Protein AF-A0A661S8Y8-F1 (afdb_monomer)

Radius of gyration: 27.71 Å; Cα contacts (8 Å, |Δi|>4): 820; chains: 1; bounding box: 74×63×70 Å

Mean predicted aligned error: 6.81 Å

Nearest PDB structures (foldseek):
  5gvr-assembly1_A  TM=6.688E-01  e=4.058E-08  Homo sapiens
  5gvs-assembly4_D  TM=7.484E-01  e=2.636E-07  Homo sapiens
  5h1y-assembly1_A  TM=7.171E-01  e=2.789E-07  Homo sapiens
  8pnk-assembly1_A  TM=6.278E-01  e=8.669E-07  Saccharomyces cerevisiae
  4cgz-assembly1_A  TM=6.369E-01  e=9.379E-06  Homo sapiens

Secondary structure (DSSP, 8-state):
--HHHHHHHHHHHHHHHHHHT----SHHHHHHHHHHHHTTSSSPPPEEEEPPEEPEEEEHHHHHHTTSS-TTHHHHSEESGGGSS-EE-EEEHHHHHHHHHHHTT--EEEE--TTS-TTHHHHHHHHHHHHHH-SSSS--EEEEESSHHHHHHHHHHHHHHHTTTSGGG--SS-EEE-SSSS-HHHHHHHHHS--SEEEEEHHHHHHHHH-STTHHHHHHTTT--EEEETTGGG--HHHHHHHHHHHHHHHHHTT-TT-EEEEEESS---SS-HHHHHHHHHHHHHHHHTS---GGGEEE--EE-SSPP--TT-HHHHHHHHHHHHSS--PPP-SHHHHHH-HHHHHHHHHHTEEE-TTT--EEEPPPEESSSTT-HHHHHHHHH---HHHHHHHHHHHHHHTTTSPPPTTT-S-S--EEEE---PPP---EEESS-TTT--EESS--SEETTEEEEEEEEEEE-TTT--EEE--

Structure (mmCIF, N/CA/C/O backbone):
data_AF-A0A661S8Y8-F1
#
_entry.id   AF-A0A661S8Y8-F1
#
loop_
_atom_site.group_PDB
_atom_site.id
_atom_site.type_symbol
_atom_site.label_atom_id
_atom_site.label_alt_id
_atom_site.label_comp_id
_atom_site.label_asym_id
_atom_site.label_entity_id
_atom_site.label_seq_id
_atom_site.pdbx_PDB_ins_code
_atom_site.Cartn_x
_atom_site.Cartn_y
_atom_site.Cartn_z
_atom_site.occupancy
_atom_site.B_iso_or_equiv
_atom_site.auth_seq_id
_atom_site.auth_comp_id
_atom_site.auth_asym_id
_atom_site.auth_atom_id
_atom_site.pdbx_PDB_model_num
ATOM 1 N N . MET A 1 1 ? 9.036 4.185 22.557 1.00 63.66 1 MET A N 1
ATOM 2 C CA . MET A 1 1 ? 8.093 5.324 22.497 1.00 63.66 1 MET A CA 1
ATOM 3 C C . MET A 1 1 ? 6.691 4.742 22.487 1.00 63.66 1 MET A C 1
ATOM 5 O O . MET A 1 1 ? 6.415 3.935 21.611 1.00 63.66 1 MET A O 1
ATOM 9 N N . ASN A 1 2 ? 5.852 5.070 23.470 1.00 86.94 2 ASN A N 1
ATOM 10 C CA . ASN A 1 2 ? 4.471 4.592 23.524 1.00 86.94 2 ASN A CA 1
ATOM 11 C C . ASN A 1 2 ? 3.597 5.464 22.603 1.00 86.94 2 ASN A C 1
ATOM 13 O O . ASN A 1 2 ? 3.463 6.667 22.829 1.00 86.94 2 ASN A O 1
ATOM 17 N N . VAL A 1 3 ? 3.048 4.871 21.537 1.00 92.06 3 VAL A N 1
ATOM 18 C CA . VAL A 1 3 ? 2.241 5.599 20.542 1.00 92.06 3 VAL A CA 1
ATOM 19 C C . VAL A 1 3 ? 0.910 6.094 21.117 1.00 92.06 3 VAL A C 1
ATOM 21 O O . VAL A 1 3 ? 0.438 7.151 20.704 1.00 92.06 3 VAL A O 1
ATOM 24 N N . PHE A 1 4 ? 0.340 5.389 22.098 1.00 93.50 4 PHE A N 1
ATOM 25 C CA . PHE A 1 4 ? -0.905 5.793 22.752 1.00 93.50 4 PHE A CA 1
ATOM 26 C C . PHE A 1 4 ? -0.679 7.043 23.612 1.00 93.50 4 PHE A C 1
ATOM 28 O O . PHE A 1 4 ? -1.366 8.038 23.425 1.00 93.50 4 PHE A O 1
ATOM 35 N N . GLU A 1 5 ? 0.385 7.074 24.420 1.00 92.31 5 GLU A N 1
ATOM 36 C CA . GLU A 1 5 ? 0.761 8.272 25.195 1.00 92.31 5 GLU A CA 1
ATOM 37 C C . GLU A 1 5 ? 1.120 9.477 24.316 1.00 92.31 5 GLU A C 1
ATOM 39 O O . GLU A 1 5 ? 0.914 10.630 24.705 1.00 92.31 5 GLU A O 1
ATOM 44 N N . LEU A 1 6 ? 1.739 9.240 23.154 1.00 93.38 6 LEU A N 1
ATOM 45 C CA . LEU A 1 6 ? 2.014 10.306 22.192 1.00 93.38 6 LEU A CA 1
ATOM 46 C C . LEU A 1 6 ? 0.705 10.871 21.633 1.00 93.38 6 LEU A C 1
ATOM 48 O O . LEU A 1 6 ? 0.544 12.089 21.573 1.00 93.38 6 LEU A O 1
ATOM 52 N N . ARG A 1 7 ? -0.227 9.991 21.250 1.00 93.69 7 ARG A N 1
ATOM 53 C CA . ARG A 1 7 ? -1.557 10.375 20.773 1.00 93.69 7 ARG A CA 1
ATOM 54 C C . ARG A 1 7 ? -2.314 11.163 21.834 1.00 93.69 7 ARG A C 1
ATOM 56 O O . ARG A 1 7 ? -2.871 12.203 21.504 1.00 93.69 7 ARG A O 1
ATOM 63 N N . ASP A 1 8 ? -2.322 10.702 23.080 1.00 92.38 8 ASP A N 1
ATOM 64 C CA . ASP A 1 8 ? -3.094 11.343 24.148 1.00 92.38 8 ASP A CA 1
ATOM 65 C C . ASP A 1 8 ? -2.588 12.756 24.426 1.00 92.38 8 ASP A C 1
ATOM 67 O O . ASP A 1 8 ? -3.384 13.687 24.537 1.00 92.38 8 ASP A O 1
ATOM 71 N N . ARG A 1 9 ? -1.263 12.947 24.417 1.00 94.38 9 ARG A N 1
ATOM 72 C CA . ARG A 1 9 ? -0.660 14.284 24.479 1.00 94.38 9 ARG A CA 1
ATOM 73 C C . ARG A 1 9 ? -1.059 15.150 23.290 1.00 94.38 9 ARG A C 1
ATOM 75 O O . ARG A 1 9 ? -1.526 16.263 23.490 1.00 94.38 9 ARG A O 1
ATOM 82 N N . LEU A 1 10 ? -0.946 14.630 22.068 1.00 93.25 10 LEU A N 1
ATOM 83 C CA . LEU A 1 10 ? -1.282 15.377 20.854 1.00 93.25 10 LEU A CA 1
ATOM 84 C C . LEU A 1 10 ? -2.752 15.820 20.838 1.00 93.25 10 LEU A C 1
ATOM 86 O O . LEU A 1 10 ? -3.048 16.960 20.485 1.00 93.25 10 LEU A O 1
ATOM 90 N N . ILE A 1 11 ? -3.675 14.938 21.228 1.00 92.50 11 ILE A N 1
ATOM 91 C CA . ILE A 1 11 ? -5.108 15.247 21.276 1.00 92.50 11 ILE A CA 1
ATOM 92 C C . ILE A 1 11 ? -5.435 16.194 22.425 1.00 92.50 11 ILE A C 1
ATOM 94 O O . ILE A 1 11 ? -6.237 17.104 22.230 1.00 92.50 11 ILE A O 1
ATOM 98 N N . SER A 1 12 ? -4.779 16.055 23.578 1.00 91.81 12 SER A N 1
ATOM 99 C CA . SER A 1 12 ? -4.892 17.020 24.674 1.00 91.81 12 SER A CA 1
ATOM 100 C C . SER A 1 12 ? -4.455 18.421 24.235 1.00 91.81 12 SER A C 1
ATOM 102 O O . SER A 1 12 ? -5.192 19.386 24.437 1.00 91.81 12 SER A O 1
ATOM 104 N N . ASP A 1 13 ? -3.299 18.537 23.578 1.00 92.00 13 ASP A N 1
ATOM 105 C CA . ASP A 1 13 ? -2.769 19.814 23.089 1.00 92.00 13 ASP A CA 1
ATOM 106 C C . ASP A 1 13 ? -3.687 20.430 22.023 1.00 92.00 13 ASP A C 1
ATOM 108 O O . ASP A 1 13 ? -4.000 21.623 22.071 1.00 92.00 13 ASP A O 1
ATOM 112 N N . TYR A 1 14 ? -4.175 19.615 21.082 1.00 89.75 14 TYR A N 1
ATOM 113 C CA . TYR A 1 14 ? -5.111 20.064 20.052 1.00 89.75 14 TYR A CA 1
ATOM 114 C C . TYR A 1 14 ? -6.454 20.504 20.646 1.00 89.75 14 TYR A C 1
ATOM 116 O O . TYR A 1 14 ? -6.971 21.560 20.279 1.00 89.75 14 TYR A O 1
ATOM 124 N N . SER A 1 15 ? -6.999 19.735 21.592 1.00 89.19 15 SER A N 1
ATOM 125 C CA . SER A 1 15 ? -8.234 20.073 22.304 1.00 89.19 15 SER A CA 1
ATOM 126 C C . SER A 1 15 ? -8.090 21.405 23.034 1.00 89.19 15 SER A C 1
ATOM 128 O O . SER A 1 15 ? -8.936 22.282 22.865 1.00 89.19 15 SER A O 1
ATOM 130 N N . ALA A 1 16 ? -6.999 21.598 23.782 1.00 89.56 16 ALA A N 1
ATOM 131 C CA . ALA A 1 16 ? -6.722 22.849 24.484 1.00 89.56 16 ALA A CA 1
ATOM 132 C C . ALA A 1 16 ? -6.605 24.038 23.515 1.00 89.56 16 ALA A C 1
ATOM 134 O O . ALA A 1 16 ? -7.178 25.101 23.763 1.00 89.56 16 ALA A O 1
ATOM 135 N N . PHE A 1 17 ? -5.924 23.851 22.380 1.00 89.75 17 PHE A N 1
ATOM 136 C CA . PHE A 1 17 ? -5.822 24.868 21.335 1.00 89.75 17 PHE A CA 1
ATOM 137 C C . PHE A 1 17 ? -7.195 25.244 20.769 1.00 89.75 17 PHE A C 1
ATOM 139 O O . PHE A 1 17 ? -7.540 26.424 20.767 1.00 89.75 17 PHE A O 1
ATOM 146 N N . VAL A 1 18 ? -8.007 24.269 20.342 1.00 87.25 18 VAL A N 1
ATOM 147 C CA . VAL A 1 18 ? -9.342 24.526 19.771 1.00 87.25 18 VAL A CA 1
ATOM 148 C C . VAL A 1 18 ? -10.250 25.203 20.796 1.00 87.25 18 VAL A C 1
ATOM 150 O O . VAL A 1 18 ? -10.899 26.201 20.478 1.00 87.25 18 VAL A O 1
ATOM 153 N N . GLN A 1 19 ? -10.250 24.712 22.036 1.00 86.38 19 GLN A N 1
ATOM 154 C CA . GLN A 1 19 ? -11.061 25.267 23.116 1.00 86.38 19 GLN A CA 1
ATOM 155 C C . GLN A 1 19 ? -10.664 26.699 23.481 1.00 86.38 19 GLN A C 1
ATOM 157 O O . GLN A 1 19 ? -11.539 27.487 23.831 1.00 86.38 19 GLN A O 1
ATOM 162 N N . SER A 1 20 ? -9.393 27.086 23.326 1.00 87.31 20 SER A N 1
ATOM 163 C CA . SER A 1 20 ? -8.947 28.455 23.627 1.00 87.31 20 SER A CA 1
ATOM 164 C C . SER A 1 20 ? -9.590 29.537 22.746 1.00 87.31 20 SER A C 1
ATOM 166 O O . SER A 1 20 ? -9.652 30.696 23.153 1.00 87.31 20 SER A O 1
ATOM 168 N N . PHE A 1 21 ? -10.109 29.174 21.567 1.00 84.12 21 PHE A N 1
ATOM 169 C CA . PHE A 1 21 ? -10.829 30.098 20.681 1.00 84.12 21 PHE A CA 1
ATOM 170 C C . PHE A 1 21 ? -12.339 30.136 20.938 1.00 84.12 21 PHE A C 1
ATOM 172 O O . PHE A 1 21 ? -13.034 30.969 20.352 1.00 84.12 21 PHE A O 1
ATOM 179 N N . MET A 1 22 ? -12.870 29.240 21.774 1.00 85.81 22 MET A N 1
ATOM 180 C CA . MET A 1 22 ? -14.307 29.136 22.001 1.00 85.81 22 MET A CA 1
ATOM 181 C C . MET A 1 22 ? -14.749 30.055 23.135 1.00 85.81 22 MET A C 1
ATOM 183 O O . MET A 1 22 ? -14.539 29.784 24.314 1.00 85.81 22 MET A O 1
ATOM 187 N N . ASN A 1 23 ? -15.433 31.133 22.765 1.00 89.50 23 ASN A N 1
ATOM 188 C CA . ASN A 1 23 ? -16.118 32.013 23.699 1.00 89.50 23 ASN A CA 1
ATOM 189 C C . ASN A 1 23 ? -17.612 31.996 23.367 1.00 89.50 23 ASN A C 1
ATOM 191 O O . ASN A 1 23 ? -18.042 32.635 22.412 1.00 89.50 23 ASN A O 1
ATOM 195 N N . ILE A 1 24 ? -18.390 31.212 24.113 1.00 93.56 24 ILE A N 1
ATOM 196 C CA . ILE A 1 24 ? -19.834 31.037 23.896 1.00 93.56 24 ILE A CA 1
ATOM 197 C C . ILE A 1 24 ? -20.568 31.558 25.124 1.00 93.56 24 ILE A C 1
ATOM 199 O O . ILE A 1 24 ? -20.388 31.014 26.216 1.00 93.56 24 ILE A O 1
ATOM 203 N N . ARG A 1 25 ? -21.384 32.602 24.964 1.00 93.81 25 ARG A N 1
ATOM 204 C CA . ARG A 1 25 ? -22.103 33.238 26.076 1.00 93.81 25 ARG A CA 1
ATOM 205 C C . ARG A 1 25 ? -23.286 32.408 26.561 1.00 93.81 25 ARG A C 1
ATOM 207 O O . ARG A 1 25 ? -23.465 32.282 27.770 1.00 93.81 25 ARG A O 1
ATOM 214 N N . ASP A 1 26 ? -24.077 31.859 25.640 1.00 93.19 26 ASP A N 1
ATOM 215 C CA . ASP A 1 26 ? -25.237 31.040 25.991 1.00 93.19 26 ASP A CA 1
ATOM 216 C C . ASP A 1 26 ? -24.777 29.717 26.647 1.00 93.19 26 ASP A C 1
ATOM 218 O O . ASP A 1 26 ? -24.074 28.920 26.011 1.00 93.19 26 ASP A O 1
ATOM 222 N N . PRO A 1 27 ? -25.179 29.440 27.904 1.00 92.81 27 PRO A N 1
ATOM 223 C CA . PRO A 1 27 ? -24.765 28.239 28.623 1.00 92.81 27 PRO A CA 1
ATOM 224 C C . PRO A 1 27 ? -25.297 26.936 28.009 1.00 92.81 27 PRO A C 1
ATOM 226 O O . PRO A 1 27 ? -24.629 25.914 28.119 1.00 92.81 27 PRO A O 1
ATOM 229 N N . ARG A 1 28 ? -26.454 26.944 27.337 1.00 93.88 28 ARG A N 1
ATOM 230 C CA . ARG A 1 28 ? -27.020 25.776 26.641 1.00 93.88 28 ARG A CA 1
ATOM 231 C C . ARG A 1 28 ? -26.227 25.447 25.389 1.00 93.88 28 ARG A C 1
ATOM 233 O O . ARG A 1 28 ? -25.960 24.275 25.133 1.00 93.88 28 ARG A O 1
ATOM 240 N N . ILE A 1 29 ? -25.851 26.470 24.613 1.00 94.12 29 ILE A N 1
ATOM 241 C CA . ILE A 1 29 ? -24.981 26.274 23.447 1.00 94.12 29 ILE A CA 1
ATOM 242 C C . ILE A 1 29 ? -23.632 25.744 23.921 1.00 94.12 29 ILE A C 1
ATOM 244 O O . ILE A 1 29 ? -23.165 24.737 23.395 1.00 94.12 29 ILE A O 1
ATOM 248 N N . ARG A 1 30 ? -23.042 26.374 24.944 1.00 93.19 30 ARG A N 1
ATOM 249 C CA . ARG A 1 30 ? -21.766 25.940 25.518 1.00 93.19 30 ARG A CA 1
ATOM 250 C C . ARG A 1 30 ? -21.834 24.488 25.989 1.00 93.19 30 ARG A C 1
ATOM 252 O O . ARG A 1 30 ? -21.042 23.678 25.537 1.00 93.19 30 ARG A O 1
ATOM 259 N N . GLN A 1 31 ? -22.835 24.138 26.797 1.00 92.88 31 GLN A N 1
ATOM 260 C CA . GLN A 1 31 ? -23.038 22.771 27.276 1.00 92.88 31 GLN A CA 1
ATOM 261 C C . GLN A 1 31 ? -23.197 21.773 26.124 1.00 92.88 31 GLN A C 1
ATOM 263 O O . GLN A 1 31 ? -22.650 20.673 26.188 1.00 92.88 31 GLN A O 1
ATOM 268 N N . ARG A 1 32 ? -23.932 22.139 25.064 1.00 91.88 32 ARG A N 1
ATOM 269 C CA . ARG A 1 32 ? -24.089 21.272 23.893 1.00 91.88 32 ARG A CA 1
ATOM 270 C C . ARG A 1 32 ? -22.760 21.056 23.174 1.00 91.88 32 ARG A C 1
ATOM 272 O O . ARG A 1 32 ? -22.444 19.917 22.852 1.00 91.88 32 ARG A O 1
ATOM 279 N N . VAL A 1 33 ? -22.000 22.122 22.934 1.00 91.88 33 VAL A N 1
ATOM 280 C CA . VAL A 1 33 ? -20.683 22.044 22.289 1.00 91.88 33 VAL A CA 1
ATOM 281 C C . VAL A 1 33 ? -19.721 21.217 23.136 1.00 91.88 33 VAL A C 1
ATOM 283 O O . VAL A 1 33 ? -19.138 20.270 22.619 1.00 91.88 33 VAL A O 1
ATOM 286 N N . ASP A 1 34 ? -19.616 21.503 24.433 1.00 90.81 34 ASP A N 1
ATOM 287 C CA . ASP A 1 34 ? -18.739 20.776 25.354 1.00 90.81 34 ASP A CA 1
ATOM 288 C C . ASP A 1 34 ? -19.088 19.283 25.387 1.00 90.81 34 ASP A C 1
ATOM 290 O O . ASP A 1 34 ? -18.202 18.442 25.264 1.00 90.81 34 ASP A O 1
ATOM 294 N N . SER A 1 35 ? -20.380 18.941 25.453 1.00 90.94 35 SER A N 1
ATOM 295 C CA . SER A 1 35 ? -20.837 17.548 25.425 1.00 90.94 35 SER A CA 1
ATOM 296 C C . SER A 1 35 ? -20.457 16.824 24.132 1.00 90.94 35 SER A C 1
ATOM 298 O O . SER A 1 35 ? -20.087 15.654 24.186 1.00 90.94 35 SER A O 1
ATOM 300 N N . GLU A 1 36 ? -20.565 17.476 22.975 1.00 90.00 36 GLU A N 1
ATOM 301 C CA . GLU A 1 36 ? -20.220 16.868 21.681 1.00 90.00 36 GLU A CA 1
ATOM 302 C C . GLU A 1 36 ? -18.699 16.724 21.522 1.00 90.00 36 GLU A C 1
ATOM 304 O O . GLU A 1 36 ? -18.214 15.711 21.017 1.00 90.00 36 GLU A O 1
ATOM 309 N N . LEU A 1 37 ? -17.923 17.699 22.006 1.00 88.69 37 LEU A N 1
ATOM 310 C CA . LEU A 1 37 ? -16.462 17.611 22.035 1.00 88.69 37 LEU A CA 1
ATOM 311 C C . LEU A 1 37 ? -15.980 16.497 22.966 1.00 88.69 37 LEU A C 1
ATOM 313 O O . LEU A 1 37 ? -15.102 15.724 22.582 1.00 88.69 37 LEU A O 1
ATOM 317 N N . SER A 1 38 ? -16.573 16.370 24.155 1.00 86.31 38 SER A N 1
ATOM 318 C CA . SER A 1 38 ? -16.298 15.263 25.078 1.00 86.31 38 SER A CA 1
ATOM 319 C C . SER A 1 38 ? -16.709 13.906 24.508 1.00 86.31 38 SER A C 1
ATOM 321 O O . SER A 1 38 ? -16.062 12.911 24.810 1.00 86.31 38 SER A O 1
ATOM 323 N N . ALA A 1 39 ? -17.727 13.860 23.644 1.00 86.38 39 ALA A N 1
ATOM 324 C CA . ALA A 1 39 ? -18.110 12.662 22.897 1.00 86.38 39 ALA A CA 1
ATOM 325 C C . ALA A 1 39 ? -17.195 12.366 21.687 1.00 86.38 39 ALA A C 1
ATOM 327 O O . ALA A 1 39 ? -17.455 11.432 20.931 1.00 86.38 39 ALA A O 1
ATOM 328 N N . GLY A 1 40 ? -16.129 13.150 21.480 1.00 85.94 40 GLY A N 1
ATOM 329 C CA . GLY A 1 40 ? -15.140 12.912 20.431 1.00 85.94 40 GLY A CA 1
ATOM 330 C C . GLY A 1 40 ? -15.541 13.425 19.047 1.00 85.94 40 GLY A C 1
ATOM 331 O O . GLY A 1 40 ? -14.992 12.947 18.059 1.00 85.94 40 GLY A O 1
ATOM 332 N N . LEU A 1 41 ? -16.453 14.404 18.934 1.00 86.81 41 LEU A N 1
ATOM 333 C CA . LEU A 1 41 ? -16.901 14.955 17.641 1.00 86.81 41 LEU A CA 1
ATOM 334 C C . LEU A 1 41 ? -15.736 15.327 16.706 1.00 86.81 41 LEU A C 1
ATOM 336 O O . LEU A 1 41 ? -15.760 15.020 15.515 1.00 86.81 41 LEU A O 1
ATOM 340 N N . LEU A 1 42 ? -14.728 16.017 17.244 1.00 88.19 42 LEU A N 1
ATOM 341 C CA . LEU A 1 42 ? -13.581 16.496 16.470 1.00 88.19 42 LEU A CA 1
ATOM 342 C C . LEU A 1 42 ? -12.384 15.541 16.502 1.00 88.19 42 LEU A C 1
ATOM 344 O O . LEU A 1 42 ? -11.526 15.606 15.622 1.00 88.19 42 LEU A O 1
ATOM 348 N N . TRP A 1 43 ? -12.324 14.664 17.500 1.00 91.44 43 TRP A N 1
ATOM 349 C CA . TRP A 1 43 ? -11.223 13.734 17.744 1.00 91.44 43 TRP A CA 1
ATOM 350 C C . TRP A 1 43 ? -11.777 12.408 18.276 1.00 91.44 43 TRP A C 1
ATOM 352 O O . TRP A 1 43 ? -11.634 12.105 19.461 1.00 91.44 43 TRP A O 1
ATOM 362 N N . PRO A 1 44 ? -12.428 11.600 17.425 1.00 91.75 44 PRO A N 1
ATOM 363 C CA . PRO A 1 44 ? -12.992 10.334 17.869 1.00 91.75 44 PRO A CA 1
ATOM 364 C C . PRO A 1 44 ? -11.896 9.392 18.380 1.00 91.75 44 PRO A C 1
ATOM 366 O O . PRO A 1 44 ? -10.698 9.586 18.120 1.00 91.75 44 PRO A O 1
ATOM 369 N N . GLU A 1 45 ? -12.327 8.351 19.092 1.00 92.06 45 GLU A N 1
ATOM 370 C CA . GLU A 1 45 ? -11.454 7.254 19.505 1.00 92.06 45 GLU A CA 1
ATOM 371 C C . GLU A 1 45 ? -10.676 6.698 18.297 1.00 92.06 45 GLU A C 1
ATOM 373 O O . GLU A 1 45 ? -11.243 6.538 17.208 1.00 92.06 45 GLU A O 1
ATOM 378 N N . PRO A 1 46 ? -9.368 6.426 18.446 1.00 94.44 46 PRO A N 1
ATOM 379 C CA . PRO A 1 46 ? -8.550 6.001 17.327 1.00 94.44 46 PRO A CA 1
ATOM 380 C C . PRO A 1 46 ? -8.929 4.590 16.876 1.00 94.44 46 PRO A C 1
ATOM 382 O O . PRO A 1 46 ? -9.163 3.694 17.691 1.00 94.44 46 PRO A O 1
ATOM 385 N N . LEU A 1 47 ? -8.915 4.369 15.561 1.00 95.69 47 LEU A N 1
ATOM 386 C CA . LEU A 1 47 ? -9.102 3.032 15.006 1.00 95.69 47 LEU A CA 1
ATOM 387 C C . LEU A 1 47 ? -7.767 2.292 14.971 1.00 95.69 47 LEU A C 1
ATOM 389 O O . LEU A 1 47 ? -6.766 2.808 14.469 1.00 95.69 47 LEU A O 1
ATOM 393 N N . ILE A 1 48 ? -7.772 1.064 15.469 1.00 96.06 48 ILE A N 1
ATOM 394 C CA . ILE A 1 48 ? -6.646 0.143 15.443 1.00 96.06 48 ILE A CA 1
ATOM 395 C C . ILE A 1 48 ? -6.875 -0.901 14.361 1.00 96.06 48 ILE A C 1
ATOM 397 O O . ILE A 1 48 ? -7.970 -1.444 14.206 1.00 96.06 48 ILE A O 1
ATOM 401 N N . GLN A 1 49 ? -5.812 -1.183 13.618 1.00 94.06 49 GLN A N 1
ATOM 402 C CA . GLN A 1 49 ? -5.762 -2.273 12.654 1.00 94.06 49 GLN A CA 1
ATOM 403 C C . GLN A 1 49 ? -4.375 -2.909 12.693 1.00 94.06 49 GLN A C 1
ATOM 405 O O . GLN A 1 49 ? -3.366 -2.200 12.610 1.00 94.06 49 GLN A O 1
ATOM 410 N N . LEU A 1 50 ? -4.305 -4.236 12.793 1.00 93.19 50 LEU A N 1
ATOM 411 C CA . LEU A 1 50 ? -3.046 -4.942 12.577 1.00 93.19 50 LEU A CA 1
ATOM 412 C C . LEU A 1 50 ? -2.769 -5.032 11.079 1.00 93.19 50 LEU A C 1
ATOM 414 O O . LEU A 1 50 ? -3.655 -5.312 10.270 1.00 93.19 50 LEU A O 1
ATOM 418 N N . ASN A 1 51 ? -1.513 -4.835 10.707 1.00 88.69 51 ASN A N 1
ATOM 419 C CA . ASN A 1 51 ? -1.039 -5.226 9.395 1.00 88.69 51 ASN A CA 1
ATOM 420 C C . ASN A 1 51 ? -1.011 -6.761 9.362 1.00 88.69 51 ASN A C 1
ATOM 422 O O . ASN A 1 51 ? -0.328 -7.361 10.194 1.00 88.69 51 ASN A O 1
ATOM 426 N N . PRO A 1 52 ? -1.729 -7.401 8.427 1.00 84.12 52 PRO A N 1
ATOM 427 C CA . PRO A 1 52 ? -1.701 -8.849 8.324 1.00 84.12 52 PRO A CA 1
ATOM 428 C C . PRO A 1 52 ? -0.301 -9.333 7.944 1.00 84.12 52 PRO A C 1
ATOM 430 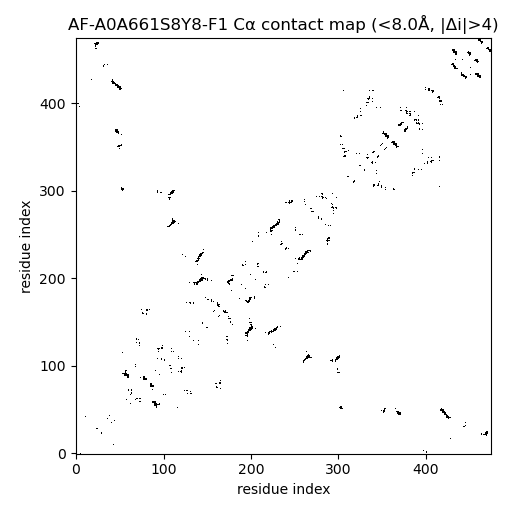O O . PRO A 1 52 ? 0.408 -8.680 7.171 1.00 84.12 52 PRO A O 1
ATOM 433 N N . SER A 1 53 ? 0.063 -10.520 8.420 1.00 89.31 53 SER A N 1
ATOM 434 C CA . SER A 1 53 ? 1.211 -11.231 7.872 1.00 89.31 53 SER A CA 1
ATOM 435 C C . SER A 1 53 ? 0.843 -11.856 6.537 1.00 89.31 53 SER A C 1
ATOM 437 O O . SER A 1 53 ? -0.211 -12.469 6.372 1.00 89.31 53 SER A O 1
ATOM 439 N N . PHE A 1 54 ? 1.739 -11.717 5.568 1.00 91.31 54 PHE A N 1
ATOM 440 C CA . PHE A 1 54 ? 1.558 -12.313 4.254 1.00 91.31 54 PHE A CA 1
ATOM 441 C C . PHE A 1 54 ? 2.147 -13.722 4.217 1.00 91.31 54 PHE A C 1
ATOM 443 O O . PHE A 1 54 ? 3.138 -14.035 4.893 1.00 91.31 54 PHE A O 1
ATOM 450 N N . GLN A 1 55 ? 1.519 -14.578 3.421 1.00 93.00 55 GLN A N 1
ATOM 451 C CA . GLN A 1 55 ? 2.043 -15.886 3.079 1.00 93.00 55 GLN A CA 1
ATOM 452 C C . GLN A 1 55 ? 3.362 -15.711 2.319 1.00 93.00 55 GLN A C 1
ATOM 454 O O . GLN A 1 55 ? 3.484 -14.877 1.416 1.00 93.00 55 GLN A O 1
ATOM 459 N N . LEU A 1 56 ? 4.364 -16.483 2.731 1.00 93.31 56 LEU A N 1
ATOM 460 C CA . LEU A 1 56 ? 5.670 -16.506 2.084 1.00 93.31 56 LEU A CA 1
ATOM 461 C C . LEU A 1 56 ? 5.580 -17.390 0.835 1.00 93.31 56 LEU A C 1
ATOM 463 O O . LEU A 1 56 ? 4.980 -18.467 0.881 1.00 93.31 56 LEU A O 1
ATOM 467 N N . GLY A 1 57 ? 6.142 -16.898 -0.264 1.00 93.00 57 GLY A N 1
ATOM 468 C CA . GLY A 1 57 ? 6.340 -17.634 -1.507 1.00 93.00 57 GLY A CA 1
ATOM 469 C C . GLY A 1 57 ? 7.779 -18.126 -1.629 1.00 93.00 57 GLY A C 1
ATOM 470 O O . GLY A 1 57 ? 8.470 -18.324 -0.629 1.00 93.00 57 GLY A O 1
ATOM 471 N N . GLU A 1 58 ? 8.217 -18.314 -2.868 1.00 95.38 58 GLU A N 1
ATOM 472 C CA . GLU A 1 58 ? 9.598 -18.647 -3.203 1.00 95.38 58 GLU A CA 1
ATOM 473 C C . GLU A 1 58 ? 10.567 -17.501 -2.889 1.00 95.38 58 GLU A C 1
ATOM 475 O O . GLU A 1 58 ? 10.209 -16.320 -2.863 1.00 95.38 58 GLU A O 1
ATOM 480 N N . ASN A 1 59 ? 11.833 -17.842 -2.683 1.00 95.81 59 ASN A N 1
ATOM 481 C CA . ASN A 1 59 ? 12.909 -16.860 -2.721 1.00 95.81 59 ASN A CA 1
ATOM 482 C C . ASN A 1 59 ? 13.446 -16.672 -4.154 1.00 95.81 59 ASN A C 1
ATOM 484 O O . ASN A 1 59 ? 13.145 -17.440 -5.068 1.00 95.81 59 ASN A O 1
ATOM 488 N N . ILE A 1 60 ? 14.249 -15.626 -4.357 1.00 97.31 60 ILE A N 1
ATOM 489 C CA . ILE A 1 60 ? 14.832 -15.311 -5.673 1.00 97.31 60 ILE A CA 1
ATOM 490 C C . ILE A 1 60 ? 15.667 -16.467 -6.230 1.00 97.31 60 ILE A C 1
ATOM 492 O O . ILE A 1 60 ? 15.579 -16.748 -7.422 1.00 97.31 60 ILE A O 1
ATOM 496 N N . ASP A 1 61 ? 16.450 -17.138 -5.387 1.00 96.81 61 ASP A N 1
ATOM 497 C CA . ASP A 1 61 ? 17.348 -18.211 -5.813 1.00 96.81 61 ASP A CA 1
ATOM 498 C C . ASP A 1 61 ? 16.541 -19.398 -6.364 1.00 96.81 61 ASP A C 1
ATOM 500 O O . ASP A 1 61 ? 16.832 -19.871 -7.458 1.00 96.81 61 ASP A O 1
ATOM 504 N N . GLU A 1 62 ? 15.452 -19.782 -5.692 1.00 97.69 62 GLU A N 1
ATOM 505 C CA . GLU A 1 62 ? 14.521 -20.821 -6.158 1.00 97.69 62 GLU A CA 1
ATOM 506 C C . GLU A 1 62 ? 13.882 -20.478 -7.515 1.00 97.69 62 GLU A C 1
ATOM 508 O O . GLU A 1 62 ? 13.735 -21.347 -8.376 1.00 97.69 62 GLU A O 1
ATOM 513 N N . LEU A 1 63 ? 13.521 -19.209 -7.742 1.00 98.00 63 LEU A N 1
ATOM 514 C CA . LEU A 1 63 ? 12.965 -18.763 -9.026 1.00 98.00 63 LEU A CA 1
ATOM 515 C C . LEU A 1 63 ? 14.011 -18.762 -10.152 1.00 98.00 63 LEU A C 1
ATOM 517 O O . LEU A 1 63 ? 13.662 -18.998 -11.312 1.00 98.00 63 LEU A O 1
ATOM 521 N N . VAL A 1 64 ? 15.282 -18.517 -9.833 1.00 98.19 64 VAL A N 1
ATOM 522 C CA . VAL A 1 64 ? 16.385 -18.643 -10.796 1.00 98.19 64 VAL A CA 1
ATOM 523 C C . VAL A 1 64 ? 16.669 -20.116 -11.096 1.00 98.19 64 VAL A C 1
ATOM 525 O O . VAL A 1 64 ? 16.768 -20.479 -12.265 1.00 98.19 64 VAL A O 1
ATOM 528 N N . ASP A 1 65 ? 16.714 -20.982 -10.079 1.00 98.00 65 ASP A N 1
ATOM 529 C CA . ASP A 1 65 ? 16.889 -22.435 -10.243 1.00 98.00 65 ASP A CA 1
ATOM 530 C C . ASP A 1 65 ? 15.785 -23.054 -11.116 1.00 98.00 65 ASP A C 1
ATOM 532 O O . ASP A 1 65 ? 16.044 -23.932 -11.938 1.00 98.00 65 ASP A O 1
ATOM 536 N N . ALA A 1 66 ? 14.553 -22.550 -10.998 1.00 97.31 66 ALA A N 1
ATOM 537 C CA . ALA A 1 66 ? 13.423 -22.947 -11.836 1.00 97.31 66 ALA A CA 1
ATOM 538 C C . ALA A 1 66 ? 13.467 -22.378 -13.273 1.00 97.31 66 ALA A C 1
ATOM 540 O O . ALA A 1 66 ? 12.556 -22.633 -14.064 1.00 97.31 66 ALA A O 1
ATOM 541 N N . GLY A 1 67 ? 14.476 -21.571 -13.622 1.00 97.00 67 GLY A N 1
ATOM 542 C CA . GLY A 1 67 ? 14.605 -20.909 -14.924 1.00 97.00 67 GLY A CA 1
ATOM 543 C C . GLY A 1 67 ? 13.605 -19.770 -15.164 1.00 97.00 67 GLY A C 1
ATOM 544 O O . GLY A 1 67 ? 13.518 -19.250 -16.282 1.00 97.00 67 GLY A O 1
ATOM 545 N N . ILE A 1 68 ? 12.851 -19.365 -14.135 1.00 97.69 68 ILE A N 1
ATOM 546 C CA . ILE A 1 68 ? 11.866 -18.279 -14.216 1.00 97.69 68 ILE A CA 1
ATOM 547 C C . ILE A 1 68 ? 12.585 -16.931 -14.307 1.00 97.69 68 ILE A C 1
ATOM 549 O O . ILE A 1 68 ? 12.215 -16.094 -15.130 1.00 97.69 68 ILE A O 1
ATOM 553 N N . LEU A 1 69 ? 13.649 -16.748 -13.523 1.00 98.38 69 LEU A N 1
ATOM 554 C CA . LEU A 1 69 ? 14.470 -15.536 -13.495 1.00 98.38 69 LEU A CA 1
ATOM 555 C C . LEU A 1 69 ? 15.875 -15.770 -14.073 1.00 98.38 69 LEU A C 1
ATOM 557 O O . LEU A 1 69 ? 16.378 -16.890 -14.099 1.00 98.38 69 LEU A O 1
ATOM 561 N N . HIS A 1 70 ? 16.504 -14.700 -14.548 1.00 98.38 70 HIS A N 1
ATOM 562 C CA . HIS A 1 70 ? 17.882 -14.663 -15.026 1.00 98.38 70 HIS A CA 1
ATOM 563 C C . HIS A 1 70 ? 18.886 -14.883 -13.878 1.00 98.38 70 HIS A C 1
ATOM 565 O O . HIS A 1 70 ? 18.658 -14.415 -12.766 1.00 98.38 70 HIS A O 1
ATOM 571 N N . GLU A 1 71 ? 20.035 -15.516 -14.151 1.00 97.69 71 GLU A N 1
ATOM 572 C CA . GLU A 1 71 ? 21.079 -15.843 -13.154 1.00 97.69 71 GLU A CA 1
ATOM 573 C C . GLU A 1 71 ? 21.479 -14.631 -12.288 1.00 97.69 71 GLU A C 1
ATOM 575 O O . GLU A 1 71 ? 21.461 -14.684 -11.059 1.00 97.69 71 GLU A O 1
ATOM 580 N N . GLU A 1 72 ? 21.739 -13.486 -12.928 1.00 95.81 72 GLU A N 1
ATOM 581 C CA . GLU A 1 72 ? 22.103 -12.232 -12.247 1.00 95.81 72 GLU A CA 1
ATOM 582 C C . GLU A 1 72 ? 21.040 -11.712 -11.260 1.00 95.81 72 GLU A C 1
ATOM 584 O O . GLU A 1 72 ? 21.374 -10.938 -10.359 1.00 95.81 72 GLU A O 1
ATOM 589 N N . CYS A 1 73 ? 19.776 -12.151 -11.343 1.00 96.62 73 CYS A N 1
ATOM 590 C CA . CYS A 1 73 ? 18.767 -11.792 -10.345 1.00 96.62 73 CYS A CA 1
ATOM 591 C C . CYS A 1 73 ? 19.160 -12.264 -8.940 1.00 96.62 73 CYS A C 1
ATOM 593 O O . CYS A 1 73 ? 18.864 -11.545 -7.983 1.00 96.62 73 CYS A O 1
ATOM 595 N N . ARG A 1 74 ? 19.894 -13.385 -8.808 1.00 94.94 74 ARG A N 1
ATOM 596 C CA . ARG A 1 74 ? 20.440 -13.846 -7.517 1.00 94.94 74 ARG A CA 1
ATOM 597 C C . ARG A 1 74 ? 21.310 -12.783 -6.877 1.00 94.94 74 ARG A C 1
ATOM 599 O O . ARG A 1 74 ? 21.245 -12.589 -5.671 1.00 94.94 74 ARG A O 1
ATOM 606 N N . ARG A 1 75 ? 22.135 -12.100 -7.672 1.00 92.12 75 ARG A N 1
ATOM 607 C CA . ARG A 1 75 ? 23.022 -11.044 -7.185 1.00 92.12 75 ARG A CA 1
ATOM 608 C C . ARG A 1 75 ? 22.278 -9.734 -7.003 1.00 92.12 75 ARG A C 1
ATOM 610 O O . ARG A 1 75 ? 22.567 -9.022 -6.052 1.00 92.12 75 ARG A O 1
ATOM 617 N N . VAL A 1 76 ? 21.343 -9.383 -7.887 1.00 93.62 76 VAL A N 1
ATOM 618 C CA . VAL A 1 76 ? 20.586 -8.122 -7.803 1.00 93.62 76 VAL A CA 1
ATOM 619 C C . VAL A 1 76 ? 19.674 -8.090 -6.574 1.00 93.62 76 VAL A C 1
ATOM 621 O O . VAL A 1 76 ? 19.720 -7.133 -5.802 1.00 93.62 76 VAL A O 1
ATOM 624 N N . PHE A 1 77 ? 18.871 -9.128 -6.353 1.00 94.44 77 PHE A N 1
ATOM 625 C CA . PHE A 1 77 ? 17.812 -9.121 -5.345 1.00 94.44 77 PHE A CA 1
ATOM 626 C C . PHE A 1 77 ? 18.230 -9.881 -4.083 1.00 94.44 77 PHE A C 1
ATOM 628 O O . PHE A 1 77 ? 17.845 -11.026 -3.851 1.00 94.44 77 PHE A O 1
ATOM 635 N N . ARG A 1 78 ? 19.021 -9.208 -3.242 1.00 91.75 78 ARG A N 1
ATOM 636 C CA . ARG A 1 78 ? 19.472 -9.689 -1.925 1.00 91.75 78 ARG A CA 1
ATOM 637 C C . ARG A 1 78 ? 19.069 -8.701 -0.835 1.00 91.75 78 ARG A C 1
ATOM 639 O O . ARG A 1 78 ? 18.973 -7.502 -1.087 1.00 91.75 78 ARG A O 1
ATOM 646 N N . ARG A 1 79 ? 18.861 -9.205 0.380 1.00 88.44 79 ARG A N 1
ATOM 647 C CA . ARG A 1 79 ? 18.715 -8.395 1.599 1.00 88.44 79 ARG A CA 1
ATOM 648 C C . ARG A 1 79 ? 20.088 -8.064 2.178 1.00 88.44 79 ARG A C 1
ATOM 650 O O . ARG A 1 79 ? 21.007 -8.860 2.017 1.00 88.44 79 ARG A O 1
ATOM 657 N N . ASP A 1 80 ? 20.195 -6.948 2.890 1.00 83.19 80 ASP A N 1
ATOM 658 C CA . ASP A 1 80 ? 21.381 -6.564 3.673 1.00 83.19 80 ASP A CA 1
ATOM 659 C C . ASP A 1 80 ? 22.690 -6.531 2.840 1.00 83.19 80 ASP A C 1
ATOM 661 O O . ASP A 1 80 ? 23.755 -6.960 3.285 1.00 83.19 80 ASP A O 1
ATOM 665 N N . LYS A 1 81 ? 22.602 -6.064 1.581 1.00 81.00 81 LYS A N 1
ATOM 666 C CA . LYS A 1 81 ? 23.734 -5.941 0.633 1.00 81.00 81 LYS A CA 1
ATOM 667 C C . LYS A 1 81 ? 24.785 -4.911 1.038 1.00 81.00 81 LYS A C 1
ATOM 669 O O . LYS A 1 81 ? 25.904 -4.919 0.538 1.00 81.00 81 LYS A O 1
ATOM 674 N N . ASP A 1 82 ? 24.413 -3.995 1.913 1.00 70.00 82 ASP A N 1
ATOM 675 C CA . ASP A 1 82 ? 25.304 -3.049 2.571 1.00 70.00 82 ASP A CA 1
ATOM 676 C C . ASP A 1 82 ? 26.326 -3.743 3.492 1.00 70.00 82 ASP A C 1
ATOM 678 O O . ASP A 1 82 ? 27.340 -3.144 3.851 1.00 70.00 82 ASP A O 1
ATOM 682 N N . HIS A 1 83 ? 26.115 -5.025 3.816 1.00 64.12 83 HIS A N 1
ATOM 683 C CA . HIS A 1 83 ? 26.957 -5.823 4.705 1.00 64.12 83 HIS A CA 1
ATOM 684 C C . HIS A 1 83 ? 27.461 -7.129 4.054 1.00 64.12 83 HIS A C 1
ATOM 686 O O . HIS A 1 83 ? 27.341 -8.211 4.629 1.00 64.12 83 HIS A O 1
ATOM 692 N N . GLY A 1 84 ? 28.060 -7.034 2.861 1.00 73.56 84 GLY A N 1
ATOM 693 C CA . GLY A 1 84 ? 28.692 -8.158 2.150 1.00 73.56 84 GLY A CA 1
ATOM 694 C C . GLY A 1 84 ? 27.855 -8.671 0.975 1.00 73.56 84 GLY A C 1
ATOM 695 O O . GLY A 1 84 ? 27.201 -7.888 0.294 1.00 73.56 84 GLY A O 1
ATOM 696 N N . ASP A 1 85 ? 27.851 -9.986 0.735 1.00 76.50 85 ASP A N 1
ATOM 697 C CA . ASP A 1 85 ? 27.133 -10.595 -0.405 1.00 76.50 85 ASP A CA 1
ATOM 698 C C . ASP A 1 85 ? 25.595 -10.594 -0.243 1.00 76.50 85 ASP A C 1
ATOM 700 O O . ASP A 1 85 ? 24.851 -10.955 -1.161 1.00 76.50 85 ASP A O 1
ATOM 704 N N . GLY A 1 86 ? 25.102 -10.160 0.922 1.00 84.56 86 GLY A N 1
ATOM 705 C CA . GLY A 1 86 ? 23.688 -10.135 1.275 1.00 84.56 86 GLY A CA 1
ATOM 706 C C . GLY A 1 86 ? 23.070 -11.528 1.459 1.00 84.56 86 GLY A C 1
ATOM 707 O O . GLY A 1 86 ? 23.684 -12.573 1.238 1.00 84.56 86 GLY A O 1
ATOM 708 N N . LYS A 1 87 ? 21.808 -11.561 1.886 1.00 88.81 87 LYS A N 1
ATOM 709 C CA . LYS A 1 87 ? 21.030 -12.795 2.105 1.00 88.81 87 LYS A CA 1
ATOM 710 C C . LYS A 1 87 ? 19.986 -12.989 1.002 1.00 88.81 87 LYS A C 1
ATOM 712 O O . LYS A 1 87 ? 19.496 -11.984 0.478 1.00 88.81 87 LYS A O 1
ATOM 717 N N . PRO A 1 88 ? 19.607 -14.239 0.658 1.00 91.44 88 PRO A N 1
ATOM 718 C CA . PRO A 1 88 ? 18.522 -14.496 -0.287 1.00 91.44 88 PRO A CA 1
ATOM 719 C C . PRO A 1 88 ? 17.261 -13.702 0.072 1.00 91.44 88 PRO A C 1
ATOM 721 O O . PRO A 1 88 ? 16.831 -13.682 1.230 1.00 91.44 88 PRO A O 1
ATOM 724 N N . LEU A 1 89 ? 16.674 -13.025 -0.916 1.00 93.19 89 LEU A N 1
ATOM 725 C CA . LEU A 1 89 ? 15.424 -12.299 -0.731 1.00 93.19 89 LEU A CA 1
ATOM 726 C C . LEU A 1 89 ? 14.250 -13.279 -0.832 1.00 93.19 89 LEU A C 1
ATOM 728 O O . LEU A 1 89 ? 13.992 -13.843 -1.894 1.00 93.19 89 LEU A O 1
ATOM 732 N N . LEU A 1 90 ? 13.548 -13.471 0.283 1.00 93.94 90 LEU A N 1
ATOM 733 C CA . LEU A 1 90 ? 12.310 -14.243 0.340 1.00 93.94 90 LEU A CA 1
ATOM 734 C C . LEU A 1 90 ? 11.128 -13.363 -0.072 1.00 93.94 90 LEU A C 1
ATOM 736 O O . LEU A 1 90 ? 10.984 -12.256 0.453 1.00 93.94 90 LEU A O 1
ATOM 740 N N . LEU A 1 91 ? 10.296 -13.851 -0.992 1.00 95.38 91 LEU A N 1
ATOM 741 C CA . LEU A 1 91 ? 9.152 -13.107 -1.504 1.00 95.38 91 LEU A CA 1
ATOM 742 C C . LEU A 1 91 ? 7.861 -13.495 -0.786 1.00 95.38 91 LEU A C 1
ATOM 744 O O . LEU A 1 91 ? 7.726 -14.573 -0.205 1.00 95.38 91 LEU A O 1
ATOM 748 N N . TYR A 1 92 ? 6.877 -12.609 -0.859 1.00 95.00 92 TYR A N 1
ATOM 749 C CA . TYR A 1 92 ? 5.494 -12.954 -0.558 1.00 95.00 92 TYR A CA 1
ATOM 750 C C . TYR A 1 92 ? 4.836 -13.639 -1.757 1.00 95.00 92 TYR A C 1
ATOM 752 O O . TYR A 1 92 ? 5.195 -13.371 -2.904 1.00 95.00 92 TYR A O 1
ATOM 760 N N . THR A 1 93 ? 3.823 -14.472 -1.510 1.00 95.31 93 THR A N 1
ATOM 761 C CA . THR A 1 93 ? 3.118 -15.219 -2.567 1.00 95.31 93 THR A CA 1
ATOM 762 C C . THR A 1 93 ? 2.639 -14.318 -3.707 1.00 95.31 93 THR A C 1
ATOM 764 O O . THR A 1 93 ? 2.878 -14.635 -4.868 1.00 95.31 93 THR A O 1
ATOM 767 N N . HIS A 1 94 ? 2.070 -13.146 -3.404 1.00 95.00 94 HIS A N 1
ATOM 768 C CA . HIS A 1 94 ? 1.602 -12.200 -4.426 1.00 95.00 94 HIS A CA 1
ATOM 769 C C . HIS A 1 94 ? 2.731 -11.611 -5.286 1.00 95.00 94 HIS A C 1
ATOM 771 O O . HIS A 1 94 ? 2.503 -11.237 -6.434 1.00 95.00 94 HIS A O 1
ATOM 777 N N . GLN A 1 95 ? 3.959 -11.526 -4.766 1.00 97.12 95 GLN A N 1
ATOM 778 C CA . GLN A 1 95 ? 5.127 -11.106 -5.547 1.00 97.12 95 GLN A CA 1
ATOM 779 C C . GLN A 1 95 ? 5.580 -12.234 -6.480 1.00 97.12 95 GLN A C 1
ATOM 781 O O . GLN A 1 95 ? 5.807 -11.983 -7.662 1.00 97.12 95 GLN A O 1
ATOM 786 N N . SER A 1 96 ? 5.650 -13.473 -5.985 1.00 96.94 96 SER A N 1
ATOM 787 C CA . SER A 1 96 ? 5.958 -14.648 -6.811 1.00 96.94 96 SER A CA 1
ATOM 788 C C . SER A 1 96 ? 4.934 -14.865 -7.928 1.00 96.94 96 SER A C 1
ATOM 790 O O . SER A 1 96 ? 5.304 -15.113 -9.076 1.00 96.94 96 SER A O 1
ATOM 792 N N . GLU A 1 97 ? 3.642 -14.749 -7.618 1.00 97.12 97 GLU A N 1
ATOM 793 C CA . GLU A 1 97 ? 2.554 -14.842 -8.598 1.00 97.12 97 GLU A CA 1
ATOM 794 C C . GLU A 1 97 ? 2.673 -13.760 -9.670 1.00 97.12 97 GLU A C 1
ATOM 796 O O . GLU A 1 97 ? 2.521 -14.048 -10.859 1.00 97.12 97 GLU A O 1
ATOM 801 N N . ALA A 1 98 ? 3.012 -12.530 -9.275 1.00 97.62 98 ALA A N 1
ATOM 802 C CA . ALA A 1 98 ? 3.237 -11.440 -10.214 1.00 97.62 98 ALA A CA 1
ATOM 803 C C . ALA A 1 98 ? 4.430 -11.705 -11.131 1.00 97.62 98 ALA A C 1
ATOM 805 O O . ALA A 1 98 ? 4.321 -11.482 -12.332 1.00 97.62 98 ALA A O 1
ATOM 806 N N . ILE A 1 99 ? 5.531 -12.247 -10.604 1.00 98.31 99 ILE A N 1
ATOM 807 C CA . ILE A 1 99 ? 6.704 -12.612 -11.407 1.00 98.31 99 ILE A CA 1
ATOM 808 C C . ILE A 1 99 ? 6.352 -13.675 -12.449 1.00 98.31 99 ILE A C 1
ATOM 810 O O . ILE A 1 99 ? 6.670 -13.515 -13.628 1.00 98.31 99 ILE A O 1
ATOM 814 N N . LYS A 1 100 ? 5.645 -14.732 -12.044 1.00 97.88 100 LYS A N 1
ATOM 815 C CA . LYS A 1 100 ? 5.212 -15.809 -12.949 1.00 97.88 100 LYS A CA 1
ATOM 816 C C . LYS A 1 100 ? 4.224 -15.306 -14.004 1.00 97.88 100 LYS A C 1
ATOM 818 O O . LYS A 1 100 ? 4.363 -15.623 -15.182 1.00 97.88 100 LYS A O 1
ATOM 823 N N . THR A 1 101 ? 3.269 -14.468 -13.602 1.00 98.12 101 THR A N 1
ATOM 824 C CA . THR A 1 101 ? 2.317 -13.826 -14.524 1.00 98.12 101 THR A CA 1
ATOM 825 C C . THR A 1 101 ? 3.046 -12.920 -15.517 1.00 98.12 101 THR A C 1
ATOM 827 O O . THR A 1 101 ? 2.736 -12.906 -16.711 1.00 98.12 101 THR A O 1
ATOM 830 N N . ALA A 1 102 ? 4.063 -12.195 -15.043 1.00 97.94 102 ALA A N 1
ATOM 831 C CA . ALA A 1 102 ? 4.861 -11.318 -15.875 1.00 97.94 102 ALA A CA 1
ATOM 832 C C . ALA A 1 102 ? 5.664 -12.097 -16.927 1.00 97.94 102 ALA A C 1
ATOM 834 O O . ALA A 1 102 ? 5.641 -11.728 -18.103 1.00 97.94 102 ALA A O 1
ATOM 835 N N . GLN A 1 103 ? 6.298 -13.205 -16.528 1.00 96.62 103 GLN A N 1
ATOM 836 C CA . GLN A 1 103 ? 7.060 -14.104 -17.404 1.00 96.62 103 GLN A CA 1
ATOM 837 C C . GLN A 1 103 ? 6.208 -14.646 -18.566 1.00 96.62 103 GLN A C 1
ATOM 839 O O . GLN A 1 103 ? 6.686 -14.758 -19.693 1.00 96.62 103 GLN A O 1
ATOM 844 N N . GLN A 1 104 ? 4.926 -14.926 -18.316 1.00 96.62 104 GLN A N 1
ATOM 845 C CA . GLN A 1 104 ? 3.969 -15.384 -19.331 1.00 96.62 104 GLN A CA 1
ATOM 846 C C . GLN A 1 104 ? 3.515 -14.270 -20.298 1.00 96.62 104 GLN A C 1
ATOM 848 O O . GLN A 1 104 ? 2.777 -14.527 -21.248 1.00 96.62 104 GLN A O 1
ATOM 853 N N . GLY A 1 105 ? 3.953 -13.023 -20.088 1.00 96.88 105 GLY A N 1
ATOM 854 C CA . GLY A 1 105 ? 3.618 -11.878 -20.939 1.00 96.88 105 GLY A CA 1
ATOM 855 C C . GLY A 1 105 ? 2.208 -11.326 -20.724 1.00 96.88 105 GLY A C 1
ATOM 856 O O . GLY A 1 105 ? 1.693 -10.606 -21.578 1.00 96.88 105 GLY A O 1
ATOM 857 N N . HIS A 1 106 ? 1.561 -11.661 -19.608 1.00 98.25 106 HIS A N 1
ATOM 858 C CA . HIS A 1 106 ? 0.206 -11.215 -19.309 1.00 98.25 106 HIS A CA 1
ATOM 859 C C . HIS A 1 106 ? 0.175 -9.829 -18.660 1.00 98.25 106 HIS A C 1
ATOM 861 O O . HIS A 1 106 ? 1.018 -9.507 -17.829 1.00 98.25 106 HIS A O 1
ATOM 867 N N . ASN A 1 107 ? -0.823 -9.006 -18.995 1.00 98.56 107 ASN A N 1
ATOM 868 C CA . ASN A 1 107 ? -1.105 -7.788 -18.229 1.00 98.56 107 ASN A CA 1
ATOM 869 C C . ASN A 1 107 ? -1.701 -8.178 -16.873 1.00 98.56 107 ASN A C 1
ATOM 871 O O . ASN A 1 107 ? -2.589 -9.037 -16.825 1.00 98.56 107 ASN A O 1
ATOM 875 N N . TYR A 1 108 ? -1.260 -7.530 -15.799 1.00 98.38 108 TYR A N 1
ATOM 876 C CA . TYR A 1 108 ? -1.697 -7.855 -14.441 1.00 98.38 108 TYR A CA 1
ATOM 877 C C . TYR A 1 108 ? -1.824 -6.615 -13.563 1.00 98.38 108 TYR A C 1
ATOM 879 O O . TYR A 1 108 ? -1.291 -5.543 -13.865 1.00 98.38 108 TYR A O 1
ATOM 887 N N . VAL A 1 109 ? -2.551 -6.764 -12.458 1.00 97.19 109 VAL A N 1
ATOM 888 C CA . VAL A 1 109 ? -2.699 -5.721 -11.443 1.00 97.19 109 VAL A CA 1
ATOM 889 C C . VAL A 1 109 ? -2.573 -6.310 -10.049 1.00 97.19 109 VAL A C 1
ATOM 891 O O . VAL A 1 109 ? -3.222 -7.303 -9.731 1.00 97.19 109 VAL A O 1
ATOM 894 N N . LEU A 1 110 ? -1.752 -5.678 -9.211 1.00 95.38 110 LEU A N 1
ATOM 895 C CA . LEU A 1 110 ? -1.634 -6.008 -7.795 1.00 95.38 110 LEU A CA 1
ATOM 896 C C . LEU A 1 110 ? -2.602 -5.177 -6.965 1.00 95.38 110 LEU A C 1
ATOM 898 O O . LEU A 1 110 ? -2.602 -3.950 -7.042 1.00 95.38 110 LEU A O 1
ATOM 902 N N . THR A 1 111 ? -3.380 -5.856 -6.132 1.00 91.88 111 THR A N 1
ATOM 903 C CA . THR A 1 111 ? -4.449 -5.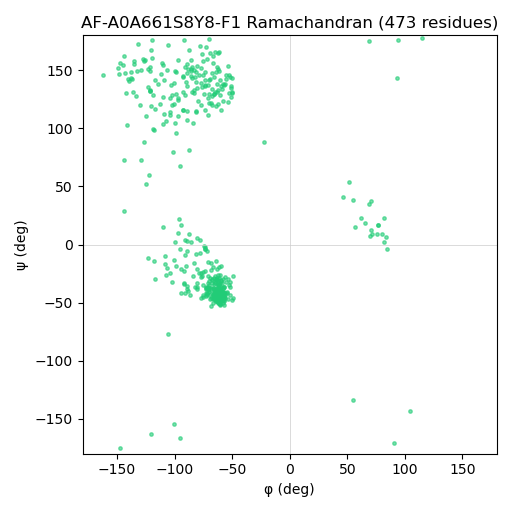292 -5.296 1.00 91.88 111 THR A CA 1
ATOM 904 C C . THR A 1 111 ? -4.188 -5.597 -3.824 1.00 91.88 111 THR A C 1
ATOM 906 O O . THR A 1 111 ? -4.945 -6.290 -3.154 1.00 91.88 111 THR A O 1
ATOM 909 N N . THR A 1 112 ? -3.052 -5.120 -3.319 1.00 88.44 112 THR A N 1
ATOM 910 C CA . THR A 1 112 ? -2.568 -5.423 -1.964 1.00 88.44 112 THR A CA 1
ATOM 911 C C . THR A 1 112 ? -2.381 -4.151 -1.143 1.00 88.44 112 THR A C 1
ATOM 913 O O . THR A 1 112 ? -2.093 -3.067 -1.675 1.00 88.44 112 THR A O 1
ATOM 916 N N . GLY A 1 113 ? -2.491 -4.257 0.184 1.00 81.19 113 GLY A N 1
ATOM 917 C CA . GLY A 1 113 ? -2.404 -3.088 1.063 1.00 81.19 113 GLY A CA 1
ATOM 918 C C . GLY A 1 113 ? -1.058 -2.353 0.980 1.00 81.19 113 GLY A C 1
ATOM 919 O O . GLY A 1 113 ? -0.066 -2.848 0.436 1.00 81.19 113 GLY A O 1
ATOM 920 N N . THR A 1 114 ? -0.989 -1.132 1.510 1.00 78.50 114 THR A N 1
ATOM 921 C CA . THR A 1 114 ? 0.282 -0.392 1.625 1.00 78.50 114 THR A CA 1
ATOM 922 C C . THR A 1 114 ? 1.292 -1.154 2.491 1.00 78.50 114 THR A C 1
ATOM 924 O O . THR A 1 114 ? 0.907 -1.776 3.478 1.00 78.50 114 THR A O 1
ATOM 927 N N . GLY A 1 115 ? 2.577 -1.122 2.119 1.00 75.31 115 GLY A N 1
ATOM 928 C CA . GLY A 1 115 ? 3.646 -1.838 2.836 1.00 75.31 115 GLY A CA 1
ATOM 929 C C . GLY A 1 115 ? 3.796 -3.329 2.491 1.00 75.31 115 GLY A C 1
ATOM 930 O O . GLY A 1 115 ? 4.669 -3.988 3.034 1.00 75.31 115 GLY A O 1
ATOM 931 N N . SER A 1 116 ? 3.006 -3.866 1.556 1.00 81.81 116 SER A N 1
ATOM 932 C CA . SER A 1 116 ? 3.088 -5.272 1.103 1.00 81.81 116 SER A CA 1
ATOM 933 C C . SER A 1 116 ? 4.202 -5.555 0.080 1.00 81.81 116 SER A C 1
ATOM 935 O O . SER A 1 116 ? 4.273 -6.651 -0.476 1.00 81.81 116 SER A O 1
ATOM 937 N N . GLY A 1 117 ? 5.052 -4.566 -0.218 1.00 85.25 117 GLY A N 1
ATOM 938 C CA . GLY A 1 117 ? 6.136 -4.707 -1.193 1.00 85.25 117 GLY A CA 1
ATOM 939 C C . GLY A 1 117 ? 5.670 -4.810 -2.652 1.00 85.25 117 GLY A C 1
ATOM 940 O O . GLY A 1 117 ? 6.269 -5.558 -3.423 1.00 85.25 117 GLY A O 1
ATOM 941 N N . LYS A 1 118 ? 4.616 -4.074 -3.043 1.00 91.69 118 LYS A N 1
ATOM 942 C CA . LYS A 1 118 ? 4.086 -4.044 -4.425 1.00 91.69 118 LYS A CA 1
ATOM 943 C C . LYS A 1 118 ? 5.147 -3.730 -5.479 1.00 91.69 118 LYS A C 1
ATOM 945 O O . LYS A 1 118 ? 5.093 -4.300 -6.560 1.00 91.69 118 LYS A O 1
ATOM 950 N N . SER A 1 119 ? 6.124 -2.885 -5.150 1.00 93.56 119 SER A N 1
ATOM 951 C CA . SER A 1 119 ? 7.172 -2.482 -6.088 1.00 93.56 119 SER A CA 1
ATOM 952 C C . SER A 1 119 ? 7.970 -3.659 -6.640 1.00 93.56 119 SER A C 1
ATOM 954 O O . SER A 1 119 ? 8.195 -3.750 -7.844 1.00 93.56 119 SER A O 1
ATOM 956 N N . LEU A 1 120 ? 8.328 -4.625 -5.789 1.00 95.50 120 LEU A N 1
ATOM 957 C CA . LEU A 1 120 ? 9.088 -5.807 -6.210 1.00 95.50 120 LEU A CA 1
ATOM 958 C C . LEU A 1 120 ? 8.337 -6.649 -7.250 1.00 95.50 120 LEU A C 1
ATOM 960 O O . LEU A 1 120 ? 8.964 -7.249 -8.117 1.00 95.50 120 LEU A O 1
ATOM 964 N N . ALA A 1 121 ? 7.005 -6.632 -7.219 1.00 95.94 121 ALA A N 1
ATOM 965 C CA . ALA A 1 121 ? 6.165 -7.390 -8.137 1.00 95.94 121 ALA A CA 1
ATOM 966 C C . ALA A 1 121 ? 6.211 -6.892 -9.591 1.00 95.94 121 ALA A C 1
ATOM 968 O O . ALA A 1 121 ? 5.774 -7.612 -10.488 1.00 95.94 121 ALA A O 1
ATOM 969 N N . TYR A 1 122 ? 6.718 -5.681 -9.842 1.00 96.69 122 TYR A N 1
ATOM 970 C CA . TYR A 1 122 ? 6.990 -5.184 -11.195 1.00 96.69 122 TYR A CA 1
ATOM 971 C C . TYR A 1 122 ? 8.476 -4.897 -11.435 1.00 96.69 122 TYR A C 1
ATOM 973 O O . TYR A 1 122 ? 8.944 -5.085 -12.553 1.00 96.69 122 TYR A O 1
ATOM 981 N N . ILE A 1 123 ? 9.248 -4.520 -10.407 1.00 97.75 123 ILE A N 1
ATOM 982 C CA . ILE A 1 123 ? 10.695 -4.288 -10.538 1.00 97.75 123 ILE A CA 1
ATOM 983 C C . ILE A 1 123 ? 11.422 -5.583 -10.908 1.00 97.75 123 ILE A C 1
ATOM 985 O O . ILE A 1 123 ? 12.244 -5.561 -11.820 1.00 97.75 123 ILE A O 1
ATOM 989 N N . ILE A 1 124 ? 11.120 -6.705 -10.242 1.00 98.25 124 ILE A N 1
ATOM 990 C CA . ILE A 1 124 ? 11.816 -7.974 -10.503 1.00 98.25 124 ILE A CA 1
ATOM 991 C C . ILE A 1 124 ? 11.609 -8.428 -11.959 1.00 98.25 124 ILE A C 1
ATOM 993 O O . ILE A 1 124 ? 12.612 -8.657 -12.635 1.00 98.25 124 ILE A O 1
ATOM 997 N N . PRO A 1 125 ? 10.372 -8.480 -12.499 1.00 98.38 125 PRO A N 1
ATOM 998 C CA . PRO A 1 125 ? 10.163 -8.829 -13.906 1.00 98.38 125 PRO A CA 1
ATOM 999 C C . PRO A 1 125 ? 10.797 -7.862 -14.908 1.00 98.38 125 PRO A C 1
ATOM 1001 O O . PRO A 1 125 ? 11.293 -8.291 -15.948 1.00 98.38 125 PRO A O 1
ATOM 1004 N N . ILE A 1 126 ? 10.797 -6.558 -14.610 1.00 98.56 126 ILE A N 1
ATOM 1005 C CA . ILE A 1 126 ? 11.437 -5.555 -15.469 1.00 98.56 126 ILE A CA 1
ATOM 1006 C C . ILE A 1 126 ? 12.945 -5.796 -15.528 1.00 98.56 126 ILE A C 1
ATOM 1008 O O . ILE A 1 126 ? 13.520 -5.836 -16.614 1.00 98.56 126 ILE A O 1
ATOM 1012 N N . VAL A 1 127 ? 13.584 -5.972 -14.372 1.00 98.44 127 VAL A N 1
ATOM 1013 C CA . VAL A 1 127 ? 15.026 -6.222 -14.288 1.00 98.44 127 VAL A CA 1
ATOM 1014 C C . VAL A 1 127 ? 15.386 -7.543 -14.964 1.00 98.44 127 VAL A C 1
ATOM 1016 O O . VAL A 1 127 ? 16.332 -7.562 -15.744 1.00 98.44 127 VAL A O 1
ATOM 1019 N N . ASP A 1 128 ? 14.618 -8.615 -14.744 1.00 98.56 128 ASP A N 1
ATOM 1020 C CA . ASP A 1 128 ? 14.794 -9.889 -15.458 1.00 98.56 128 ASP A CA 1
ATOM 1021 C C . ASP A 1 128 ? 14.771 -9.696 -16.981 1.00 98.56 128 ASP A C 1
ATOM 1023 O O . ASP A 1 128 ? 15.668 -10.162 -17.687 1.00 98.56 128 ASP A O 1
ATOM 1027 N N . HIS A 1 129 ? 13.797 -8.940 -17.495 1.00 98.44 129 HIS A N 1
ATOM 1028 C CA . HIS A 1 129 ? 13.709 -8.648 -18.921 1.00 98.44 129 HIS A CA 1
ATOM 1029 C C . HIS A 1 129 ? 14.925 -7.879 -19.442 1.00 98.44 129 HIS A C 1
ATOM 1031 O O . HIS A 1 129 ? 15.480 -8.261 -20.475 1.00 98.44 129 HIS A O 1
ATOM 1037 N N . VAL A 1 130 ? 15.357 -6.828 -18.737 1.00 98.50 130 VAL A N 1
ATOM 1038 C CA . VAL A 1 130 ? 16.537 -6.045 -19.138 1.00 98.50 130 VAL A CA 1
ATOM 1039 C C . VAL A 1 130 ? 17.792 -6.913 -19.116 1.00 98.50 130 VAL A C 1
ATOM 1041 O O . VAL A 1 130 ? 18.589 -6.839 -20.046 1.00 98.50 130 VAL A O 1
ATOM 1044 N N . LEU A 1 131 ? 17.956 -7.781 -18.115 1.00 98.19 131 LEU A N 1
ATOM 1045 C CA . LEU A 1 131 ? 19.092 -8.703 -18.034 1.00 98.19 131 LEU A CA 1
ATOM 1046 C C . LEU A 1 131 ? 19.110 -9.689 -19.210 1.00 98.19 131 LEU A C 1
ATOM 1048 O O . LEU A 1 131 ? 20.162 -9.916 -19.803 1.00 98.19 131 LEU A O 1
ATOM 1052 N N . ARG A 1 132 ? 17.947 -10.224 -19.604 1.00 97.94 132 ARG A N 1
ATOM 1053 C CA . ARG A 1 132 ? 17.826 -11.147 -20.748 1.00 97.94 132 ARG A CA 1
ATOM 1054 C C . ARG A 1 132 ? 18.035 -10.460 -22.099 1.00 97.94 132 ARG A C 1
ATOM 1056 O O . ARG A 1 132 ? 18.604 -11.064 -23.006 1.00 97.94 132 ARG A O 1
ATOM 1063 N N . ARG A 1 133 ? 17.551 -9.226 -22.266 1.00 96.94 133 ARG A N 1
ATOM 1064 C CA . ARG A 1 133 ? 17.649 -8.459 -23.525 1.00 96.94 133 ARG A CA 1
ATOM 1065 C C . ARG A 1 133 ? 18.984 -7.715 -23.669 1.00 96.94 133 ARG A C 1
ATOM 1067 O O . ARG A 1 133 ? 19.436 -7.477 -24.791 1.00 96.94 133 ARG A O 1
ATOM 1074 N N . GLY A 1 134 ? 19.609 -7.377 -22.547 1.00 96.88 134 GLY A N 1
ATOM 1075 C CA . GLY A 1 134 ? 20.812 -6.559 -22.432 1.00 96.88 134 GLY A CA 1
ATOM 1076 C C . GLY A 1 134 ? 20.505 -5.073 -22.218 1.00 96.88 134 GLY A C 1
ATOM 1077 O O . GLY A 1 134 ? 19.566 -4.530 -22.803 1.00 96.88 134 GLY A O 1
ATOM 1078 N N . SER A 1 135 ? 21.334 -4.417 -21.403 1.00 95.88 135 SER A N 1
ATOM 1079 C CA . SER A 1 135 ? 21.286 -2.972 -21.139 1.00 95.88 135 SER A CA 1
ATOM 1080 C C . SER A 1 135 ? 21.760 -2.134 -22.340 1.00 95.88 135 SER A C 1
ATOM 1082 O O . SER A 1 135 ? 22.448 -2.636 -23.236 1.00 95.88 135 SER A O 1
ATOM 1084 N N . GLY A 1 136 ? 21.378 -0.854 -22.384 1.00 93.81 136 GLY A N 1
ATOM 1085 C CA . GLY A 1 136 ? 21.823 0.106 -23.404 1.00 93.81 136 GLY A CA 1
ATOM 1086 C C . GLY A 1 136 ? 21.123 -0.065 -24.755 1.00 93.81 136 GLY A C 1
ATOM 1087 O O . GLY A 1 136 ? 21.587 0.431 -25.781 1.00 93.81 136 GLY A O 1
ATOM 1088 N N . ARG A 1 137 ? 19.993 -0.780 -24.770 1.00 94.94 137 ARG A N 1
ATOM 1089 C CA . ARG A 1 137 ? 19.151 -1.020 -25.956 1.00 94.94 137 ARG A CA 1
ATOM 1090 C C . ARG A 1 137 ? 18.005 -0.010 -26.089 1.00 94.94 137 ARG A C 1
ATOM 1092 O O . ARG A 1 137 ? 17.067 -0.263 -26.841 1.00 94.94 137 ARG A O 1
ATOM 1099 N N . GLY A 1 138 ? 18.100 1.114 -25.381 1.00 96.56 138 GLY A N 1
ATOM 1100 C CA . GLY A 1 138 ? 17.019 2.078 -25.211 1.00 96.56 138 GLY A CA 1
ATOM 1101 C C . GLY A 1 138 ? 16.162 1.775 -23.981 1.00 96.56 138 GLY A C 1
ATOM 1102 O O . GLY A 1 138 ? 16.499 0.914 -23.171 1.00 96.56 138 GLY A O 1
ATOM 1103 N N . ILE A 1 139 ? 15.045 2.487 -23.858 1.00 98.69 139 ILE A N 1
ATOM 1104 C CA . ILE A 1 139 ? 14.128 2.372 -22.723 1.00 98.69 139 ILE A CA 1
ATOM 1105 C C . ILE A 1 139 ? 13.291 1.104 -22.898 1.00 98.69 139 ILE A C 1
ATOM 1107 O O . ILE A 1 139 ? 12.555 0.951 -23.873 1.00 98.69 139 ILE A O 1
ATOM 1111 N N . GLN A 1 140 ? 13.387 0.194 -21.934 1.00 98.69 140 GLN A N 1
ATOM 1112 C CA . GLN A 1 140 ? 12.710 -1.106 -21.947 1.00 98.69 140 GLN A CA 1
ATOM 1113 C C . GLN A 1 140 ? 11.497 -1.129 -21.010 1.00 98.69 140 GLN A C 1
ATOM 1115 O O . GLN A 1 140 ? 10.545 -1.881 -21.250 1.00 98.69 140 GLN A O 1
ATOM 1120 N N . ALA A 1 141 ? 11.499 -0.268 -19.989 1.00 98.75 141 ALA A N 1
ATOM 1121 C CA . ALA A 1 141 ? 10.385 -0.077 -19.072 1.00 98.75 141 ALA A CA 1
ATOM 1122 C C . ALA A 1 141 ? 10.169 1.401 -18.723 1.00 98.75 141 ALA A C 1
ATOM 1124 O O . ALA A 1 141 ? 11.120 2.142 -18.481 1.00 98.75 141 ALA A O 1
ATOM 1125 N N . ILE A 1 142 ? 8.903 1.810 -18.638 1.00 98.75 142 ILE A N 1
ATOM 1126 C CA . ILE A 1 142 ? 8.497 3.108 -18.091 1.00 98.75 142 ILE A CA 1
ATOM 1127 C C . ILE A 1 142 ? 7.601 2.860 -16.880 1.00 98.75 142 ILE A C 1
ATOM 1129 O O . ILE A 1 142 ? 6.615 2.126 -16.972 1.00 98.75 142 ILE A O 1
ATOM 1133 N N . ILE A 1 143 ? 7.926 3.489 -15.751 1.00 98.50 143 ILE A N 1
ATOM 1134 C CA . ILE A 1 143 ? 7.126 3.426 -14.527 1.00 98.50 143 ILE A CA 1
ATOM 1135 C C . ILE A 1 143 ? 6.533 4.803 -14.254 1.00 98.50 143 ILE A C 1
ATOM 1137 O O . ILE A 1 143 ? 7.258 5.786 -14.092 1.00 98.50 143 ILE A O 1
ATOM 1141 N N . VAL A 1 144 ? 5.207 4.862 -14.207 1.00 97.69 144 VAL A N 1
ATOM 1142 C CA . VAL A 1 144 ? 4.434 6.085 -14.015 1.00 97.69 144 VAL A CA 1
ATOM 1143 C C . VAL A 1 144 ? 3.917 6.129 -12.584 1.00 97.69 144 VAL A C 1
ATOM 1145 O O . VAL A 1 144 ? 3.062 5.334 -12.197 1.00 97.69 144 VAL A O 1
ATOM 1148 N N . TYR A 1 145 ? 4.413 7.095 -11.817 1.00 95.12 145 TYR A N 1
ATOM 1149 C CA . TYR A 1 145 ? 3.961 7.377 -10.457 1.00 95.12 145 TYR A CA 1
ATOM 1150 C C . TYR A 1 145 ? 2.964 8.545 -10.442 1.00 95.12 145 TYR A C 1
ATOM 1152 O O . TYR A 1 145 ? 3.086 9.480 -11.244 1.00 95.12 145 TYR A O 1
ATOM 1160 N N . PRO A 1 146 ? 1.987 8.566 -9.517 1.00 87.94 146 PRO A N 1
ATOM 1161 C CA . PRO A 1 146 ? 1.048 9.683 -9.410 1.00 87.94 146 PRO A CA 1
ATOM 1162 C C . PRO A 1 146 ? 1.680 10.928 -8.771 1.00 87.94 146 PRO A C 1
ATOM 1164 O O . PRO A 1 146 ? 1.200 12.037 -8.994 1.00 87.94 146 PRO A O 1
ATOM 1167 N N . MET A 1 147 ? 2.746 10.760 -7.978 1.00 84.38 147 MET A N 1
ATOM 1168 C CA . MET A 1 147 ? 3.408 11.831 -7.231 1.00 84.38 147 MET A CA 1
ATOM 1169 C C . MET A 1 147 ? 4.931 11.709 -7.333 1.00 84.38 147 MET A C 1
ATOM 1171 O O . MET A 1 147 ? 5.477 10.610 -7.245 1.00 84.38 147 MET A O 1
ATOM 1175 N N . ASN A 1 148 ? 5.631 12.843 -7.429 1.00 86.69 148 ASN A N 1
ATOM 1176 C CA . ASN A 1 148 ? 7.096 12.856 -7.529 1.00 86.69 148 ASN A CA 1
ATOM 1177 C C . ASN A 1 148 ? 7.785 12.257 -6.290 1.00 86.69 148 ASN A C 1
ATOM 1179 O O . ASN A 1 148 ? 8.817 11.609 -6.417 1.00 86.69 148 ASN A O 1
ATOM 1183 N N . ALA A 1 149 ? 7.198 12.419 -5.098 1.00 85.25 149 ALA A N 1
ATOM 1184 C CA . ALA A 1 149 ? 7.741 11.844 -3.866 1.00 85.25 149 ALA A CA 1
ATOM 1185 C C . ALA A 1 149 ? 7.850 10.309 -3.932 1.00 85.25 149 ALA A C 1
ATOM 1187 O O . ALA A 1 149 ? 8.833 9.744 -3.453 1.00 85.25 149 ALA A O 1
ATOM 1188 N N . LEU A 1 150 ? 6.883 9.643 -4.577 1.00 85.56 150 LEU A N 1
ATOM 1189 C CA . LEU A 1 150 ? 6.939 8.199 -4.807 1.00 85.56 150 LEU A CA 1
ATOM 1190 C C . LEU A 1 150 ? 8.076 7.856 -5.768 1.00 85.56 150 LEU A C 1
ATOM 1192 O O . LEU A 1 150 ? 8.893 7.003 -5.441 1.00 85.56 150 LEU A O 1
ATOM 1196 N N . ALA A 1 151 ? 8.205 8.577 -6.886 1.00 87.56 151 ALA A N 1
ATOM 1197 C CA . ALA A 1 151 ? 9.311 8.371 -7.821 1.00 87.56 151 ALA A CA 1
ATOM 1198 C C . ALA A 1 151 ? 10.684 8.504 -7.131 1.00 87.56 151 ALA A C 1
ATOM 1200 O O . ALA A 1 151 ? 11.546 7.650 -7.323 1.00 87.56 151 ALA A O 1
ATOM 1201 N N . ASN A 1 152 ? 10.863 9.514 -6.271 1.00 87.56 152 ASN A N 1
ATOM 1202 C CA . ASN A 1 152 ? 12.101 9.723 -5.509 1.00 87.56 152 ASN A CA 1
ATOM 1203 C C . ASN A 1 152 ? 12.390 8.553 -4.559 1.00 87.56 152 ASN A C 1
ATOM 1205 O O . ASN A 1 152 ? 13.513 8.058 -4.509 1.00 87.56 152 ASN A O 1
ATOM 1209 N N . SER A 1 153 ? 11.371 8.070 -3.842 1.00 88.62 153 SER A N 1
ATOM 1210 C CA . SER A 1 153 ? 11.516 6.895 -2.977 1.00 88.62 153 SER A CA 1
ATOM 1211 C C . SER A 1 153 ? 11.904 5.643 -3.766 1.00 88.62 153 SER A C 1
ATOM 1213 O O . SER A 1 153 ? 12.684 4.839 -3.266 1.00 88.62 153 SER A O 1
ATOM 1215 N N . GLN A 1 154 ? 11.370 5.462 -4.975 1.00 91.56 154 GLN A N 1
ATOM 1216 C CA . GLN A 1 154 ? 11.630 4.267 -5.778 1.00 91.56 154 GLN A CA 1
ATOM 1217 C C . GLN A 1 154 ? 13.008 4.288 -6.450 1.00 91.56 154 GLN A C 1
ATOM 1219 O O . GLN A 1 154 ? 13.588 3.224 -6.639 1.00 91.56 154 GLN A O 1
ATOM 1224 N N . ILE A 1 155 ? 13.570 5.468 -6.741 1.00 92.50 155 ILE A N 1
ATOM 1225 C CA . ILE A 1 155 ? 14.981 5.599 -7.140 1.00 92.50 155 ILE A CA 1
ATOM 1226 C C . ILE A 1 155 ? 15.898 5.034 -6.053 1.00 92.50 155 ILE A C 1
ATOM 1228 O O . ILE A 1 155 ? 16.707 4.162 -6.350 1.00 92.50 155 ILE A O 1
ATOM 1232 N N . GLY A 1 156 ? 15.704 5.440 -4.794 1.00 90.88 156 GLY A N 1
ATOM 1233 C CA . GLY A 1 156 ? 16.512 4.927 -3.683 1.00 90.88 156 GLY A CA 1
ATOM 1234 C C . GLY A 1 156 ? 16.384 3.411 -3.485 1.00 90.88 156 GLY A C 1
ATOM 1235 O O . GLY A 1 156 ? 17.352 2.745 -3.130 1.00 90.88 156 GLY A O 1
ATOM 1236 N N . GLU A 1 157 ? 15.210 2.830 -3.750 1.00 90.31 157 GLU A N 1
ATOM 1237 C CA . GLU A 1 157 ? 15.032 1.371 -3.717 1.00 90.31 157 GLU A CA 1
ATOM 1238 C C . GLU A 1 157 ? 15.751 0.665 -4.878 1.00 90.31 157 GLU A C 1
ATOM 1240 O O . GLU A 1 157 ? 16.390 -0.367 -4.668 1.00 90.31 157 GLU A O 1
ATOM 1245 N N . LEU A 1 158 ? 15.704 1.220 -6.093 1.00 93.25 158 LEU A N 1
ATOM 1246 C CA . LEU A 1 158 ? 16.445 0.680 -7.236 1.00 93.25 158 LEU A CA 1
ATOM 1247 C C . LEU A 1 158 ? 17.959 0.763 -7.018 1.00 93.25 158 LEU A C 1
ATOM 1249 O O . LEU A 1 158 ? 18.652 -0.211 -7.300 1.00 93.25 158 LEU A O 1
ATOM 1253 N N . GLU A 1 159 ? 18.468 1.858 -6.450 1.00 92.69 159 GLU A N 1
ATOM 1254 C CA . GLU A 1 159 ? 19.885 2.011 -6.090 1.00 92.69 159 GLU A CA 1
ATOM 1255 C C . GLU A 1 159 ? 20.354 0.906 -5.134 1.00 92.69 159 GLU A C 1
ATOM 1257 O O . GLU A 1 159 ? 21.401 0.292 -5.353 1.00 92.69 159 GLU A O 1
ATOM 1262 N N . LYS A 1 160 ? 19.554 0.574 -4.113 1.00 90.19 160 LYS A N 1
ATOM 1263 C CA . LYS A 1 160 ? 19.879 -0.507 -3.165 1.00 90.19 160 LYS A CA 1
A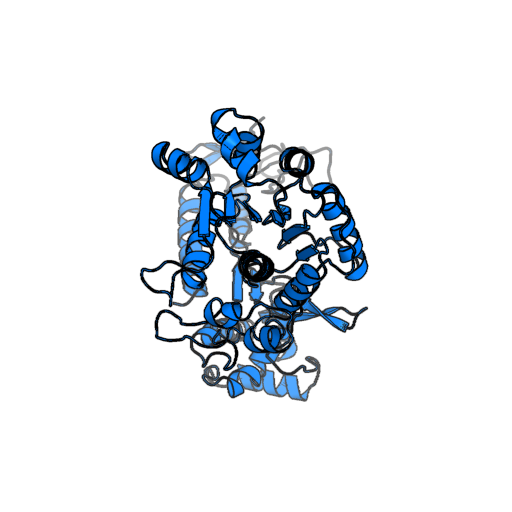TOM 1264 C C . LYS A 1 160 ? 20.016 -1.872 -3.839 1.00 90.19 160 LYS A C 1
ATOM 1266 O O . LYS A 1 160 ? 20.868 -2.660 -3.440 1.00 90.19 160 LYS A O 1
ATOM 1271 N N . PHE A 1 161 ? 19.196 -2.179 -4.843 1.00 91.38 161 PHE A N 1
ATOM 1272 C CA . PHE A 1 161 ? 19.255 -3.482 -5.515 1.00 91.38 161 PHE A CA 1
ATOM 1273 C C . PHE A 1 161 ? 20.264 -3.524 -6.662 1.00 91.38 161 PHE A C 1
ATOM 1275 O O . PHE A 1 161 ? 20.997 -4.508 -6.800 1.00 91.38 161 PHE A O 1
ATOM 1282 N N . LEU A 1 162 ? 20.298 -2.480 -7.486 1.00 92.31 162 LEU A N 1
ATOM 1283 C CA . LEU A 1 162 ? 21.053 -2.451 -8.734 1.00 92.31 162 LEU A CA 1
ATOM 1284 C C . LEU A 1 162 ? 22.462 -1.892 -8.556 1.00 92.31 162 LEU A C 1
ATOM 1286 O O . LEU A 1 162 ? 23.367 -2.376 -9.220 1.00 92.31 162 LEU A O 1
ATOM 1290 N N . CYS A 1 163 ? 22.682 -0.937 -7.655 1.00 90.50 163 CYS A N 1
ATOM 1291 C CA . CYS A 1 163 ? 24.000 -0.324 -7.470 1.00 90.50 163 CYS A CA 1
ATOM 1292 C C . CYS A 1 163 ? 24.798 -1.013 -6.354 1.00 90.50 163 CYS A C 1
ATOM 1294 O O . CYS A 1 163 ? 25.994 -1.269 -6.511 1.00 90.50 163 CYS A O 1
ATOM 1296 N N . ALA A 1 164 ? 24.151 -1.358 -5.234 1.00 85.00 164 ALA A N 1
ATOM 1297 C CA . ALA A 1 164 ? 24.844 -1.996 -4.116 1.00 85.00 164 ALA A CA 1
ATOM 1298 C C . ALA A 1 164 ? 25.319 -3.420 -4.465 1.00 85.00 164 ALA A C 1
ATOM 1300 O O . ALA A 1 164 ? 24.577 -4.248 -5.012 1.00 85.00 164 ALA A O 1
ATOM 1301 N N . GLY A 1 165 ? 26.574 -3.709 -4.111 1.00 80.81 165 GLY A N 1
ATOM 1302 C CA . GLY A 1 165 ? 27.236 -4.982 -4.397 1.00 80.81 165 GLY A CA 1
ATOM 1303 C C . GLY A 1 165 ? 27.857 -5.083 -5.796 1.00 80.81 165 GLY A C 1
ATOM 1304 O O . GLY A 1 165 ? 28.336 -6.160 -6.155 1.00 80.81 165 GLY A O 1
ATOM 1305 N N . TYR A 1 166 ? 27.877 -4.000 -6.584 1.00 84.81 166 TYR A N 1
ATOM 1306 C CA . TYR A 1 166 ? 28.561 -3.932 -7.883 1.00 84.81 166 TYR A CA 1
ATOM 1307 C C . TYR A 1 166 ? 29.768 -2.977 -7.851 1.00 84.81 166 TYR A C 1
ATOM 1309 O O . TYR A 1 166 ? 29.728 -1.971 -7.136 1.00 84.81 166 TYR A O 1
ATOM 1317 N N . PRO A 1 167 ? 30.845 -3.264 -8.615 1.00 79.44 167 PRO A N 1
ATOM 1318 C CA . PRO A 1 167 ? 31.977 -2.350 -8.756 1.00 79.44 167 PRO A CA 1
ATOM 1319 C C . PRO A 1 167 ? 31.528 -0.966 -9.236 1.00 79.44 167 PRO A C 1
ATOM 1321 O O . PRO A 1 167 ? 30.610 -0.849 -10.048 1.00 79.44 167 PRO A O 1
ATOM 1324 N N . ASP A 1 168 ? 32.160 0.081 -8.706 1.00 81.81 168 ASP A N 1
ATOM 1325 C CA . ASP A 1 168 ? 31.888 1.488 -9.035 1.00 81.81 168 ASP A CA 1
ATOM 1326 C C . ASP A 1 168 ? 30.428 1.940 -8.829 1.00 81.81 168 ASP A C 1
ATOM 1328 O O . ASP A 1 168 ? 30.021 2.981 -9.345 1.00 81.81 168 ASP A O 1
ATOM 1332 N N . GLY A 1 169 ? 29.624 1.158 -8.093 1.00 80.25 169 GLY A N 1
ATOM 1333 C CA . GLY A 1 169 ? 28.200 1.422 -7.878 1.00 80.25 169 GLY A CA 1
ATOM 1334 C C . GLY A 1 169 ? 27.355 1.331 -9.151 1.00 80.25 169 GLY A C 1
ATOM 1335 O O . GLY A 1 169 ? 26.254 1.873 -9.185 1.00 80.25 169 GLY A O 1
ATOM 1336 N N . LYS A 1 170 ? 27.857 0.683 -10.211 1.00 85.12 170 LYS A N 1
ATOM 1337 C CA . LYS A 1 170 ? 27.174 0.589 -11.508 1.00 85.12 170 LYS A CA 1
ATOM 1338 C C . LYS A 1 170 ? 26.632 -0.816 -11.729 1.00 85.12 170 LYS A C 1
ATOM 1340 O O . LYS A 1 170 ? 27.378 -1.754 -12.000 1.00 85.12 170 LYS A O 1
ATOM 1345 N N . GLY A 1 171 ? 25.315 -0.937 -11.612 1.00 88.38 171 GLY A N 1
ATOM 1346 C CA . GLY A 1 171 ? 24.591 -2.176 -11.853 1.00 88.38 171 GLY A CA 1
ATOM 1347 C C . GLY A 1 171 ? 24.488 -2.577 -13.323 1.00 88.38 171 GLY A C 1
ATOM 1348 O O . GLY A 1 171 ? 24.741 -1.769 -14.216 1.00 88.38 171 GLY A O 1
ATOM 1349 N N . PRO A 1 172 ? 24.022 -3.807 -13.592 1.00 92.94 172 PRO A N 1
ATOM 1350 C CA . PRO A 1 172 ? 23.787 -4.310 -14.946 1.00 92.94 172 PRO A CA 1
ATOM 1351 C C . PRO A 1 172 ? 22.547 -3.700 -15.628 1.00 92.94 172 PRO A C 1
ATOM 1353 O O . PRO A 1 172 ? 22.275 -4.016 -16.784 1.00 92.94 172 PRO A O 1
ATOM 1356 N N . VAL A 1 173 ? 21.781 -2.861 -14.922 1.00 97.12 173 VAL A N 1
ATOM 1357 C CA . VAL A 1 173 ? 20.559 -2.205 -15.406 1.00 97.12 173 VAL A CA 1
ATOM 1358 C C . VAL A 1 173 ? 20.610 -0.730 -15.033 1.00 97.12 173 VAL A C 1
ATOM 1360 O O . VAL A 1 173 ? 20.800 -0.389 -13.864 1.00 97.12 173 VAL A O 1
ATOM 1363 N N . THR A 1 174 ? 20.414 0.140 -16.021 1.00 97.38 174 THR A N 1
ATOM 1364 C CA . THR A 1 174 ? 20.389 1.594 -15.832 1.00 97.38 174 THR A CA 1
ATOM 1365 C C . THR A 1 174 ? 18.968 2.096 -15.603 1.00 97.38 174 THR A C 1
ATOM 1367 O O . THR A 1 174 ? 18.004 1.605 -16.193 1.00 97.38 174 THR A O 1
ATOM 1370 N N . PHE A 1 175 ? 18.821 3.100 -14.748 1.00 97.50 175 PHE A N 1
ATOM 1371 C CA . PHE A 1 175 ? 17.539 3.734 -14.473 1.00 97.50 175 PHE A CA 1
ATOM 1372 C C . PHE A 1 175 ? 17.732 5.233 -14.271 1.00 97.50 175 PHE A C 1
ATOM 1374 O O . PHE A 1 175 ? 18.771 5.666 -13.779 1.00 97.50 175 PHE A O 1
ATOM 1381 N N . ALA A 1 176 ? 16.739 6.030 -14.656 1.00 96.75 176 ALA A N 1
ATOM 1382 C CA . ALA A 1 176 ? 16.749 7.463 -14.392 1.00 96.75 176 ALA A CA 1
ATOM 1383 C C . ALA A 1 176 ? 15.344 7.982 -14.103 1.00 96.75 176 ALA A C 1
ATOM 1385 O O . ALA A 1 176 ? 14.335 7.422 -14.546 1.00 96.75 176 ALA A O 1
ATOM 1386 N N . ARG A 1 177 ? 15.293 9.083 -13.356 1.00 96.38 177 ARG A N 1
ATOM 1387 C CA . ARG A 1 177 ? 14.068 9.810 -13.047 1.00 96.38 177 ARG A CA 1
ATOM 1388 C C . ARG A 1 177 ? 13.927 10.971 -14.024 1.00 96.38 177 ARG A C 1
ATOM 1390 O O . ARG A 1 177 ? 14.844 11.767 -14.168 1.00 96.38 177 ARG A O 1
ATOM 1397 N N . TYR A 1 178 ? 12.789 11.046 -14.699 1.00 95.81 178 TYR A N 1
ATOM 1398 C CA . TYR A 1 178 ? 12.460 12.126 -15.620 1.00 95.81 178 TYR A CA 1
ATOM 1399 C C . TYR A 1 178 ? 11.114 12.717 -15.218 1.00 95.81 178 TYR A C 1
ATOM 1401 O O . TYR A 1 178 ? 10.044 12.266 -15.642 1.00 95.81 178 TYR A O 1
ATOM 1409 N N . THR A 1 179 ? 11.166 13.693 -14.322 1.00 93.12 179 THR A N 1
ATOM 1410 C CA . THR A 1 179 ? 10.008 14.395 -13.777 1.00 93.12 179 THR A CA 1
ATOM 1411 C C . THR A 1 179 ? 10.096 15.902 -14.078 1.00 93.12 179 THR A C 1
ATOM 1413 O O . THR A 1 179 ? 10.814 16.354 -14.969 1.00 93.12 179 THR A O 1
ATOM 1416 N N . GLY A 1 180 ? 9.312 16.707 -13.358 1.00 89.44 180 GLY A N 1
ATOM 1417 C CA . GLY A 1 180 ? 9.425 18.164 -13.400 1.00 89.44 180 GLY A CA 1
ATOM 1418 C C . GLY A 1 180 ? 10.467 18.736 -12.433 1.00 89.44 180 GLY A C 1
ATOM 1419 O O . GLY A 1 180 ? 10.550 19.954 -12.340 1.00 89.44 180 GLY A O 1
ATOM 1420 N N . GLN A 1 181 ? 11.196 17.901 -11.680 1.00 90.06 181 GLN A N 1
ATOM 1421 C CA . GLN A 1 181 ? 12.098 18.355 -10.607 1.00 90.06 181 GLN A CA 1
ATOM 1422 C C . GLN A 1 181 ? 13.571 18.425 -11.026 1.00 90.06 181 GLN A C 1
ATOM 1424 O O . GLN A 1 181 ? 14.354 19.065 -10.337 1.00 90.06 181 GLN A O 1
ATOM 1429 N N . GLU A 1 182 ? 13.936 17.750 -12.111 1.00 92.25 182 GLU A N 1
ATOM 1430 C CA . GLU A 1 182 ? 15.284 17.701 -12.668 1.00 92.25 182 GLU A CA 1
ATOM 1431 C C . GLU A 1 182 ? 15.613 19.012 -13.390 1.00 92.25 182 GLU A C 1
ATOM 1433 O O . GLU A 1 182 ? 14.730 19.622 -14.021 1.00 92.25 182 GLU A O 1
ATOM 1438 N N . SER A 1 183 ? 16.881 19.422 -13.319 1.00 94.38 183 SER A N 1
ATOM 1439 C CA . SER A 1 183 ? 17.403 20.566 -14.066 1.00 94.38 183 SER A CA 1
ATOM 1440 C C . SER A 1 183 ? 17.364 20.304 -15.575 1.00 94.38 183 SER A C 1
ATOM 1442 O O . SER A 1 183 ? 17.169 19.174 -16.036 1.00 94.38 183 SER A O 1
ATOM 1444 N N . ASP A 1 184 ? 17.526 21.356 -16.375 1.00 92.75 184 ASP A N 1
ATOM 1445 C CA . ASP A 1 184 ? 17.560 21.198 -17.829 1.00 92.75 184 ASP A CA 1
ATOM 1446 C C . ASP A 1 184 ? 18.798 20.405 -18.272 1.00 92.75 184 ASP A C 1
ATOM 1448 O O . ASP A 1 184 ? 18.712 19.607 -19.204 1.00 92.75 184 ASP A O 1
ATOM 1452 N N . GLU A 1 185 ? 19.928 20.550 -17.576 1.00 95.88 185 GLU A N 1
ATOM 1453 C CA . GLU A 1 185 ? 21.134 19.746 -17.791 1.00 95.88 185 GLU A CA 1
ATOM 1454 C C . GLU A 1 185 ? 20.863 18.258 -17.546 1.00 95.88 185 GLU A C 1
ATOM 1456 O O . GLU A 1 185 ? 21.108 17.449 -18.438 1.00 95.88 185 GLU A O 1
ATOM 1461 N N . GLU A 1 186 ? 20.278 17.902 -16.399 1.00 95.62 186 GLU A N 1
ATOM 1462 C CA . GLU A 1 186 ? 19.937 16.511 -16.059 1.00 95.62 186 GLU A CA 1
ATOM 1463 C C . GLU A 1 186 ? 18.967 15.901 -17.084 1.00 95.62 186 GLU A C 1
ATOM 1465 O O . GLU A 1 186 ? 19.145 14.772 -17.546 1.00 95.62 186 GLU A O 1
ATOM 1470 N N . LYS A 1 187 ? 17.947 16.661 -17.505 1.00 95.56 187 LYS A N 1
ATOM 1471 C CA . LYS A 1 187 ? 17.011 16.216 -18.549 1.00 95.56 187 LYS A CA 1
ATOM 1472 C C . LYS A 1 187 ? 17.713 15.999 -19.882 1.00 95.56 187 LYS A C 1
ATOM 1474 O O . LYS A 1 187 ? 17.425 15.010 -20.553 1.00 95.56 187 LYS A O 1
ATOM 1479 N N . ASN A 1 188 ? 18.611 16.900 -20.271 1.00 95.69 188 ASN A N 1
ATOM 1480 C CA . ASN A 1 188 ? 19.369 16.781 -21.512 1.00 95.69 188 ASN A CA 1
ATOM 1481 C C . ASN A 1 188 ? 20.316 15.576 -21.482 1.00 95.69 188 ASN A C 1
ATOM 1483 O O . ASN A 1 188 ? 20.425 14.883 -22.494 1.00 95.69 188 ASN A O 1
ATOM 1487 N N . GLU A 1 189 ? 20.934 15.272 -20.338 1.00 97.00 189 GLU A N 1
ATOM 1488 C CA . GLU A 1 189 ? 21.730 14.053 -20.165 1.00 97.00 189 GLU A CA 1
ATOM 1489 C C . GLU A 1 189 ? 20.879 12.793 -20.337 1.00 97.00 189 GLU A C 1
ATOM 1491 O O . GLU A 1 189 ? 21.266 11.906 -21.094 1.00 97.00 189 GLU A O 1
ATOM 1496 N N . ILE A 1 190 ? 19.688 12.731 -19.734 1.00 97.25 190 ILE A N 1
ATOM 1497 C CA . ILE A 1 190 ? 18.766 11.592 -19.896 1.00 97.25 190 ILE A CA 1
ATOM 1498 C C . ILE A 1 190 ? 18.297 11.454 -21.353 1.00 97.25 190 ILE A C 1
ATOM 1500 O O . ILE A 1 190 ? 18.186 10.347 -21.873 1.00 97.25 190 ILE A O 1
ATOM 1504 N N . ILE A 1 191 ? 18.025 12.567 -22.037 1.00 96.69 191 ILE A N 1
ATOM 1505 C CA . ILE A 1 191 ? 17.637 12.575 -23.456 1.00 96.69 191 ILE A CA 1
ATOM 1506 C C . ILE A 1 191 ? 18.787 12.068 -24.342 1.00 96.69 191 ILE A C 1
ATOM 1508 O O . ILE A 1 191 ? 18.538 11.333 -25.301 1.00 96.69 191 ILE A O 1
ATOM 1512 N N . ALA A 1 192 ? 20.029 12.454 -24.038 1.00 96.44 192 ALA A N 1
ATOM 1513 C CA . ALA A 1 192 ? 21.223 12.041 -24.774 1.00 96.44 192 ALA A CA 1
ATOM 1514 C C . ALA A 1 192 ? 21.641 10.591 -24.472 1.00 96.44 192 ALA A C 1
ATOM 1516 O O . ALA A 1 192 ? 22.097 9.881 -25.371 1.00 96.44 192 ALA A O 1
ATOM 1517 N N . HIS A 1 193 ? 21.441 10.142 -23.231 1.00 96.50 193 HIS A N 1
ATOM 1518 C CA . HIS A 1 193 ? 21.798 8.819 -22.724 1.00 96.50 193 HIS A CA 1
ATOM 1519 C C . HIS A 1 193 ? 20.605 8.156 -22.009 1.00 96.50 193 HIS A C 1
ATOM 1521 O O . HIS A 1 193 ? 20.596 8.051 -20.780 1.00 96.50 193 HIS A O 1
ATOM 1527 N N . PRO A 1 194 ? 19.584 7.697 -22.761 1.00 97.38 194 PRO A N 1
ATOM 1528 C CA . PRO A 1 194 ? 18.373 7.137 -22.169 1.00 97.38 194 PRO A CA 1
ATOM 1529 C C . PRO A 1 194 ? 18.654 5.866 -21.348 1.00 97.38 194 PRO A C 1
ATOM 1531 O O . PRO A 1 194 ? 19.408 5.008 -21.816 1.00 97.38 194 PRO A O 1
ATOM 1534 N N . PRO A 1 195 ? 18.031 5.708 -20.163 1.00 98.00 195 PRO A N 1
ATOM 1535 C CA . PRO A 1 195 ? 18.208 4.530 -19.315 1.00 98.00 195 PRO A CA 1
ATOM 1536 C C . PRO A 1 195 ? 17.401 3.325 -19.824 1.00 98.00 195 PRO A C 1
ATOM 1538 O O . PRO A 1 195 ? 16.504 3.471 -20.653 1.00 98.00 195 PRO A O 1
ATOM 1541 N N . ASP A 1 196 ? 17.630 2.146 -19.242 1.00 98.56 196 ASP A N 1
ATOM 1542 C CA . ASP A 1 196 ? 16.782 0.968 -19.471 1.00 98.56 196 ASP A CA 1
ATOM 1543 C C . ASP A 1 196 ? 15.404 1.115 -18.801 1.00 98.56 196 ASP A C 1
ATOM 1545 O O . ASP A 1 196 ? 14.391 0.677 -19.354 1.00 98.56 196 ASP A O 1
ATOM 1549 N N . ILE A 1 197 ? 15.358 1.742 -17.618 1.00 98.62 197 ILE A N 1
ATOM 1550 C CA . ILE A 1 197 ? 14.133 1.994 -16.847 1.00 98.62 197 ILE A CA 1
ATOM 1551 C C . ILE A 1 197 ? 13.948 3.501 -16.642 1.00 98.62 197 ILE A C 1
ATOM 1553 O O . ILE A 1 197 ? 14.758 4.158 -15.986 1.00 98.62 197 ILE A O 1
ATOM 1557 N N . LEU A 1 198 ? 12.850 4.056 -17.150 1.00 98.44 198 LEU A N 1
ATOM 1558 C CA . LEU A 1 198 ? 12.498 5.461 -16.951 1.00 98.44 198 LEU A CA 1
ATOM 1559 C C . LEU A 1 198 ? 11.403 5.598 -15.886 1.00 98.44 198 LEU A C 1
ATOM 1561 O O . LEU A 1 198 ? 10.296 5.084 -16.052 1.00 98.44 198 LEU A O 1
ATOM 1565 N N . LEU A 1 199 ? 11.688 6.321 -14.805 1.00 98.31 199 LEU A N 1
ATOM 1566 C CA . LEU A 1 199 ? 10.717 6.649 -13.763 1.00 98.31 199 LEU A CA 1
ATOM 1567 C C . LEU A 1 199 ? 10.166 8.046 -14.034 1.00 98.31 199 LEU A C 1
ATOM 1569 O O . LEU A 1 199 ? 10.920 9.012 -14.131 1.00 98.31 199 LEU A O 1
ATOM 1573 N N . THR A 1 200 ? 8.851 8.175 -14.147 1.00 97.25 200 THR A N 1
ATOM 1574 C CA . THR A 1 200 ? 8.208 9.443 -14.501 1.00 97.25 200 THR A CA 1
ATOM 1575 C C . THR A 1 200 ? 6.838 9.581 -13.835 1.00 97.25 200 THR A C 1
ATOM 1577 O O . THR A 1 200 ? 6.433 8.755 -13.017 1.00 97.25 200 THR A O 1
ATOM 1580 N N . ASN A 1 201 ? 6.116 10.646 -14.164 1.00 95.50 201 ASN A N 1
ATOM 1581 C CA . ASN A 1 201 ? 4.711 10.823 -13.819 1.00 95.50 201 ASN A CA 1
ATOM 1582 C C . ASN A 1 201 ? 3.878 10.992 -15.100 1.00 95.50 201 ASN A C 1
ATOM 1584 O O . ASN A 1 201 ? 4.418 11.194 -16.187 1.00 95.50 201 ASN A O 1
ATOM 1588 N N . TYR A 1 202 ? 2.552 10.900 -14.987 1.00 94.69 202 TYR A N 1
ATOM 1589 C CA . TYR A 1 202 ? 1.675 10.898 -16.165 1.00 94.69 202 TYR A CA 1
ATOM 1590 C C . TYR A 1 202 ? 1.738 12.213 -16.964 1.00 94.69 202 TYR A C 1
ATOM 1592 O O . TYR A 1 202 ? 1.597 12.195 -18.184 1.00 94.69 202 TYR A O 1
ATOM 1600 N N . VAL A 1 203 ? 1.994 13.346 -16.299 1.00 94.50 203 VAL A N 1
ATOM 1601 C CA . VAL A 1 203 ? 2.151 14.649 -16.964 1.00 94.50 203 VAL A CA 1
ATOM 1602 C C . VAL A 1 203 ? 3.426 14.660 -17.797 1.00 94.50 203 VAL A C 1
ATOM 1604 O O . VAL A 1 203 ? 3.411 15.065 -18.951 1.00 94.50 203 VAL A O 1
ATOM 1607 N N . MET A 1 204 ? 4.533 14.186 -17.237 1.00 96.06 204 MET A N 1
ATOM 1608 C CA . MET A 1 204 ? 5.820 14.173 -17.926 1.00 96.06 204 MET A CA 1
ATOM 1609 C C . MET A 1 204 ? 5.853 13.141 -19.050 1.00 96.06 204 MET A C 1
ATOM 1611 O O . MET A 1 204 ? 6.432 13.424 -20.094 1.00 96.06 204 MET A O 1
ATOM 1615 N N . LEU A 1 205 ? 5.155 12.012 -18.905 1.00 97.62 205 LEU A N 1
ATOM 1616 C CA . LEU A 1 205 ? 4.949 11.080 -20.011 1.00 97.62 205 LEU A CA 1
ATOM 1617 C C . LEU A 1 205 ? 4.175 11.735 -21.169 1.00 97.62 205 LEU A C 1
ATOM 1619 O O . LEU A 1 205 ? 4.564 11.566 -22.319 1.00 97.62 205 LEU A O 1
ATOM 1623 N N . GLU A 1 206 ? 3.141 12.537 -20.892 1.00 96.50 206 GLU A N 1
ATOM 1624 C CA . GLU A 1 206 ? 2.452 13.312 -21.937 1.00 96.50 206 GLU A CA 1
ATOM 1625 C C . GLU A 1 206 ? 3.405 14.282 -22.648 1.00 96.50 206 GLU A C 1
ATOM 1627 O O . GLU A 1 206 ? 3.385 14.403 -23.875 1.00 96.50 206 GLU A O 1
ATOM 1632 N N . LEU A 1 207 ? 4.276 14.957 -21.895 1.00 96.44 207 LEU A N 1
ATOM 1633 C CA . LEU A 1 207 ? 5.258 15.873 -22.470 1.00 96.44 207 LEU A CA 1
ATOM 1634 C C . LEU A 1 207 ? 6.291 15.139 -23.331 1.00 96.44 207 LEU A C 1
ATOM 1636 O O . LEU A 1 207 ? 6.558 15.597 -24.439 1.00 96.44 207 LEU A O 1
ATOM 1640 N N . ILE A 1 208 ? 6.789 13.979 -22.886 1.00 97.69 208 ILE A N 1
ATOM 1641 C CA . ILE A 1 208 ? 7.693 13.122 -23.672 1.00 97.69 208 ILE A CA 1
ATOM 1642 C C . ILE A 1 208 ? 7.082 12.784 -25.038 1.00 97.69 208 ILE A C 1
ATOM 1644 O O . ILE A 1 208 ? 7.778 12.806 -26.050 1.00 97.69 208 ILE A O 1
ATOM 1648 N N . LEU A 1 209 ? 5.780 12.491 -25.077 1.00 97.56 209 LEU A N 1
ATOM 1649 C CA . LEU A 1 209 ? 5.085 12.107 -26.307 1.00 97.56 209 LEU A CA 1
ATOM 1650 C C . LEU A 1 209 ? 4.796 13.284 -27.247 1.00 97.56 209 LEU A C 1
ATOM 1652 O O . LEU A 1 209 ? 4.659 13.083 -28.452 1.00 97.56 209 LEU A O 1
ATOM 1656 N N . THR A 1 210 ? 4.654 14.498 -26.715 1.00 95.81 210 THR A N 1
ATOM 1657 C CA . THR A 1 210 ? 4.113 15.642 -27.469 1.00 95.81 210 THR A CA 1
ATOM 1658 C C . THR A 1 210 ? 5.158 16.685 -27.844 1.00 95.81 210 THR A C 1
ATOM 1660 O O . THR A 1 210 ? 4.980 17.404 -28.832 1.00 95.81 210 THR A O 1
ATOM 1663 N N . ARG A 1 211 ? 6.251 16.797 -27.087 1.00 95.62 211 ARG A N 1
ATOM 1664 C CA . ARG A 1 211 ? 7.233 17.865 -27.270 1.00 95.62 211 ARG A CA 1
ATOM 1665 C C . ARG A 1 211 ? 8.379 17.469 -28.210 1.00 95.62 211 ARG A C 1
ATOM 1667 O O . ARG A 1 211 ? 8.832 16.327 -28.218 1.00 95.62 211 ARG A O 1
ATOM 1674 N N . PRO A 1 212 ? 8.902 18.419 -29.012 1.00 94.88 212 PRO A N 1
ATOM 1675 C CA . PRO A 1 212 ? 10.025 18.146 -29.905 1.00 94.88 212 PRO A CA 1
ATOM 1676 C C . PRO A 1 212 ? 11.343 17.789 -29.208 1.00 94.88 212 PRO A C 1
ATOM 1678 O O . PRO A 1 212 ? 12.115 17.028 -29.791 1.00 94.88 212 PRO A O 1
ATOM 1681 N N . ALA A 1 213 ? 11.615 18.336 -28.018 1.00 93.25 213 ALA A N 1
ATOM 1682 C CA . ALA A 1 213 ? 12.894 18.143 -27.328 1.00 93.25 213 ALA A CA 1
ATOM 1683 C C . ALA A 1 213 ? 13.082 16.682 -26.874 1.00 93.25 213 ALA A C 1
ATOM 1685 O O . ALA A 1 213 ? 14.173 16.127 -26.960 1.00 93.25 213 ALA A O 1
ATOM 1686 N N . GLU A 1 214 ? 11.991 16.015 -26.511 1.00 96.19 214 GLU A N 1
ATOM 1687 C CA . GLU A 1 214 ? 11.954 14.659 -25.971 1.00 96.19 214 GLU A CA 1
ATOM 1688 C C . GLU A 1 214 ? 11.798 13.582 -27.060 1.00 96.19 214 GLU A C 1
ATOM 1690 O O . GLU A 1 214 ? 11.758 12.387 -26.764 1.00 96.19 214 GLU A O 1
ATOM 1695 N N . LYS A 1 215 ? 11.801 13.960 -28.349 1.00 96.12 215 LYS A N 1
ATOM 1696 C CA . LYS A 1 215 ? 11.723 13.012 -29.481 1.00 96.12 215 LYS A CA 1
ATOM 1697 C C . LYS A 1 215 ? 12.785 11.911 -29.431 1.00 96.12 215 LYS A C 1
ATOM 1699 O O . LYS A 1 215 ? 12.565 10.823 -29.962 1.00 96.12 215 LYS A O 1
ATOM 1704 N N . ALA A 1 216 ? 13.958 12.176 -28.851 1.00 96.88 216 ALA A N 1
ATOM 1705 C CA . ALA A 1 216 ? 14.981 11.146 -28.682 1.00 96.88 216 ALA A CA 1
ATOM 1706 C C . ALA A 1 216 ? 14.541 10.052 -27.696 1.00 96.88 216 ALA A C 1
ATOM 1708 O O . ALA A 1 216 ? 14.767 8.881 -27.986 1.00 96.88 216 ALA A O 1
ATOM 1709 N N . LEU A 1 217 ? 13.825 10.401 -26.621 1.00 97.94 217 LEU A N 1
ATOM 1710 C CA . LEU A 1 217 ? 13.268 9.432 -25.672 1.00 97.94 217 LEU A CA 1
ATOM 1711 C C . LEU A 1 217 ? 12.190 8.563 -26.327 1.00 97.94 217 LEU A C 1
ATOM 1713 O O . LEU A 1 217 ? 12.193 7.351 -26.142 1.00 97.94 217 LEU A O 1
ATOM 1717 N N . VAL A 1 218 ? 11.328 9.142 -27.172 1.00 98.19 218 VAL A N 1
ATOM 1718 C CA . VAL A 1 218 ? 10.330 8.369 -27.942 1.00 98.19 218 VAL A CA 1
ATOM 1719 C C . VAL A 1 218 ? 10.996 7.366 -28.889 1.00 98.19 218 VAL A C 1
ATOM 1721 O O . VAL A 1 218 ? 10.539 6.230 -29.019 1.00 98.19 218 VAL A O 1
ATOM 1724 N N . ARG A 1 219 ? 12.105 7.757 -29.533 1.00 97.81 219 ARG A N 1
ATOM 1725 C CA . ARG A 1 219 ? 12.908 6.845 -30.366 1.00 97.81 219 ARG A CA 1
ATOM 1726 C C . ARG A 1 219 ? 13.620 5.777 -29.535 1.00 97.81 219 ARG A C 1
ATOM 1728 O O . ARG A 1 219 ? 13.721 4.641 -29.978 1.00 97.81 219 ARG A O 1
ATOM 1735 N N . ALA A 1 220 ? 14.097 6.127 -28.344 1.00 98.00 220 ALA A N 1
ATOM 1736 C CA . ALA A 1 220 ? 14.754 5.188 -27.444 1.00 98.00 220 ALA A CA 1
ATOM 1737 C C . ALA A 1 220 ? 13.777 4.178 -26.827 1.00 98.00 220 ALA A C 1
ATOM 1739 O O . ALA A 1 220 ? 14.189 3.073 -26.503 1.00 98.00 220 ALA A O 1
ATOM 1740 N N . ALA A 1 221 ? 12.498 4.528 -26.690 1.00 98.38 221 ALA A N 1
ATOM 1741 C CA . ALA A 1 221 ? 11.454 3.654 -26.161 1.00 98.38 221 ALA A CA 1
ATOM 1742 C C . ALA A 1 221 ? 10.782 2.762 -27.225 1.00 98.38 221 ALA A C 1
ATOM 1744 O O . ALA A 1 221 ? 9.773 2.127 -26.931 1.00 98.38 221 ALA A O 1
ATOM 1745 N N . GLN A 1 222 ? 11.294 2.698 -28.462 1.00 98.19 222 GLN A N 1
ATOM 1746 C CA . GLN A 1 222 ? 10.703 1.847 -29.502 1.00 98.19 222 GLN A CA 1
ATOM 1747 C C . GLN A 1 222 ? 10.722 0.364 -29.100 1.00 98.19 222 GLN A C 1
ATOM 1749 O O . GLN A 1 222 ? 11.758 -0.190 -28.724 1.00 98.19 222 GLN A O 1
ATOM 1754 N N . GLY A 1 223 ? 9.565 -0.293 -29.193 1.00 97.44 223 GLY A N 1
ATOM 1755 C CA . GLY A 1 223 ? 9.382 -1.662 -28.715 1.00 97.44 223 GLY A CA 1
ATOM 1756 C C . GLY A 1 223 ? 9.431 -1.775 -27.187 1.00 97.44 223 GLY A C 1
ATOM 1757 O O . GLY A 1 223 ? 9.964 -2.762 -26.667 1.00 97.44 223 GLY A O 1
ATOM 1758 N N . LEU A 1 224 ? 8.922 -0.761 -26.474 1.00 98.56 224 LEU A N 1
ATOM 1759 C CA . LEU A 1 224 ? 8.801 -0.755 -25.014 1.00 98.56 224 LEU A CA 1
ATOM 1760 C C . LEU A 1 224 ? 8.123 -2.041 -24.523 1.00 98.56 224 LEU A C 1
ATOM 1762 O O . LEU A 1 224 ? 7.053 -2.410 -25.012 1.00 98.56 224 LEU A O 1
ATOM 1766 N N . ARG A 1 225 ? 8.718 -2.716 -23.532 1.00 98.50 225 ARG A N 1
ATOM 1767 C CA . ARG A 1 225 ? 8.158 -3.967 -23.009 1.00 98.50 225 ARG A CA 1
ATOM 1768 C C . ARG A 1 225 ? 7.208 -3.741 -21.844 1.00 98.50 225 ARG A C 1
ATOM 1770 O O . ARG A 1 225 ? 6.162 -4.381 -21.813 1.00 98.50 225 ARG A O 1
ATOM 1777 N N . PHE A 1 226 ? 7.546 -2.847 -20.917 1.00 98.81 226 PHE A N 1
ATOM 1778 C CA . PHE A 1 226 ? 6.751 -2.615 -19.709 1.00 98.81 226 PHE A CA 1
ATOM 1779 C C . PHE A 1 226 ? 6.276 -1.168 -19.593 1.00 98.81 226 PHE A C 1
ATOM 1781 O O . PHE A 1 226 ? 7.068 -0.232 -19.695 1.00 98.81 226 PHE A O 1
ATOM 1788 N N . LEU A 1 227 ? 4.987 -1.000 -19.294 1.00 98.75 227 LEU A N 1
ATOM 1789 C CA . LEU A 1 227 ? 4.421 0.257 -18.808 1.00 98.75 227 LEU A CA 1
ATOM 1790 C C . LEU A 1 227 ? 3.704 -0.004 -17.486 1.00 98.75 227 LEU A C 1
ATOM 1792 O O . LEU A 1 227 ? 2.661 -0.660 -17.453 1.00 98.75 227 LEU A O 1
ATOM 1796 N N . VAL A 1 228 ? 4.271 0.509 -16.400 1.00 98.56 228 VAL A N 1
ATOM 1797 C CA . VAL A 1 228 ? 3.721 0.352 -15.053 1.00 98.56 228 VAL A CA 1
ATOM 1798 C C . VAL A 1 228 ? 2.946 1.609 -14.676 1.00 98.56 228 VAL A C 1
ATOM 1800 O O . VAL A 1 228 ? 3.471 2.715 -14.790 1.00 98.56 228 VAL A O 1
ATOM 1803 N N . LEU A 1 229 ? 1.715 1.436 -14.205 1.00 97.50 229 LEU A N 1
ATOM 1804 C CA . LEU A 1 229 ? 0.906 2.482 -13.594 1.00 97.50 229 LEU A CA 1
ATOM 1805 C C . LEU A 1 229 ? 0.780 2.194 -12.095 1.00 97.50 229 LEU A C 1
ATOM 1807 O O . LEU A 1 229 ? 0.030 1.301 -11.686 1.00 97.50 229 LEU A O 1
ATOM 1811 N N . ASP A 1 230 ? 1.531 2.937 -11.287 1.00 95.06 230 ASP A N 1
ATOM 1812 C CA . ASP A 1 230 ? 1.521 2.778 -9.835 1.00 95.06 230 ASP A CA 1
ATOM 1813 C C . ASP A 1 230 ? 0.340 3.537 -9.213 1.00 95.06 230 ASP A C 1
ATOM 1815 O O . ASP A 1 230 ? -0.057 4.604 -9.685 1.00 95.06 230 ASP A O 1
ATOM 1819 N N . GLU A 1 231 ? -0.243 2.973 -8.157 1.00 92.44 231 GLU A N 1
ATOM 1820 C CA . GLU A 1 231 ? -1.387 3.531 -7.432 1.00 92.44 231 GLU A CA 1
ATOM 1821 C C . GLU A 1 231 ? -2.572 3.908 -8.339 1.00 92.44 231 GLU A C 1
ATOM 1823 O O . GLU A 1 231 ? -3.126 5.010 -8.274 1.00 92.44 231 GLU A O 1
ATOM 1828 N N . LEU A 1 232 ? -3.025 2.942 -9.146 1.00 92.81 232 LEU A N 1
ATOM 1829 C CA . LEU A 1 232 ? -4.173 3.057 -10.052 1.00 92.81 232 LEU A CA 1
ATOM 1830 C C . LEU A 1 232 ? -5.433 3.622 -9.382 1.00 92.81 232 LEU A C 1
ATOM 1832 O O . LEU A 1 232 ? -6.257 4.241 -10.051 1.00 92.81 232 LEU A O 1
ATOM 1836 N N . HIS A 1 233 ? -5.592 3.445 -8.066 1.00 89.31 233 HIS A N 1
ATOM 1837 C CA . HIS A 1 233 ? -6.712 4.021 -7.325 1.00 89.31 233 HIS A CA 1
ATOM 1838 C C . HIS A 1 233 ? -6.758 5.556 -7.366 1.00 89.31 233 HIS A C 1
ATOM 1840 O O . HIS A 1 233 ? -7.819 6.117 -7.096 1.00 89.31 233 HIS A O 1
ATOM 1846 N N . THR A 1 234 ? -5.651 6.226 -7.691 1.00 89.81 234 THR A N 1
ATOM 1847 C CA . THR A 1 234 ? -5.581 7.686 -7.851 1.00 89.81 234 THR A CA 1
ATOM 1848 C C . THR A 1 234 ? -6.167 8.155 -9.185 1.00 89.81 234 THR A C 1
ATOM 1850 O O . THR A 1 234 ? -6.663 9.276 -9.284 1.00 89.81 234 THR A O 1
ATOM 1853 N N . TYR A 1 235 ? -6.192 7.296 -10.207 1.00 89.56 235 TYR A N 1
ATOM 1854 C CA . TYR A 1 235 ? -6.676 7.629 -11.544 1.00 89.56 235 TYR A CA 1
ATOM 1855 C C . TYR A 1 235 ? -8.191 7.414 -11.653 1.00 89.56 235 TYR A C 1
ATOM 1857 O O . TYR A 1 235 ? -8.667 6.395 -12.151 1.00 89.56 235 TYR A O 1
ATOM 1865 N N . ARG A 1 236 ? -8.974 8.391 -11.180 1.00 85.69 236 ARG A N 1
ATOM 1866 C CA . ARG A 1 236 ? -10.450 8.354 -11.201 1.00 85.69 236 ARG A CA 1
ATOM 1867 C C . ARG A 1 236 ? -11.048 9.511 -12.002 1.00 85.69 236 ARG A C 1
ATOM 1869 O O . ARG A 1 236 ? -10.399 10.529 -12.241 1.00 85.69 236 ARG A O 1
ATOM 1876 N N . GLY A 1 237 ? -12.304 9.355 -12.422 1.00 90.12 237 GLY A N 1
ATOM 1877 C CA . GLY A 1 237 ? -13.048 10.385 -13.155 1.00 90.12 237 GLY A CA 1
ATOM 1878 C C . GLY A 1 237 ? -12.318 10.857 -14.417 1.00 90.12 237 GLY A C 1
ATOM 1879 O O . GLY A 1 237 ? -11.795 10.043 -15.178 1.00 90.12 237 GLY A O 1
ATOM 1880 N N . ARG A 1 238 ? -12.250 12.180 -14.618 1.00 92.81 238 ARG A N 1
ATOM 1881 C CA . ARG A 1 238 ? -11.569 12.792 -15.773 1.00 92.81 238 ARG A CA 1
ATOM 1882 C C . ARG A 1 238 ? -10.099 12.380 -15.870 1.00 92.81 238 ARG A C 1
ATOM 1884 O O . ARG A 1 238 ? -9.648 12.004 -16.943 1.00 92.81 238 ARG A O 1
ATOM 1891 N N . GLN A 1 239 ? -9.374 12.399 -14.751 1.00 90.31 239 GLN A N 1
ATOM 1892 C CA . GLN A 1 239 ? -7.954 12.043 -14.737 1.00 90.31 239 GLN A CA 1
ATOM 1893 C C . GLN A 1 239 ? -7.733 10.589 -15.177 1.00 90.31 239 GLN A C 1
ATOM 1895 O O . GLN A 1 239 ? -6.797 10.308 -15.919 1.00 90.31 239 GLN A O 1
ATOM 1900 N N . GLY A 1 240 ? -8.613 9.670 -14.766 1.00 93.31 240 GLY A N 1
ATOM 1901 C CA . GLY A 1 240 ? -8.564 8.276 -15.214 1.00 93.31 240 GLY A CA 1
ATOM 1902 C C . GLY A 1 240 ? -8.737 8.126 -16.727 1.00 93.31 240 GLY A C 1
ATOM 1903 O O . GLY A 1 240 ? -8.005 7.361 -17.353 1.00 93.31 240 GLY A O 1
ATOM 1904 N N . ALA A 1 241 ? -9.650 8.893 -17.330 1.00 94.88 241 ALA A N 1
ATOM 1905 C CA . ALA A 1 241 ? -9.836 8.907 -18.781 1.00 94.88 241 ALA A CA 1
ATOM 1906 C C . ALA A 1 241 ? -8.606 9.468 -19.518 1.00 94.88 241 ALA A C 1
ATOM 1908 O O . ALA A 1 241 ? -8.166 8.879 -20.508 1.00 94.88 241 ALA A O 1
ATOM 1909 N N . ASP A 1 242 ? -8.012 10.549 -19.003 1.00 94.56 242 ASP A N 1
ATOM 1910 C CA . ASP A 1 242 ? -6.805 11.157 -19.574 1.00 94.56 242 ASP A CA 1
ATOM 1911 C C . ASP A 1 242 ? -5.627 10.166 -19.567 1.00 94.56 242 ASP A C 1
ATOM 1913 O O . ASP A 1 242 ? -4.969 9.972 -20.591 1.00 94.56 242 ASP A O 1
ATOM 1917 N N . VAL A 1 243 ? -5.404 9.468 -18.445 1.00 96.31 243 VAL A N 1
ATOM 1918 C CA . VAL A 1 243 ? -4.360 8.434 -18.327 1.00 96.31 243 VAL A CA 1
ATOM 1919 C C . VAL A 1 243 ? -4.645 7.244 -19.246 1.00 96.31 243 VAL A C 1
ATOM 1921 O O . VAL A 1 243 ? -3.731 6.733 -19.889 1.00 96.31 243 VAL A O 1
ATOM 1924 N N . ALA A 1 244 ? -5.902 6.822 -19.382 1.00 97.44 244 ALA A N 1
ATOM 1925 C CA . ALA A 1 244 ? -6.260 5.733 -20.288 1.00 97.44 244 ALA A CA 1
ATOM 1926 C C . ALA A 1 244 ? -5.934 6.069 -21.758 1.00 97.44 244 ALA A C 1
ATOM 1928 O O . ALA A 1 244 ? -5.432 5.223 -22.509 1.00 97.44 244 ALA A O 1
ATOM 1929 N N . MET A 1 245 ? -6.185 7.310 -22.181 1.00 97.75 245 MET A N 1
ATOM 1930 C CA . MET A 1 245 ? -5.810 7.782 -23.518 1.00 97.75 245 MET A CA 1
ATOM 1931 C C . MET A 1 245 ? -4.296 7.941 -23.665 1.00 97.75 245 MET A C 1
ATOM 1933 O O . MET A 1 245 ? -3.749 7.581 -24.708 1.00 97.75 245 MET A O 1
ATOM 1937 N N . LEU A 1 246 ? -3.611 8.397 -22.616 1.00 97.69 246 LEU A N 1
ATOM 1938 C CA . LEU A 1 246 ? -2.154 8.475 -22.576 1.00 97.69 246 LEU A CA 1
ATOM 1939 C C . LEU A 1 246 ? -1.500 7.106 -22.799 1.00 97.69 246 LEU A C 1
ATOM 1941 O O . LEU A 1 246 ? -0.585 7.010 -23.609 1.00 97.69 246 LEU A O 1
ATOM 1945 N N . VAL A 1 247 ? -1.992 6.037 -22.161 1.00 98.25 247 VAL A N 1
ATOM 1946 C CA . VAL A 1 247 ? -1.477 4.669 -22.370 1.00 98.25 247 VAL A CA 1
ATOM 1947 C C . VAL A 1 247 ? -1.592 4.244 -23.836 1.00 98.25 247 VAL A C 1
ATOM 1949 O O . VAL A 1 247 ? -0.660 3.662 -24.389 1.00 98.25 247 VAL A O 1
ATOM 1952 N N . ARG A 1 248 ? -2.718 4.554 -24.490 1.00 98.00 248 ARG A N 1
ATOM 1953 C CA . ARG A 1 248 ? -2.936 4.230 -25.910 1.00 98.00 248 ARG A CA 1
ATOM 1954 C C . ARG A 1 248 ? -1.975 5.002 -26.812 1.00 98.00 248 ARG A C 1
ATOM 1956 O O . ARG A 1 248 ? -1.360 4.396 -27.682 1.00 98.00 248 ARG A O 1
ATOM 1963 N N . ARG A 1 249 ? -1.794 6.305 -26.562 1.00 97.81 249 ARG A N 1
ATOM 1964 C CA . ARG A 1 249 ? -0.812 7.133 -27.283 1.00 97.81 249 ARG A CA 1
ATOM 1965 C C . ARG A 1 249 ? 0.616 6.646 -27.068 1.00 97.81 249 ARG A C 1
ATOM 1967 O O . ARG A 1 249 ? 1.371 6.588 -28.024 1.00 97.81 249 ARG A O 1
ATOM 1974 N N . ALA A 1 250 ? 0.974 6.277 -25.839 1.00 98.06 250 ALA A N 1
ATOM 1975 C CA . ALA A 1 250 ? 2.287 5.731 -25.521 1.00 98.06 250 ALA A CA 1
ATOM 1976 C C . ALA A 1 250 ? 2.541 4.429 -26.290 1.00 98.06 250 ALA A C 1
ATOM 1978 O O . ALA A 1 250 ? 3.577 4.287 -26.929 1.00 98.06 250 ALA A O 1
ATOM 1979 N N . ARG A 1 251 ? 1.572 3.503 -26.293 1.00 98.19 251 ARG A N 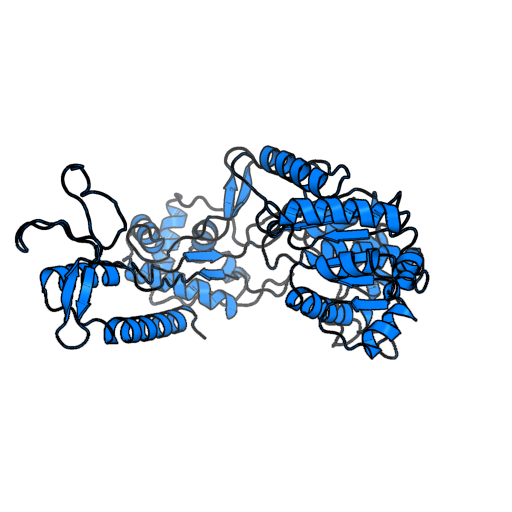1
ATOM 1980 C CA . ARG A 1 251 ? 1.667 2.243 -27.043 1.00 98.19 251 ARG A CA 1
ATOM 1981 C C . ARG A 1 251 ? 1.925 2.478 -28.533 1.00 98.19 251 ARG A C 1
ATOM 1983 O O . ARG A 1 251 ? 2.794 1.819 -29.096 1.00 98.19 251 ARG A O 1
ATOM 1990 N N . ASP A 1 252 ? 1.192 3.410 -29.137 1.00 97.75 252 ASP A N 1
ATOM 1991 C CA . ASP A 1 252 ? 1.324 3.764 -30.553 1.00 97.75 252 ASP A CA 1
ATOM 1992 C C . ASP A 1 252 ? 2.662 4.463 -30.851 1.00 97.75 252 ASP A C 1
ATOM 1994 O O . ASP A 1 252 ? 3.450 3.991 -31.667 1.00 97.75 252 ASP A O 1
ATOM 1998 N N . ALA A 1 253 ? 2.986 5.527 -30.111 1.00 97.88 253 ALA A N 1
ATOM 1999 C CA . ALA A 1 253 ? 4.209 6.307 -30.303 1.00 97.88 253 ALA A CA 1
ATOM 2000 C C . ALA A 1 253 ? 5.490 5.482 -30.105 1.00 97.88 253 ALA A C 1
ATOM 2002 O O . ALA A 1 253 ? 6.496 5.730 -30.771 1.00 97.88 253 ALA A O 1
ATOM 2003 N N . PHE A 1 254 ? 5.459 4.504 -29.199 1.00 98.38 254 PHE A N 1
ATOM 2004 C CA . PHE A 1 254 ? 6.569 3.592 -28.929 1.00 98.38 254 PHE A CA 1
ATOM 2005 C C . PHE A 1 254 ? 6.551 2.329 -29.807 1.00 98.38 254 PHE A C 1
ATOM 2007 O O . PHE A 1 254 ? 7.388 1.455 -29.595 1.00 98.38 254 PHE A O 1
ATOM 2014 N N . ALA A 1 255 ? 5.608 2.192 -30.751 1.00 97.81 255 ALA A N 1
ATOM 2015 C CA . ALA A 1 255 ? 5.411 0.988 -31.571 1.00 97.81 255 ALA A CA 1
ATOM 2016 C C . ALA A 1 255 ? 5.423 -0.312 -30.736 1.00 97.81 255 ALA A C 1
ATOM 2018 O O . ALA A 1 255 ? 6.046 -1.319 -31.079 1.00 97.81 255 ALA A O 1
ATOM 2019 N N . ALA A 1 256 ? 4.783 -0.267 -29.568 1.00 96.94 256 ALA A N 1
ATOM 2020 C CA . ALA A 1 256 ? 4.943 -1.260 -28.517 1.00 96.94 256 ALA A CA 1
ATOM 2021 C C . ALA A 1 256 ? 3.846 -2.339 -28.597 1.00 96.94 256 ALA A C 1
ATOM 2023 O O . ALA A 1 256 ? 2.963 -2.443 -27.742 1.00 96.94 256 ALA A O 1
ATOM 2024 N N . GLU A 1 257 ? 3.886 -3.155 -29.654 1.00 93.31 257 GLU A N 1
ATOM 2025 C CA . GLU A 1 257 ? 2.883 -4.203 -29.918 1.00 93.31 257 GLU A CA 1
ATOM 2026 C C . GLU A 1 257 ? 2.820 -5.259 -28.805 1.00 93.31 257 GLU A C 1
ATOM 2028 O O . GLU A 1 257 ? 1.746 -5.739 -28.448 1.00 93.31 257 GLU A O 1
ATOM 2033 N N . GLN A 1 258 ? 3.972 -5.573 -28.208 1.00 95.38 258 GLN A N 1
ATOM 2034 C CA . GLN A 1 258 ? 4.100 -6.519 -27.098 1.00 95.38 258 GLN A CA 1
ATOM 2035 C C . GLN A 1 258 ? 4.125 -5.832 -25.723 1.00 95.38 258 GLN A C 1
ATOM 2037 O O . GLN A 1 258 ? 4.656 -6.398 -24.765 1.00 95.38 258 GLN A O 1
ATOM 2042 N N . LEU A 1 259 ? 3.596 -4.606 -25.624 1.00 98.31 259 LEU A N 1
ATOM 2043 C CA . LEU A 1 259 ? 3.593 -3.850 -24.376 1.00 98.31 259 LEU A CA 1
ATOM 2044 C C . LEU A 1 259 ? 2.743 -4.544 -23.316 1.00 98.31 259 LEU A C 1
ATOM 2046 O O . LEU A 1 259 ? 1.519 -4.664 -23.458 1.00 98.31 259 LEU A O 1
ATOM 2050 N N . GLN A 1 260 ? 3.415 -4.898 -22.229 1.00 98.50 260 GLN A N 1
ATOM 2051 C CA . GLN A 1 260 ? 2.848 -5.440 -21.014 1.00 98.50 260 GLN A CA 1
ATOM 2052 C C . GLN A 1 260 ? 2.564 -4.301 -20.035 1.00 98.50 260 GLN A C 1
ATOM 2054 O O . GLN A 1 260 ? 3.464 -3.591 -19.578 1.00 98.50 260 GLN A O 1
ATOM 2059 N N . CYS A 1 261 ? 1.287 -4.108 -19.730 1.00 98.56 261 CYS A N 1
ATOM 2060 C CA . CYS A 1 261 ? 0.831 -3.127 -18.761 1.00 98.56 261 CYS A CA 1
ATOM 2061 C C . CYS A 1 261 ? 0.708 -3.769 -17.380 1.00 98.56 261 CYS A C 1
ATOM 2063 O O . CYS A 1 261 ? 0.092 -4.828 -17.225 1.00 98.56 261 CYS A O 1
ATOM 2065 N N . VAL A 1 262 ? 1.273 -3.096 -16.382 1.00 98.50 262 VAL A N 1
ATOM 2066 C CA . VAL A 1 262 ? 1.250 -3.540 -14.988 1.00 98.50 262 VAL A CA 1
ATOM 2067 C C . VAL A 1 262 ? 0.630 -2.459 -14.125 1.00 98.50 262 VAL A C 1
ATOM 2069 O O . VAL A 1 262 ? 0.931 -1.279 -14.280 1.00 98.50 262 VAL A O 1
ATOM 2072 N N . GLY A 1 263 ? -0.251 -2.860 -13.220 1.00 97.12 263 GLY A N 1
ATOM 2073 C CA . GLY A 1 263 ? -0.944 -1.951 -12.319 1.00 97.12 263 GLY A CA 1
ATOM 2074 C C . GLY A 1 263 ? -0.667 -2.294 -10.874 1.00 97.12 263 GLY A C 1
ATOM 2075 O O . GLY A 1 263 ? -0.532 -3.464 -10.523 1.00 97.12 263 GLY A O 1
ATOM 2076 N N . THR A 1 264 ? -0.677 -1.294 -10.009 1.00 95.25 264 THR A N 1
ATOM 2077 C CA . THR A 1 264 ? -0.715 -1.521 -8.564 1.00 95.25 264 THR A CA 1
ATOM 2078 C C . THR A 1 264 ? -1.825 -0.687 -7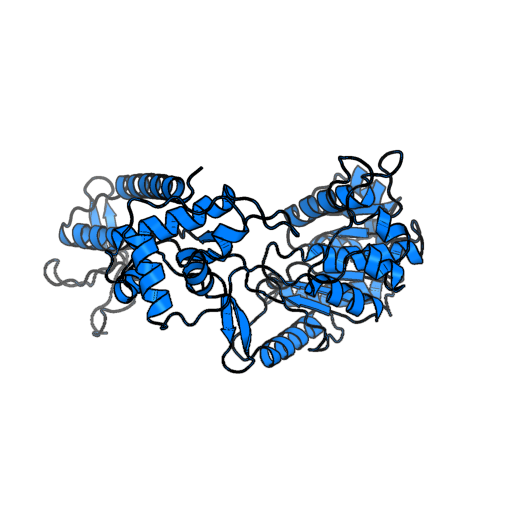.944 1.00 95.25 264 THR A C 1
ATOM 2080 O O . THR A 1 264 ? -2.189 0.380 -8.438 1.00 95.25 264 THR A O 1
ATOM 2083 N N . SER A 1 265 ? -2.405 -1.173 -6.855 1.00 91.62 265 SER A N 1
ATOM 2084 C CA . SER A 1 265 ? -3.364 -0.416 -6.069 1.00 91.62 265 SER A CA 1
ATOM 2085 C C . SER A 1 265 ? -3.539 -1.011 -4.682 1.00 91.62 265 SER A C 1
ATOM 2087 O O . SER A 1 265 ? -3.524 -2.227 -4.516 1.00 91.62 265 SER A O 1
ATOM 2089 N N . ALA A 1 266 ? -3.763 -0.152 -3.688 1.00 82.19 266 ALA A N 1
ATOM 2090 C CA . ALA A 1 266 ? -4.173 -0.579 -2.356 1.00 82.19 266 ALA A CA 1
ATOM 2091 C C . ALA A 1 266 ? -5.697 -0.678 -2.152 1.00 82.19 266 ALA A C 1
ATOM 2093 O O . ALA A 1 266 ? -6.118 -1.309 -1.189 1.00 82.19 266 ALA A O 1
ATOM 2094 N N . THR A 1 267 ? -6.524 -0.040 -2.993 1.00 70.12 267 THR A N 1
ATOM 2095 C CA . THR A 1 267 ? -7.936 0.260 -2.648 1.00 70.12 267 THR A CA 1
ATOM 2096 C C . THR A 1 267 ? -8.923 0.162 -3.821 1.00 70.12 267 THR A C 1
ATOM 2098 O O . THR A 1 267 ? -9.931 0.866 -3.848 1.00 70.12 267 THR A O 1
ATOM 2101 N N . LEU A 1 268 ? -8.656 -0.681 -4.825 1.00 68.31 268 LEU A N 1
ATOM 2102 C CA . LEU A 1 268 ? -9.585 -0.863 -5.958 1.00 68.31 268 LEU A CA 1
ATOM 2103 C C . LEU A 1 268 ? -10.760 -1.817 -5.672 1.00 68.31 268 LEU A C 1
ATOM 2105 O O . LEU A 1 268 ? -11.662 -1.900 -6.499 1.00 68.31 268 LEU A O 1
ATOM 2109 N N . ALA A 1 269 ? -10.767 -2.521 -4.537 1.00 65.88 269 ALA A N 1
ATOM 2110 C CA . ALA A 1 269 ? -11.827 -3.473 -4.209 1.00 65.88 269 ALA A CA 1
ATOM 2111 C C . ALA A 1 269 ? -13.129 -2.764 -3.790 1.00 65.88 269 ALA A C 1
ATOM 2113 O O . ALA A 1 269 ? -13.114 -1.865 -2.946 1.00 65.88 269 ALA A O 1
ATOM 2114 N N . GLY A 1 270 ? -14.238 -3.165 -4.416 1.00 67.38 270 GLY A N 1
ATOM 2115 C CA . GLY A 1 270 ? -15.602 -2.762 -4.068 1.00 67.38 270 GLY A CA 1
ATOM 2116 C C . GLY A 1 270 ? -16.292 -3.775 -3.148 1.00 67.38 270 GLY A C 1
ATOM 2117 O O . GLY A 1 270 ? -15.642 -4.650 -2.586 1.00 67.38 270 GLY A O 1
ATOM 2118 N N . SER A 1 271 ? -17.612 -3.666 -2.992 1.00 69.88 271 SER A N 1
ATOM 2119 C CA . SER A 1 271 ? -18.424 -4.696 -2.333 1.00 69.88 271 SER A CA 1
ATOM 2120 C C . SER A 1 271 ? -18.627 -5.918 -3.239 1.00 69.88 271 SER A C 1
ATOM 2122 O O . SER A 1 271 ? -18.525 -5.809 -4.459 1.00 69.88 271 SER A O 1
ATOM 2124 N N . GLY A 1 272 ? -18.937 -7.066 -2.633 1.00 79.81 272 GLY A N 1
ATOM 2125 C CA . GLY A 1 272 ? -19.122 -8.349 -3.324 1.00 79.81 272 GLY A CA 1
ATOM 2126 C C . GLY A 1 272 ? -18.071 -9.385 -2.933 1.00 79.81 272 GLY A C 1
ATOM 2127 O O . GLY A 1 272 ? -17.164 -9.087 -2.149 1.00 79.81 272 GLY A O 1
ATOM 2128 N N . THR A 1 273 ? -18.212 -10.588 -3.481 1.00 82.88 273 THR A N 1
ATOM 2129 C CA . THR A 1 273 ? -17.296 -11.720 -3.263 1.00 82.88 273 THR A CA 1
ATOM 2130 C C . THR A 1 273 ? -15.913 -11.447 -3.854 1.00 82.88 273 THR A C 1
ATOM 2132 O O . THR A 1 273 ? -15.747 -10.591 -4.728 1.00 82.88 273 THR A O 1
ATOM 2135 N N . TYR A 1 274 ? -14.896 -12.195 -3.424 1.00 82.88 274 TYR A N 1
ATOM 2136 C CA . TYR A 1 274 ? -13.538 -12.050 -3.954 1.00 82.88 274 TYR A CA 1
ATOM 2137 C C . TYR A 1 274 ? -13.462 -12.169 -5.490 1.00 82.88 274 TYR A C 1
ATOM 2139 O O . TYR A 1 274 ? -12.771 -11.384 -6.142 1.00 82.88 274 TYR A O 1
ATOM 2147 N N . ASP A 1 275 ? -14.200 -13.106 -6.087 1.00 85.50 275 ASP A N 1
ATOM 2148 C CA . ASP A 1 275 ? -14.190 -13.308 -7.539 1.00 85.50 275 ASP A CA 1
ATOM 2149 C C . ASP A 1 275 ? -14.932 -12.194 -8.291 1.00 85.50 275 ASP A C 1
ATOM 2151 O O . ASP A 1 275 ? -14.465 -11.742 -9.340 1.00 85.50 275 ASP A O 1
ATOM 2155 N N . GLU A 1 276 ? -16.030 -11.673 -7.735 1.00 89.00 276 GLU A N 1
ATOM 2156 C CA . GLU A 1 276 ? -16.718 -10.493 -8.276 1.00 89.00 276 GLU A CA 1
ATOM 2157 C C . GLU A 1 276 ? -15.816 -9.256 -8.236 1.00 89.00 276 GLU A C 1
ATOM 2159 O O . GLU A 1 276 ? -15.703 -8.531 -9.230 1.00 89.00 276 GLU A O 1
ATOM 2164 N N . GLN A 1 277 ? -15.107 -9.048 -7.121 1.00 88.75 277 GLN A N 1
ATOM 2165 C CA . GLN A 1 277 ? -14.128 -7.971 -6.991 1.00 88.75 277 GLN A CA 1
ATOM 2166 C C . GLN A 1 277 ? -13.016 -8.109 -8.038 1.00 88.75 277 GLN A C 1
ATOM 2168 O O . GLN A 1 277 ? -12.665 -7.126 -8.693 1.00 88.75 277 GLN A O 1
ATOM 2173 N N . ARG A 1 278 ? -12.477 -9.316 -8.256 1.00 92.06 278 ARG A N 1
ATOM 2174 C CA . ARG A 1 278 ? -11.460 -9.555 -9.295 1.00 92.06 278 ARG A CA 1
ATOM 2175 C C . ARG A 1 278 ? -11.981 -9.272 -10.691 1.00 92.06 278 ARG A C 1
ATOM 2177 O O . ARG A 1 278 ? -11.285 -8.622 -11.469 1.00 92.06 278 ARG A O 1
ATOM 2184 N N . ALA A 1 279 ? -13.185 -9.731 -11.016 1.00 93.62 279 ALA A N 1
ATOM 2185 C CA . ALA A 1 279 ? -13.787 -9.490 -12.321 1.00 93.62 279 ALA A CA 1
ATOM 2186 C C . ALA A 1 279 ? -13.969 -7.988 -12.589 1.00 93.62 279 ALA A C 1
ATOM 2188 O O . ALA A 1 279 ? -13.621 -7.499 -13.669 1.00 93.62 279 ALA A O 1
ATOM 2189 N N . GLU A 1 280 ? -14.440 -7.236 -11.594 1.00 93.44 280 GLU A N 1
ATOM 2190 C CA . GLU A 1 280 ? -14.643 -5.795 -11.726 1.00 93.44 280 GLU A CA 1
ATOM 2191 C C . GLU A 1 280 ? -13.318 -5.031 -11.845 1.00 93.44 280 GLU A C 1
ATOM 2193 O O . GLU A 1 280 ? -13.159 -4.181 -12.728 1.00 93.44 280 GLU A O 1
ATOM 2198 N N . ILE A 1 281 ? -12.322 -5.373 -11.025 1.00 94.44 281 ILE A N 1
ATOM 2199 C CA . ILE A 1 281 ? -10.987 -4.769 -11.110 1.00 94.44 281 ILE A CA 1
ATOM 2200 C C . ILE A 1 281 ? -10.355 -5.062 -12.473 1.00 94.44 281 ILE A C 1
ATOM 2202 O O . ILE A 1 281 ? -9.835 -4.149 -13.116 1.00 94.44 281 ILE A O 1
ATOM 2206 N N . ALA A 1 282 ? -10.442 -6.302 -12.961 1.00 96.12 282 ALA A N 1
ATOM 2207 C CA . ALA A 1 282 ? -9.942 -6.678 -14.279 1.00 96.12 282 ALA A CA 1
ATOM 2208 C C . ALA A 1 282 ? -10.586 -5.834 -15.387 1.00 96.12 282 ALA A C 1
ATOM 2210 O O . ALA A 1 282 ? -9.889 -5.355 -16.286 1.00 96.12 282 ALA A O 1
ATOM 2211 N N . ARG A 1 283 ? -11.899 -5.588 -15.308 1.00 95.62 283 ARG A N 1
ATOM 2212 C CA . ARG A 1 283 ? -12.640 -4.756 -16.264 1.00 95.62 283 ARG A CA 1
ATOM 2213 C C . ARG A 1 283 ? -12.179 -3.296 -16.239 1.00 95.62 283 ARG A C 1
ATOM 2215 O O . ARG A 1 283 ? -11.902 -2.719 -17.298 1.00 95.62 283 ARG A O 1
ATOM 2222 N N . ILE A 1 284 ? -12.069 -2.697 -15.051 1.00 93.88 284 ILE A N 1
ATOM 2223 C CA . ILE A 1 284 ? -11.614 -1.307 -14.880 1.00 93.88 284 ILE A CA 1
ATOM 2224 C C . ILE A 1 284 ? -10.181 -1.159 -15.396 1.00 93.88 284 ILE A C 1
ATOM 2226 O O . ILE A 1 284 ? -9.907 -0.298 -16.236 1.00 93.88 284 ILE A O 1
ATOM 2230 N N . THR A 1 285 ? -9.274 -2.029 -14.959 1.00 95.94 285 THR A N 1
ATOM 2231 C CA . THR A 1 285 ? -7.867 -1.969 -15.355 1.00 95.94 285 THR A CA 1
ATOM 2232 C C . THR A 1 285 ? -7.692 -2.229 -16.848 1.00 95.94 285 THR A C 1
ATOM 2234 O O . THR A 1 285 ? -6.929 -1.514 -17.494 1.00 95.94 285 THR A O 1
ATOM 2237 N N . SER A 1 286 ? -8.455 -3.156 -17.439 1.00 97.50 286 SER A N 1
ATOM 2238 C CA . SER A 1 286 ? -8.442 -3.372 -18.894 1.00 97.50 286 SER A CA 1
ATOM 2239 C C . SER A 1 286 ? -8.810 -2.107 -19.668 1.00 97.50 286 SER A C 1
ATOM 2241 O O . SER A 1 286 ? -8.225 -1.801 -20.709 1.00 97.50 286 SER A O 1
ATOM 2243 N N . THR A 1 287 ? -9.767 -1.338 -19.142 1.00 96.31 287 THR A N 1
ATOM 2244 C CA . THR A 1 287 ? -10.202 -0.072 -19.740 1.00 96.31 287 THR A CA 1
ATOM 2245 C C . THR A 1 287 ? -9.085 0.971 -19.693 1.00 96.31 287 THR A C 1
ATOM 2247 O O . THR A 1 287 ? -8.785 1.591 -20.722 1.00 96.31 287 THR A O 1
ATOM 2250 N N . ILE A 1 288 ? -8.435 1.123 -18.532 1.00 96.56 288 ILE A N 1
ATOM 2251 C CA . ILE A 1 288 ? -7.305 2.044 -18.345 1.00 96.56 288 ILE A CA 1
ATOM 2252 C C . ILE A 1 288 ? -6.140 1.646 -19.257 1.00 96.56 288 ILE A C 1
ATOM 2254 O O . ILE A 1 288 ? -5.653 2.471 -20.024 1.00 96.56 288 ILE A O 1
ATOM 2258 N N . PHE A 1 289 ? -5.737 0.375 -19.252 1.00 97.69 289 PHE A N 1
ATOM 2259 C CA . PHE A 1 289 ? -4.610 -0.112 -20.054 1.00 97.69 289 PHE A CA 1
ATOM 2260 C C . PHE A 1 289 ? -4.881 -0.106 -21.561 1.00 97.69 289 PHE A C 1
ATOM 2262 O O . PHE A 1 289 ? -3.942 -0.143 -22.359 1.00 97.69 289 PHE A O 1
ATOM 2269 N N . GLY A 1 290 ? -6.155 -0.114 -21.964 1.00 96.75 290 GLY A N 1
ATOM 2270 C CA . GLY A 1 290 ? -6.536 -0.361 -23.353 1.00 96.75 290 GLY A CA 1
ATOM 2271 C C . GLY A 1 290 ? -6.110 -1.746 -23.845 1.00 96.75 290 GLY A C 1
ATOM 2272 O O . GLY A 1 290 ? -5.944 -1.941 -25.043 1.00 96.75 290 GLY A O 1
ATOM 2273 N N . ALA A 1 291 ? -5.904 -2.687 -22.923 1.00 97.12 291 ALA A N 1
ATOM 2274 C CA . ALA A 1 291 ? -5.476 -4.054 -23.178 1.00 97.12 291 ALA A CA 1
ATOM 2275 C C . ALA A 1 291 ? -6.089 -4.974 -22.120 1.00 97.12 291 ALA A C 1
ATOM 2277 O O . ALA A 1 291 ? -6.276 -4.568 -20.976 1.00 97.12 291 ALA A O 1
ATOM 2278 N N . ARG A 1 292 ? -6.410 -6.213 -22.498 1.00 97.56 292 ARG A N 1
ATOM 2279 C CA . ARG A 1 292 ? -7.111 -7.151 -21.614 1.00 97.56 292 ARG A CA 1
ATOM 2280 C C . ARG A 1 292 ? -6.241 -7.539 -20.413 1.00 97.56 292 ARG A C 1
ATOM 2282 O O . ARG A 1 292 ? -5.107 -7.989 -20.586 1.00 97.56 292 ARG A O 1
ATOM 2289 N N . VAL A 1 293 ? -6.818 -7.413 -19.224 1.00 98.25 293 VAL A N 1
ATOM 2290 C CA . VAL A 1 293 ? -6.397 -8.038 -17.967 1.00 98.25 293 VAL A CA 1
ATOM 2291 C C . VAL A 1 293 ? -7.449 -9.088 -17.641 1.00 98.25 293 VAL A C 1
ATOM 2293 O O . VAL A 1 293 ? -8.643 -8.794 -17.662 1.00 98.25 293 VAL A O 1
ATOM 2296 N N . GLN A 1 294 ? -7.021 -10.321 -17.399 1.00 97.56 294 GLN A N 1
ATOM 2297 C CA . GLN A 1 294 ? -7.936 -11.389 -17.004 1.00 97.56 294 GLN A CA 1
ATOM 2298 C C . GLN A 1 294 ? -8.205 -11.322 -15.495 1.00 97.56 294 GLN A C 1
ATOM 2300 O O . GLN A 1 294 ? -7.300 -10.908 -14.764 1.00 97.56 294 GLN A O 1
ATOM 2305 N N . PRO A 1 295 ? -9.384 -11.753 -15.005 1.00 96.25 295 PRO A N 1
ATOM 2306 C CA . PRO A 1 295 ? -9.647 -11.859 -13.568 1.00 96.25 295 PRO A CA 1
ATOM 2307 C C . PRO A 1 295 ? -8.564 -12.663 -12.839 1.00 96.25 295 PRO A C 1
ATOM 2309 O O . PRO A 1 295 ? -8.127 -12.273 -11.756 1.00 96.25 295 PRO A O 1
ATOM 2312 N N . GLU A 1 296 ? -8.032 -13.708 -13.482 1.00 96.00 296 GLU A N 1
ATOM 2313 C CA . GLU A 1 296 ? -6.960 -14.549 -12.941 1.00 96.00 296 GLU A CA 1
ATOM 2314 C C . GLU A 1 296 ? -5.656 -13.767 -12.686 1.00 96.00 296 GLU A C 1
ATOM 2316 O O . GLU A 1 296 ? -4.898 -14.110 -11.783 1.00 96.00 296 GLU A O 1
ATOM 2321 N N . HIS A 1 297 ? -5.429 -12.674 -13.422 1.00 97.19 297 HIS A N 1
ATOM 2322 C CA . HIS A 1 297 ? -4.255 -11.795 -13.314 1.00 97.19 297 HIS A CA 1
ATOM 2323 C C . HIS A 1 297 ? -4.507 -10.553 -12.444 1.00 97.19 297 HIS A C 1
ATOM 2325 O O . HIS A 1 297 ? -3.686 -9.631 -12.399 1.00 97.19 297 HIS A O 1
ATOM 2331 N N . VAL A 1 298 ? -5.644 -10.511 -11.747 1.00 96.38 298 VAL A N 1
ATOM 2332 C CA . VAL A 1 298 ? -5.831 -9.638 -10.588 1.00 96.38 298 VAL A CA 1
ATOM 2333 C C . VAL A 1 298 ? -5.257 -10.365 -9.383 1.00 96.38 298 VAL A C 1
ATOM 2335 O O . VAL A 1 298 ? -5.840 -11.329 -8.885 1.00 96.38 298 VAL A O 1
ATOM 2338 N N . ILE A 1 299 ? -4.085 -9.911 -8.957 1.00 95.00 299 ILE A N 1
ATOM 2339 C CA . ILE A 1 299 ? -3.274 -10.546 -7.925 1.00 95.00 299 ILE A CA 1
ATOM 2340 C C . ILE A 1 299 ? -3.572 -9.838 -6.607 1.00 95.00 299 ILE A C 1
ATOM 2342 O O . ILE A 1 299 ? -3.260 -8.657 -6.424 1.00 95.00 299 ILE A O 1
ATOM 2346 N N . GLY A 1 300 ? -4.247 -10.546 -5.707 1.00 91.44 300 GLY A N 1
ATOM 2347 C CA . GLY A 1 300 ? -4.524 -10.081 -4.350 1.00 91.44 300 GLY A CA 1
ATOM 2348 C C . GLY A 1 300 ? -3.441 -10.522 -3.374 1.00 91.44 300 GLY A C 1
ATOM 2349 O O . GLY A 1 300 ? -2.529 -11.263 -3.718 1.00 91.44 300 GLY A O 1
ATOM 2350 N N . GLU A 1 301 ? -3.555 -10.084 -2.128 1.00 88.19 301 GLU A N 1
ATOM 2351 C CA . GLU A 1 301 ? -2.677 -10.551 -1.058 1.00 88.19 301 GLU A CA 1
ATOM 2352 C C . GLU A 1 301 ? -3.148 -11.897 -0.510 1.00 88.19 301 GLU A C 1
ATOM 2354 O O . GLU A 1 301 ? -4.346 -12.115 -0.303 1.00 88.19 301 GLU A O 1
ATOM 2359 N N . THR A 1 302 ? -2.197 -12.782 -0.223 1.00 90.69 302 THR A N 1
ATOM 2360 C CA . THR A 1 302 ? -2.460 -14.028 0.500 1.00 90.69 302 THR A CA 1
ATOM 2361 C C . THR A 1 302 ? -2.070 -13.812 1.949 1.00 90.69 302 THR A C 1
ATOM 2363 O O . THR A 1 302 ? -0.890 -13.724 2.285 1.00 90.69 302 THR A O 1
ATOM 2366 N N . ILE A 1 303 ? -3.076 -13.650 2.799 1.00 91.56 303 ILE A N 1
ATOM 2367 C CA . ILE A 1 303 ? -2.911 -13.388 4.225 1.00 91.56 303 ILE A CA 1
ATOM 2368 C C . ILE A 1 303 ? -2.756 -14.713 4.969 1.00 91.56 303 ILE A C 1
ATOM 2370 O O . ILE A 1 303 ? -3.412 -15.700 4.639 1.00 91.56 303 ILE A O 1
ATOM 2374 N N . ARG A 1 304 ? -1.931 -14.714 6.014 1.00 92.69 304 ARG A N 1
ATOM 2375 C CA . ARG A 1 304 ? -1.861 -15.785 7.006 1.00 92.69 304 ARG A CA 1
ATOM 2376 C C . ARG A 1 304 ? -2.011 -15.223 8.413 1.00 92.69 304 ARG A C 1
ATOM 2378 O O . ARG A 1 304 ? -1.702 -14.060 8.663 1.00 92.69 304 ARG A O 1
ATOM 2385 N N . ARG A 1 305 ? -2.420 -16.096 9.329 1.00 92.75 305 ARG A N 1
ATOM 2386 C CA . ARG A 1 305 ? -2.306 -15.851 10.766 1.00 92.75 305 ARG A CA 1
ATOM 2387 C C . ARG A 1 305 ? -0.880 -16.104 11.238 1.00 92.75 305 ARG A C 1
ATOM 2389 O O . ARG A 1 305 ? -0.204 -17.002 10.728 1.00 92.75 305 ARG A O 1
ATOM 2396 N N . VAL A 1 306 ? -0.444 -15.330 12.219 1.00 93.38 306 VAL A N 1
ATOM 2397 C CA . VAL A 1 306 ? 0.787 -15.573 12.977 1.00 93.38 306 VAL A CA 1
ATOM 2398 C C . VAL A 1 306 ? 0.489 -16.408 14.217 1.00 93.38 306 VAL A C 1
ATOM 2400 O O . VAL A 1 306 ? 1.297 -17.253 14.597 1.00 93.38 306 VAL A O 1
ATOM 2403 N N . THR A 1 307 ? -0.687 -16.211 14.818 1.00 95.06 307 THR A N 1
ATOM 2404 C CA . THR A 1 307 ? -1.154 -16.973 15.978 1.00 95.06 307 THR A CA 1
ATOM 2405 C C . THR A 1 307 ? -1.958 -18.211 15.561 1.00 95.06 307 THR A C 1
ATOM 2407 O O . THR A 1 307 ? -2.587 -18.221 14.495 1.00 95.06 307 THR A O 1
ATOM 2410 N N . PRO A 1 308 ? -1.990 -19.271 16.389 1.00 94.31 308 PRO A N 1
ATOM 2411 C CA . PRO A 1 308 ? -2.849 -20.424 16.147 1.00 94.31 308 PRO A CA 1
ATOM 2412 C C . PRO A 1 308 ? -4.329 -20.031 16.063 1.00 94.31 308 PRO A C 1
ATOM 2414 O O . PRO A 1 308 ? -4.826 -19.260 16.884 1.00 94.31 308 PRO A O 1
ATOM 2417 N N . ALA A 1 309 ? -5.058 -20.610 15.107 1.00 91.56 309 ALA A N 1
ATOM 2418 C CA . ALA A 1 309 ? -6.510 -20.473 15.064 1.00 91.56 309 ALA A CA 1
ATOM 2419 C C . ALA A 1 309 ? -7.141 -21.144 16.297 1.00 91.56 309 ALA A C 1
ATOM 2421 O O . ALA A 1 309 ? -6.810 -22.283 16.639 1.00 91.56 309 ALA A O 1
ATOM 2422 N N . ARG A 1 310 ? -8.048 -20.432 16.967 1.00 92.00 310 ARG A N 1
ATOM 2423 C CA . ARG A 1 310 ? -8.785 -20.897 18.147 1.00 92.00 310 ARG A CA 1
ATOM 2424 C C . ARG A 1 310 ? -10.241 -20.473 18.042 1.00 92.00 310 ARG A C 1
ATOM 2426 O O . ARG A 1 310 ? -10.535 -19.420 17.481 1.00 92.00 310 ARG A O 1
ATOM 2433 N N . ASP A 1 311 ? -11.123 -21.288 18.607 1.00 92.56 311 ASP A N 1
ATOM 2434 C CA . ASP A 1 311 ? -12.497 -20.880 18.868 1.00 92.56 311 ASP A CA 1
ATOM 2435 C C . ASP A 1 311 ? -12.498 -19.912 20.058 1.00 92.56 311 ASP A C 1
ATOM 2437 O O . ASP A 1 311 ? -12.115 -20.281 21.169 1.00 92.56 311 ASP A O 1
ATOM 2441 N N . LEU A 1 312 ? -12.887 -18.658 19.818 1.00 92.62 312 LEU A N 1
ATOM 2442 C CA . LEU A 1 312 ? -12.918 -17.628 20.859 1.00 92.62 312 LEU A CA 1
ATOM 2443 C C . LEU A 1 312 ? -14.048 -17.858 21.874 1.00 92.62 312 LEU A C 1
ATOM 2445 O O . LEU A 1 312 ? -14.014 -17.261 22.949 1.00 92.62 312 LEU A O 1
ATOM 2449 N N . ALA A 1 313 ? -15.017 -18.722 21.555 1.00 93.62 313 ALA A N 1
ATOM 2450 C CA . ALA A 1 313 ? -16.095 -19.121 22.453 1.00 93.62 313 ALA A CA 1
ATOM 2451 C C . ALA A 1 313 ? -15.744 -20.351 23.315 1.00 93.62 313 ALA A C 1
ATOM 2453 O O . ALA A 1 313 ? -16.527 -20.712 24.196 1.00 93.62 313 ALA A O 1
ATOM 2454 N N . ASP A 1 314 ? -14.587 -20.992 23.098 1.00 96.19 314 ASP A N 1
ATOM 2455 C CA . ASP A 1 314 ? -14.151 -22.145 23.892 1.00 96.19 314 ASP A CA 1
ATOM 2456 C C . ASP A 1 314 ? -13.969 -21.747 25.373 1.00 96.19 314 ASP A C 1
ATOM 2458 O O . ASP A 1 314 ? -13.123 -20.899 25.686 1.00 96.19 314 ASP A O 1
ATOM 2462 N N . PRO A 1 315 ? -14.692 -22.384 26.319 1.00 96.38 315 PRO A N 1
ATOM 2463 C CA . PRO A 1 315 ? -14.554 -22.098 27.744 1.00 96.38 315 PRO A CA 1
ATOM 2464 C C . PRO A 1 315 ? -13.120 -22.236 28.274 1.00 96.38 315 PRO A C 1
ATOM 2466 O O . PRO A 1 315 ? -12.732 -21.499 29.184 1.00 96.38 315 PRO A O 1
ATOM 2469 N N . GLN A 1 316 ? -12.313 -23.153 27.723 1.00 96.38 316 GLN A N 1
ATOM 2470 C CA . GLN A 1 316 ? -10.915 -23.314 28.139 1.00 96.38 316 GLN A CA 1
ATOM 2471 C C . GLN A 1 316 ? -10.058 -22.129 27.688 1.00 96.38 316 GLN A C 1
ATOM 2473 O O . GLN A 1 316 ? -9.224 -21.638 28.455 1.00 96.38 316 GLN A O 1
ATOM 2478 N N . PHE A 1 317 ? -10.285 -21.643 26.467 1.00 96.50 317 PHE A N 1
ATOM 2479 C CA . PHE A 1 317 ? -9.619 -20.455 25.948 1.00 96.50 317 PHE A CA 1
ATOM 2480 C C . PHE A 1 317 ? -10.014 -19.202 26.738 1.00 96.50 317 PHE A C 1
ATOM 2482 O O . PHE A 1 317 ? -9.134 -18.456 27.169 1.00 96.50 317 PHE A O 1
ATOM 2489 N N . ILE A 1 318 ? -11.307 -19.017 27.023 1.00 96.75 318 ILE A N 1
ATOM 2490 C CA . ILE A 1 318 ? -11.809 -17.899 27.837 1.00 96.75 318 ILE A CA 1
ATOM 2491 C C . ILE A 1 318 ? -11.181 -17.918 29.237 1.00 96.75 318 ILE A C 1
ATOM 2493 O O . ILE A 1 318 ? -10.729 -16.881 29.724 1.00 96.75 318 ILE A O 1
ATOM 2497 N N . ALA A 1 319 ? -11.080 -19.087 29.878 1.00 94.88 319 ALA A N 1
ATOM 2498 C CA . ALA A 1 319 ? -10.426 -19.214 31.181 1.00 94.88 319 ALA A CA 1
ATOM 2499 C C . ALA A 1 319 ? -8.930 -18.844 31.128 1.00 94.88 319 ALA A C 1
ATOM 2501 O O . ALA A 1 319 ? -8.424 -18.175 32.034 1.00 94.88 319 ALA A O 1
ATOM 2502 N N . ALA A 1 320 ? -8.220 -19.235 30.063 1.00 94.19 320 ALA A N 1
ATOM 2503 C CA . ALA A 1 320 ? -6.822 -18.863 29.852 1.00 94.19 320 ALA A CA 1
ATOM 2504 C C . ALA A 1 320 ? -6.654 -17.352 29.613 1.00 94.19 320 ALA A C 1
ATOM 2506 O O . ALA A 1 320 ? -5.754 -16.736 30.189 1.00 94.19 320 ALA A O 1
ATOM 2507 N N . LEU A 1 321 ? -7.545 -16.747 28.825 1.00 94.50 321 LEU A N 1
ATOM 2508 C CA . LEU A 1 321 ? -7.575 -15.312 28.546 1.00 94.50 321 LEU A CA 1
ATOM 2509 C C . LEU A 1 321 ? -7.878 -14.501 29.812 1.00 94.50 321 LEU A C 1
ATOM 2511 O O . LEU A 1 321 ? -7.155 -13.562 30.138 1.00 94.50 321 LEU A O 1
ATOM 2515 N N . ARG A 1 322 ? -8.871 -14.923 30.598 1.00 94.81 322 ARG A N 1
ATOM 2516 C CA . ARG A 1 322 ? -9.180 -14.336 31.906 1.00 94.81 322 ARG A CA 1
ATOM 2517 C C . ARG A 1 322 ? -7.974 -14.393 32.842 1.00 94.81 322 ARG A C 1
ATOM 2519 O O . ARG A 1 322 ? -7.582 -13.369 33.393 1.00 94.81 322 ARG A O 1
ATOM 2526 N N . LYS A 1 323 ? -7.324 -15.556 32.969 1.00 92.62 323 LYS A N 1
ATOM 2527 C CA . LYS A 1 323 ? -6.108 -15.710 33.786 1.00 92.62 323 LYS A CA 1
ATOM 2528 C C . LYS A 1 323 ? -4.984 -14.777 33.322 1.00 92.62 323 LYS A C 1
ATOM 2530 O O . LYS A 1 323 ? -4.293 -14.191 34.156 1.00 92.62 323 LYS A O 1
ATOM 2535 N N . ARG A 1 324 ? -4.814 -14.626 32.003 1.00 92.62 324 ARG A N 1
ATOM 2536 C CA . ARG A 1 324 ? -3.837 -13.716 31.388 1.00 92.62 324 ARG A CA 1
ATOM 2537 C C . ARG A 1 324 ? -4.097 -12.246 31.742 1.00 92.62 324 ARG A C 1
ATOM 2539 O O . ARG A 1 324 ? -3.134 -11.485 31.843 1.00 92.62 324 ARG A O 1
ATOM 2546 N N . LEU A 1 325 ? -5.357 -11.868 31.966 1.00 92.12 325 LEU A N 1
ATOM 2547 C CA . LEU A 1 325 ? -5.776 -10.514 32.337 1.00 92.12 325 LEU A CA 1
ATOM 2548 C C . LEU A 1 325 ? -5.782 -10.269 33.858 1.00 92.12 325 LEU A C 1
ATOM 2550 O O . LEU A 1 325 ? -5.403 -9.184 34.288 1.00 92.12 325 LEU A O 1
ATOM 2554 N N . GLU A 1 326 ? -6.190 -11.244 34.681 1.00 86.88 326 GLU A N 1
ATOM 2555 C CA . GLU A 1 326 ? -6.368 -11.102 36.141 1.00 86.88 326 GLU A CA 1
ATOM 2556 C C . GLU A 1 326 ? -5.063 -11.160 36.953 1.00 86.88 326 GLU A C 1
ATOM 2558 O O . GLU A 1 326 ? -4.997 -10.589 38.049 1.00 86.88 326 GLU A O 1
ATOM 2563 N N . GLY A 1 327 ? -4.007 -11.792 36.431 1.00 69.12 327 GLY A N 1
ATOM 2564 C CA . GLY A 1 327 ? -2.699 -11.832 37.096 1.00 69.12 327 GLY A CA 1
ATOM 2565 C C . GLY A 1 327 ? -2.072 -10.435 37.262 1.00 69.12 327 GLY A C 1
ATOM 2566 O O . GLY A 1 327 ? -2.347 -9.558 36.439 1.00 69.12 327 GLY A O 1
ATOM 2567 N N . PRO A 1 328 ? -1.243 -10.189 38.302 1.00 65.25 328 PRO A N 1
ATOM 2568 C CA . PRO A 1 328 ? -0.469 -8.944 38.409 1.00 65.25 328 PRO A CA 1
ATOM 2569 C C . PRO A 1 328 ? 0.273 -8.735 37.092 1.00 65.25 328 PRO A C 1
ATOM 2571 O O . PRO A 1 328 ? 0.893 -9.700 36.660 1.00 65.25 328 PRO A O 1
ATOM 2574 N N . TYR A 1 329 ? 0.123 -7.558 36.458 1.00 58.44 329 TYR A N 1
ATOM 2575 C CA . TYR A 1 329 ? 0.488 -7.269 35.059 1.00 58.44 329 TYR A CA 1
ATOM 2576 C C . TYR A 1 329 ? 1.536 -8.238 34.512 1.00 58.44 329 TYR A C 1
ATOM 2578 O O . TYR A 1 329 ? 2.734 -8.012 34.656 1.00 58.44 329 TYR A O 1
ATOM 2586 N N . VAL A 1 330 ? 1.074 -9.365 33.958 1.00 65.94 330 VAL A N 1
ATOM 2587 C CA . VAL A 1 330 ? 2.004 -10.345 33.411 1.00 65.94 330 VAL A CA 1
ATOM 2588 C C . VAL A 1 330 ? 2.541 -9.683 32.162 1.00 65.94 330 VAL A C 1
ATOM 2590 O O . VAL A 1 330 ? 1.776 -9.399 31.230 1.00 65.94 330 VAL A O 1
ATOM 2593 N N . GLU A 1 331 ? 3.823 -9.338 32.217 1.00 81.44 331 GLU A N 1
ATOM 2594 C CA . GLU A 1 331 ? 4.523 -8.729 31.101 1.00 81.44 331 GLU A CA 1
ATOM 2595 C C . GLU A 1 331 ? 4.288 -9.584 29.851 1.00 81.44 331 GLU A C 1
ATOM 2597 O O . GLU A 1 331 ? 4.320 -10.819 29.938 1.00 81.44 331 GLU A O 1
ATOM 2602 N N . PRO A 1 332 ? 3.974 -8.960 28.704 1.00 88.69 332 PRO A N 1
ATOM 2603 C CA . PRO A 1 332 ? 3.874 -9.678 27.445 1.00 88.69 332 PRO A CA 1
ATOM 2604 C C . PRO A 1 332 ? 5.120 -10.543 27.205 1.00 88.69 332 PRO A C 1
ATOM 2606 O O . PRO A 1 332 ? 6.228 -10.109 27.537 1.00 88.69 332 PRO A O 1
ATOM 2609 N N . PRO A 1 333 ? 4.972 -11.745 26.622 1.00 90.12 333 PRO A N 1
ATOM 2610 C CA . PRO A 1 333 ? 6.126 -12.570 26.296 1.00 90.12 333 PRO A CA 1
ATOM 2611 C C . PRO A 1 333 ? 7.109 -11.818 25.397 1.00 90.12 333 PRO A C 1
ATOM 2613 O O . PRO A 1 333 ? 6.702 -11.134 24.456 1.00 90.12 333 PRO A O 1
ATOM 2616 N N . THR A 1 334 ? 8.402 -11.948 25.679 1.00 91.19 334 THR A N 1
ATOM 2617 C CA . THR A 1 334 ? 9.454 -11.304 24.882 1.00 91.19 334 THR A CA 1
ATOM 2618 C C . THR A 1 334 ? 9.962 -12.198 23.761 1.00 91.19 334 THR A C 1
ATOM 2620 O O . THR A 1 334 ? 10.504 -11.681 22.794 1.00 91.19 334 THR A O 1
ATOM 2623 N N . ASP A 1 335 ? 9.809 -13.518 23.869 1.00 93.50 335 ASP A N 1
ATOM 2624 C CA . ASP A 1 335 ? 10.209 -14.463 22.830 1.00 93.50 335 ASP A CA 1
ATOM 2625 C C . ASP A 1 335 ? 9.085 -14.691 21.809 1.00 93.50 335 ASP A C 1
ATOM 2627 O O . ASP A 1 335 ? 7.893 -14.604 22.126 1.00 93.50 335 ASP A O 1
ATOM 2631 N N . PHE A 1 336 ? 9.465 -15.014 20.572 1.00 93.31 336 PHE A N 1
ATOM 2632 C CA . PHE A 1 336 ? 8.508 -15.171 19.474 1.00 93.31 336 PHE A CA 1
ATOM 2633 C C . PHE A 1 336 ? 7.464 -16.263 19.760 1.00 93.31 336 PHE A C 1
ATOM 2635 O O . PHE A 1 336 ? 6.275 -16.071 19.505 1.00 93.31 336 PHE A O 1
ATOM 2642 N N . GLN A 1 337 ? 7.881 -17.409 20.309 1.00 94.81 337 GLN A N 1
ATOM 2643 C CA . GLN A 1 337 ? 6.985 -18.548 20.532 1.00 94.81 337 GLN A CA 1
ATOM 2644 C C . GLN A 1 337 ? 5.993 -18.289 21.665 1.00 94.81 337 GLN A C 1
ATOM 2646 O O . GLN A 1 337 ? 4.809 -18.600 21.530 1.00 94.81 337 GLN A O 1
ATOM 2651 N N . GLY A 1 338 ? 6.445 -17.691 22.763 1.00 94.00 338 GLY A N 1
ATOM 2652 C CA . GLY A 1 338 ? 5.589 -17.237 23.847 1.00 94.00 338 GLY A CA 1
ATOM 2653 C C . GLY A 1 338 ? 4.565 -16.229 23.346 1.00 94.00 338 GLY A C 1
ATOM 2654 O O . GLY A 1 338 ? 3.381 -16.364 23.648 1.00 94.00 338 GLY A O 1
ATOM 2655 N N . PHE A 1 339 ? 4.987 -15.272 22.513 1.00 95.12 339 PHE A N 1
ATOM 2656 C CA . PHE A 1 339 ? 4.103 -14.219 22.023 1.00 95.12 339 PHE A CA 1
ATOM 2657 C C . PHE A 1 339 ? 2.976 -14.769 21.144 1.00 95.12 339 PHE A C 1
ATOM 2659 O O . PHE A 1 339 ? 1.825 -14.377 21.328 1.00 95.12 339 PHE A O 1
ATOM 2666 N N . ILE A 1 340 ? 3.264 -15.681 20.207 1.00 95.38 340 ILE A N 1
ATOM 2667 C CA . ILE A 1 340 ? 2.235 -16.209 19.290 1.00 95.38 340 ILE A CA 1
ATOM 2668 C C . ILE A 1 340 ? 1.268 -17.189 19.965 1.00 95.38 340 ILE A C 1
ATOM 2670 O O . ILE A 1 340 ? 0.157 -17.384 19.474 1.00 95.38 340 ILE A O 1
ATOM 2674 N N . ASN A 1 341 ? 1.685 -17.807 21.074 1.00 95.50 341 ASN A N 1
ATOM 2675 C CA . ASN A 1 341 ? 0.867 -18.734 21.858 1.00 95.50 341 ASN A CA 1
ATOM 2676 C C . ASN A 1 341 ? 0.148 -18.053 23.037 1.00 95.50 341 ASN A C 1
ATOM 2678 O O . ASN A 1 341 ? -0.632 -18.706 23.735 1.00 95.50 341 ASN A O 1
ATOM 2682 N N . ASP A 1 342 ? 0.390 -16.761 23.266 1.00 95.12 342 ASP A N 1
ATOM 2683 C CA . ASP A 1 342 ? -0.288 -15.982 24.296 1.00 95.12 342 ASP A CA 1
ATOM 2684 C C . ASP A 1 342 ? -1.796 -15.846 23.975 1.00 95.12 342 ASP A C 1
ATOM 2686 O O . ASP A 1 342 ? -2.158 -15.452 22.860 1.00 95.12 342 ASP A O 1
ATOM 2690 N N . PRO A 1 343 ? -2.702 -16.149 24.928 1.00 95.88 343 PRO A N 1
ATOM 2691 C CA . PRO A 1 343 ? -4.144 -16.058 24.698 1.00 95.88 343 PRO A CA 1
ATOM 2692 C C . PRO A 1 343 ? -4.613 -14.666 24.264 1.00 95.88 343 PRO A C 1
ATOM 2694 O O . PRO A 1 343 ? -5.506 -14.557 23.422 1.00 95.88 343 PRO A O 1
ATOM 2697 N N . LEU A 1 344 ? -4.009 -13.603 24.808 1.00 96.06 344 LEU A N 1
ATOM 2698 C CA . LEU A 1 344 ? -4.353 -12.232 24.448 1.00 96.06 344 LEU A CA 1
ATOM 2699 C C . LEU A 1 344 ? -3.834 -11.895 23.047 1.00 96.06 344 LEU A C 1
ATOM 2701 O O . LEU A 1 344 ? -4.571 -11.276 22.288 1.00 96.06 344 LEU A O 1
ATOM 2705 N N . SER A 1 345 ? -2.644 -12.359 22.648 1.00 96.44 345 SER A N 1
ATOM 2706 C CA . SER A 1 345 ? -2.179 -12.245 21.255 1.00 96.44 345 SER A CA 1
ATOM 2707 C C . SER A 1 345 ? -3.128 -12.923 20.263 1.00 96.44 345 SER A C 1
ATOM 2709 O O . SER A 1 345 ? -3.484 -12.322 19.249 1.00 96.44 345 SER A O 1
ATOM 2711 N N . ILE A 1 346 ? -3.569 -14.153 20.553 1.00 96.75 346 ILE A N 1
ATOM 2712 C CA . ILE A 1 346 ? -4.511 -14.906 19.702 1.00 96.75 346 ILE A CA 1
ATOM 2713 C C . ILE A 1 346 ? -5.835 -14.144 19.546 1.00 96.75 346 ILE A C 1
ATOM 2715 O O . ILE A 1 346 ? -6.383 -14.028 18.441 1.00 96.75 346 ILE A O 1
ATOM 2719 N N . TRP A 1 347 ? -6.350 -13.609 20.654 1.00 97.25 347 TRP A N 1
ATOM 2720 C CA . TRP A 1 347 ? -7.573 -12.815 20.653 1.00 97.25 347 TRP A CA 1
ATOM 2721 C C . TRP A 1 347 ? -7.386 -11.490 19.891 1.00 97.25 347 TRP A C 1
ATOM 2723 O O . TRP A 1 347 ? -8.214 -11.151 19.046 1.00 97.25 347 TRP A O 1
ATOM 2733 N N . ILE A 1 348 ? -6.264 -10.788 20.093 1.00 96.88 348 ILE A N 1
ATOM 2734 C CA . ILE A 1 348 ? -5.927 -9.528 19.408 1.00 96.88 348 ILE A CA 1
ATOM 2735 C C . ILE A 1 348 ? -5.828 -9.721 17.892 1.00 96.88 348 ILE A C 1
ATOM 2737 O O . ILE A 1 348 ? -6.400 -8.922 17.151 1.00 96.88 348 ILE A O 1
ATOM 2741 N N . GLU A 1 349 ? -5.164 -10.776 17.407 1.00 96.75 349 GLU A N 1
ATOM 2742 C CA . GLU A 1 349 ? -5.070 -11.028 15.962 1.00 96.75 349 GLU A CA 1
ATOM 2743 C C . GLU A 1 349 ? -6.446 -11.292 15.340 1.00 96.75 349 GLU A C 1
ATOM 2745 O O . GLU A 1 349 ? -6.739 -10.794 14.253 1.00 96.75 349 GLU A O 1
ATOM 2750 N N . SER A 1 350 ? -7.312 -12.013 16.054 1.00 95.62 350 SER A N 1
ATOM 2751 C CA . SER A 1 350 ? -8.687 -12.278 15.610 1.00 95.62 350 SER A CA 1
ATOM 2752 C C . SER A 1 350 ? -9.566 -11.022 15.623 1.00 95.62 350 SER A C 1
ATOM 2754 O O . SER A 1 350 ? -10.495 -10.913 14.830 1.00 95.62 350 SER A O 1
ATOM 2756 N N . THR A 1 351 ? -9.270 -10.072 16.513 1.00 95.75 351 THR A N 1
ATOM 2757 C CA . THR A 1 351 ? -10.086 -8.866 16.733 1.00 95.75 351 THR A CA 1
ATOM 2758 C C . THR A 1 351 ? -9.677 -7.700 15.838 1.00 95.75 351 THR A C 1
ATOM 2760 O O . THR A 1 351 ? -10.529 -6.930 15.402 1.00 95.75 351 THR A O 1
ATOM 2763 N N . PHE A 1 352 ? -8.381 -7.556 15.557 1.00 96.12 352 PHE A N 1
ATOM 2764 C CA . PHE A 1 352 ? -7.826 -6.398 14.847 1.00 96.12 352 PHE A CA 1
ATOM 2765 C C . PHE A 1 352 ? -7.058 -6.755 13.572 1.00 96.12 352 PHE A C 1
ATOM 2767 O O . PHE A 1 352 ? -6.694 -5.852 12.816 1.00 96.12 352 PHE A O 1
ATOM 2774 N N . GLY A 1 353 ? -6.753 -8.034 13.347 1.00 94.19 353 GLY A N 1
ATOM 2775 C CA . GLY A 1 353 ? -5.923 -8.482 12.234 1.00 94.19 353 GLY A CA 1
ATOM 2776 C C . GLY A 1 353 ? -6.719 -9.156 11.140 1.00 94.19 353 GLY A C 1
ATOM 2777 O O . GLY A 1 353 ? -6.936 -8.564 10.080 1.00 94.19 353 GLY A O 1
ATOM 2778 N N . VAL A 1 354 ? -7.115 -10.406 11.369 1.00 93.81 354 VAL A N 1
ATOM 2779 C CA . VAL A 1 354 ? -7.651 -11.261 10.307 1.00 93.81 354 VAL A CA 1
ATOM 2780 C C . VAL A 1 354 ? -8.864 -12.065 10.756 1.00 93.81 354 VAL A C 1
ATOM 2782 O O . VAL A 1 354 ? -8.932 -12.565 11.877 1.00 93.81 354 VAL A O 1
ATOM 2785 N N . THR A 1 355 ? -9.807 -12.220 9.835 1.00 91.62 355 THR A N 1
ATOM 2786 C CA . THR A 1 355 ? -11.000 -13.055 9.976 1.00 91.62 355 THR A CA 1
ATOM 2787 C C . THR A 1 355 ? -11.168 -13.930 8.737 1.00 91.62 355 THR A C 1
ATOM 2789 O O . THR A 1 355 ? -10.422 -13.799 7.767 1.00 91.62 355 THR A O 1
ATOM 2792 N N . THR A 1 356 ? -12.117 -14.857 8.778 1.00 90.50 356 THR A N 1
ATOM 2793 C CA . THR A 1 356 ? -12.412 -15.763 7.666 1.00 90.50 356 THR A CA 1
ATOM 2794 C C . THR A 1 356 ? -13.655 -15.278 6.932 1.00 90.50 356 THR A C 1
ATOM 2796 O O . THR A 1 356 ? -14.683 -15.031 7.558 1.00 90.50 356 THR A O 1
ATOM 2799 N N . GLU A 1 357 ? -13.570 -15.146 5.610 1.00 85.62 357 GLU A N 1
ATOM 2800 C CA . GLU A 1 357 ? -14.728 -14.877 4.761 1.00 85.62 357 GLU A CA 1
ATOM 2801 C C . GLU A 1 357 ? -15.653 -16.112 4.752 1.00 85.62 357 GLU A C 1
ATOM 2803 O O . GLU A 1 357 ? -15.195 -17.193 4.371 1.00 85.62 357 GLU A O 1
ATOM 2808 N N . PRO A 1 358 ? -16.934 -15.994 5.163 1.00 81.50 358 PRO A N 1
ATOM 2809 C CA . PRO A 1 358 ? -17.811 -17.154 5.347 1.00 81.50 358 PRO A CA 1
ATOM 2810 C C . PRO A 1 358 ? -18.023 -18.006 4.091 1.00 81.50 358 PRO A C 1
ATOM 2812 O O . PRO A 1 358 ? -18.178 -19.219 4.194 1.00 81.50 358 PRO A O 1
ATOM 2815 N N . GLU A 1 359 ? -18.037 -17.380 2.914 1.00 80.50 359 GLU A N 1
ATOM 2816 C CA . GLU A 1 359 ? -18.354 -18.052 1.649 1.00 80.50 359 GLU A CA 1
ATOM 2817 C C . GLU A 1 359 ? -17.164 -18.828 1.074 1.00 80.50 359 GLU A C 1
ATOM 2819 O O . GLU A 1 359 ? -17.340 -19.908 0.513 1.00 80.50 359 GLU A O 1
ATOM 2824 N N . THR A 1 360 ? -15.948 -18.295 1.220 1.00 82.44 360 THR A N 1
ATOM 2825 C CA . THR A 1 360 ? -14.744 -18.838 0.567 1.00 82.44 360 THR A CA 1
ATOM 2826 C C . THR A 1 360 ? -13.786 -19.525 1.535 1.00 82.44 360 THR A C 1
ATOM 2828 O O . THR A 1 360 ? -12.885 -20.244 1.104 1.00 82.44 360 THR A O 1
ATOM 2831 N N . GLY A 1 361 ? -13.925 -19.287 2.843 1.00 85.75 361 GLY A N 1
ATOM 2832 C CA . GLY A 1 361 ? -12.948 -19.719 3.841 1.00 85.75 361 GLY A CA 1
ATOM 2833 C C . GLY A 1 361 ? -11.613 -18.963 3.764 1.00 85.75 361 GLY A C 1
ATOM 2834 O O . GLY A 1 361 ? -10.658 -19.326 4.452 1.00 85.75 361 GLY A O 1
ATOM 2835 N N . ARG A 1 362 ? -11.510 -17.920 2.927 1.00 87.88 362 ARG A N 1
ATOM 2836 C CA . ARG A 1 362 ? -10.287 -17.131 2.758 1.00 87.88 362 ARG A CA 1
ATOM 2837 C C . ARG A 1 362 ? -10.062 -16.229 3.966 1.00 87.88 362 ARG A C 1
ATOM 2839 O O . ARG A 1 362 ? -10.991 -15.607 4.475 1.00 87.88 362 ARG A O 1
ATOM 2846 N N . LEU A 1 363 ? -8.803 -16.088 4.378 1.00 91.50 363 LEU A N 1
ATOM 2847 C CA . LEU A 1 363 ? -8.425 -15.067 5.349 1.00 91.50 363 LEU A CA 1
ATOM 2848 C C . LEU A 1 363 ? -8.496 -13.669 4.724 1.00 91.50 363 LEU A C 1
ATOM 2850 O O . LEU A 1 363 ? -7.868 -13.393 3.699 1.00 91.50 363 LEU A O 1
ATOM 2854 N N . VAL A 1 364 ? -9.234 -12.786 5.386 1.00 89.44 364 VAL A N 1
ATOM 2855 C CA . VAL A 1 364 ? -9.420 -11.379 5.026 1.00 89.44 364 VAL A CA 1
ATOM 2856 C C . VAL A 1 364 ? -9.109 -10.489 6.226 1.00 89.44 364 VAL A C 1
ATOM 2858 O O . VAL A 1 364 ? -9.096 -10.938 7.372 1.00 89.44 364 VAL A O 1
ATOM 2861 N N . ARG A 1 365 ? -8.830 -9.209 5.973 1.00 89.56 365 ARG A N 1
ATOM 2862 C CA . ARG A 1 365 ? -8.552 -8.239 7.039 1.00 89.56 365 ARG A CA 1
ATOM 2863 C C . ARG A 1 365 ? -9.806 -7.952 7.851 1.00 89.56 365 ARG A C 1
ATOM 2865 O O . ARG A 1 365 ? -10.880 -7.776 7.279 1.00 89.56 365 ARG A O 1
ATOM 2872 N N . VAL A 1 366 ? -9.646 -7.788 9.159 1.00 91.44 366 VAL A N 1
ATOM 2873 C CA . VAL A 1 366 ? -10.696 -7.178 9.981 1.00 91.44 366 VAL A CA 1
ATOM 2874 C C . VAL A 1 366 ? -10.729 -5.666 9.697 1.00 91.44 366 VAL A C 1
ATOM 2876 O O . VAL A 1 366 ? -9.664 -5.038 9.582 1.00 91.44 366 VAL A O 1
ATOM 2879 N N . PRO A 1 367 ? -11.920 -5.055 9.539 1.00 90.62 367 PRO A N 1
ATOM 2880 C CA . PRO A 1 367 ? -12.045 -3.603 9.479 1.00 90.62 367 PRO A CA 1
ATOM 2881 C C . PRO A 1 367 ? -11.423 -2.938 10.718 1.00 90.62 367 PRO A C 1
ATOM 2883 O O . PRO A 1 367 ? -11.493 -3.514 11.802 1.00 90.62 367 PRO A O 1
ATOM 2886 N N . PRO A 1 368 ? -10.823 -1.739 10.602 1.00 93.31 368 PRO A N 1
ATOM 2887 C CA . PRO A 1 368 ? -10.282 -1.032 11.762 1.00 93.31 368 PRO A CA 1
ATOM 2888 C C . PRO A 1 368 ? -11.351 -0.796 12.844 1.00 93.31 368 PRO A C 1
ATOM 2890 O O . PRO A 1 368 ? -12.469 -0.392 12.521 1.00 93.31 368 PRO A O 1
ATOM 2893 N N . ARG A 1 369 ? -11.007 -1.010 14.121 1.00 95.38 369 ARG A N 1
ATOM 2894 C CA . ARG A 1 369 ? -11.922 -0.883 15.280 1.00 95.38 369 ARG A CA 1
ATOM 2895 C C . ARG A 1 369 ? -11.265 -0.122 16.430 1.00 95.38 369 ARG A C 1
ATOM 2897 O O . ARG A 1 369 ? -10.042 -0.111 16.538 1.00 95.38 369 ARG A O 1
ATOM 2904 N N . THR A 1 370 ? -12.050 0.500 17.304 1.00 96.44 370 THR A N 1
ATOM 2905 C CA . THR A 1 370 ? -11.527 1.175 18.502 1.00 96.44 370 THR A CA 1
ATOM 2906 C C . THR A 1 370 ? -11.161 0.162 19.593 1.00 96.44 370 THR A C 1
ATOM 2908 O O . THR A 1 370 ? -11.737 -0.925 19.679 1.00 96.44 370 THR A O 1
ATOM 2911 N N . ILE A 1 371 ? -10.197 0.506 20.454 1.00 96.81 371 ILE A N 1
ATOM 2912 C CA . ILE A 1 371 ? -9.947 -0.261 21.692 1.00 96.81 371 ILE A CA 1
ATOM 2913 C C . ILE A 1 371 ? -11.016 0.094 22.730 1.00 96.81 371 ILE A C 1
ATOM 2915 O O . ILE A 1 371 ? -11.593 -0.780 23.367 1.00 96.81 371 ILE A O 1
ATOM 2919 N N . THR A 1 372 ? -11.266 1.388 22.879 1.00 94.06 372 THR A N 1
ATOM 2920 C CA . THR A 1 372 ? -12.123 2.038 23.875 1.00 94.06 372 THR A CA 1
ATOM 2921 C C . THR A 1 372 ? -13.440 2.516 23.253 1.00 94.06 372 THR A C 1
ATOM 2923 O O . THR A 1 372 ? -13.621 2.464 22.034 1.00 94.06 372 THR A O 1
ATOM 2926 N N . GLY A 1 373 ? -14.374 2.974 24.092 1.00 88.56 373 GLY A N 1
ATOM 2927 C CA . GLY A 1 373 ? -15.709 3.423 23.681 1.00 88.56 373 GLY A CA 1
ATOM 2928 C C . GLY A 1 373 ? -16.781 2.331 23.760 1.00 88.56 373 GLY A C 1
ATOM 2929 O O . GLY A 1 373 ? -16.488 1.178 24.078 1.00 88.56 373 GLY A O 1
ATOM 2930 N N . ASP A 1 374 ? -18.030 2.706 23.473 1.00 85.94 374 ASP A N 1
ATOM 2931 C CA . ASP A 1 374 ? -19.209 1.847 23.671 1.00 85.94 374 ASP A CA 1
ATOM 2932 C C . ASP A 1 374 ? -19.209 0.571 22.819 1.00 85.94 374 ASP A C 1
ATOM 2934 O O . ASP A 1 374 ? -19.738 -0.449 23.267 1.00 85.94 374 ASP A O 1
ATOM 2938 N N . ASP A 1 375 ? -18.571 0.627 21.647 1.00 87.25 375 ASP A N 1
ATOM 2939 C CA . ASP A 1 375 ? -18.386 -0.487 20.704 1.00 87.25 375 ASP A CA 1
ATOM 2940 C C . ASP A 1 375 ? -16.912 -0.951 20.630 1.00 87.25 375 ASP A C 1
ATOM 2942 O O . ASP A 1 375 ? -16.493 -1.643 19.693 1.00 87.25 375 ASP A O 1
ATOM 2946 N N . GLY A 1 376 ? -16.099 -0.532 21.606 1.00 94.00 376 GLY A N 1
ATOM 2947 C CA . GLY A 1 376 ? -14.668 -0.806 21.662 1.00 94.00 376 GLY A CA 1
ATOM 2948 C C . GLY A 1 376 ? -14.342 -2.251 22.029 1.00 94.00 376 GLY A C 1
ATOM 2949 O O . GLY A 1 376 ? -15.026 -2.897 22.825 1.00 94.00 376 GLY A O 1
ATOM 2950 N N . ALA A 1 377 ? -13.230 -2.750 21.494 1.00 97.25 377 ALA A N 1
ATOM 2951 C CA . ALA A 1 377 ? -12.762 -4.117 21.718 1.00 97.25 377 ALA A CA 1
ATOM 2952 C C . ALA A 1 377 ? -12.533 -4.459 23.208 1.00 97.25 377 ALA A C 1
ATOM 2954 O O . ALA A 1 377 ? -12.702 -5.603 23.619 1.00 97.25 377 ALA A O 1
ATOM 2955 N N . ALA A 1 378 ? -12.172 -3.483 24.045 1.00 97.56 378 ALA A N 1
ATOM 2956 C CA . ALA A 1 378 ? -11.972 -3.696 25.478 1.00 97.56 378 ALA A CA 1
ATOM 2957 C C . ALA A 1 378 ? -13.266 -4.086 26.207 1.00 97.56 378 ALA A C 1
ATOM 2959 O O . ALA A 1 378 ? -13.217 -4.862 27.161 1.00 97.56 378 ALA A O 1
ATOM 2960 N N . LYS A 1 379 ? -14.417 -3.576 25.755 1.00 97.44 379 LYS A N 1
ATOM 2961 C CA . LYS A 1 379 ? -15.726 -3.939 26.304 1.00 97.44 379 LYS A CA 1
ATOM 2962 C C . LYS A 1 379 ? -16.107 -5.362 25.908 1.00 97.44 379 LYS A C 1
ATOM 2964 O O . LYS A 1 379 ? -16.490 -6.138 26.772 1.00 97.44 379 LYS A O 1
ATOM 2969 N N . GLU A 1 380 ? -15.886 -5.732 24.648 1.00 96.56 380 GLU A N 1
ATOM 2970 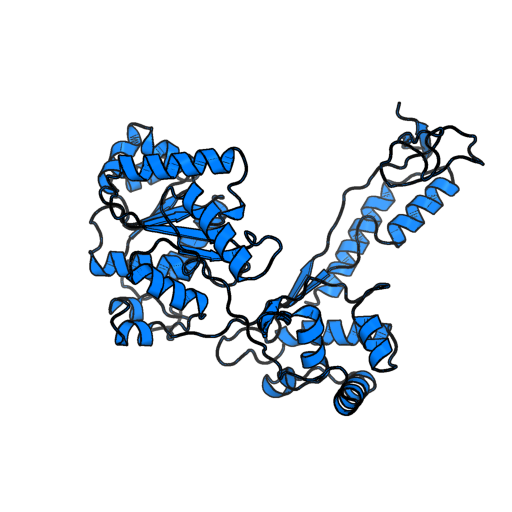C CA . GLU A 1 380 ? -16.064 -7.109 24.163 1.00 96.56 380 GLU A CA 1
ATOM 2971 C C . GLU A 1 380 ? -15.201 -8.099 24.970 1.00 96.56 380 GLU A C 1
ATOM 2973 O O . GLU A 1 380 ? -15.687 -9.115 25.464 1.00 96.56 380 GLU A O 1
ATOM 2978 N N . LEU A 1 381 ? -13.926 -7.766 25.200 1.00 96.75 381 LEU A N 1
ATOM 2979 C CA . LEU A 1 381 ? -13.024 -8.580 26.019 1.00 96.75 381 LEU A CA 1
ATOM 2980 C C . LEU A 1 381 ? -13.477 -8.677 27.486 1.00 96.75 381 LEU A C 1
ATOM 2982 O O . LEU A 1 381 ? -13.360 -9.737 28.110 1.00 96.75 381 LEU A O 1
ATOM 2986 N N . SER A 1 382 ? -13.996 -7.579 28.036 1.00 96.94 382 SER A N 1
ATOM 2987 C CA . SER A 1 382 ? -14.552 -7.517 29.389 1.00 96.94 382 SER A CA 1
ATOM 2988 C C . SER A 1 382 ? -15.779 -8.416 29.535 1.00 96.94 382 SER A C 1
ATOM 2990 O O . SER A 1 382 ? -15.836 -9.215 30.467 1.00 96.94 382 SER A O 1
ATOM 2992 N N . GLU A 1 383 ? -16.713 -8.361 28.585 1.00 96.56 383 GLU A N 1
ATOM 2993 C CA . GLU A 1 383 ? -17.916 -9.201 28.555 1.00 96.56 383 GLU A CA 1
ATOM 2994 C C . GLU A 1 383 ? -17.568 -10.692 28.437 1.00 96.56 383 GLU A C 1
ATOM 2996 O O . GLU A 1 383 ? -18.167 -11.522 29.122 1.00 96.56 383 GLU A O 1
ATOM 3001 N N . LEU A 1 384 ? -16.550 -11.034 27.638 1.00 95.88 384 LEU A N 1
ATOM 3002 C CA . LEU A 1 384 ? -16.078 -12.413 27.480 1.00 95.88 384 LEU A CA 1
ATOM 3003 C C . LEU A 1 384 ? -15.408 -12.972 28.742 1.00 95.88 384 LEU A C 1
ATOM 3005 O O . LEU A 1 384 ? -15.557 -14.152 29.053 1.00 95.88 384 LEU A O 1
ATOM 3009 N N . THR A 1 385 ? -14.632 -12.158 29.461 1.00 95.50 385 THR A N 1
ATOM 3010 C CA . THR A 1 385 ? -13.740 -12.646 30.533 1.00 95.50 385 THR A CA 1
ATOM 3011 C C . THR A 1 385 ? -14.228 -12.332 31.947 1.00 95.50 385 THR A C 1
ATOM 3013 O O . THR A 1 385 ? -13.800 -12.981 32.905 1.00 95.50 385 THR A O 1
ATOM 3016 N N . GLY A 1 386 ? -15.119 -11.352 32.098 1.00 95.50 386 GLY A N 1
ATOM 3017 C CA . GLY A 1 386 ? -15.552 -10.797 33.381 1.00 95.50 386 GLY A CA 1
ATOM 3018 C C . GLY A 1 386 ? -14.532 -9.859 34.042 1.00 95.50 386 GLY A C 1
ATOM 3019 O O . GLY A 1 386 ? -14.709 -9.499 35.205 1.00 95.50 386 GLY A O 1
ATOM 3020 N N . VAL A 1 387 ? -13.457 -9.483 33.342 1.00 95.00 387 VAL A N 1
ATOM 3021 C CA . VAL A 1 387 ? -12.446 -8.519 33.814 1.00 95.00 387 VAL A CA 1
ATOM 3022 C C . VAL A 1 387 ? -12.896 -7.095 33.482 1.00 95.00 387 VAL A C 1
ATOM 3024 O O . VAL A 1 387 ? -13.612 -6.904 32.508 1.00 95.00 387 VAL A O 1
ATOM 3027 N N . SER A 1 388 ? -12.503 -6.080 34.261 1.00 95.38 388 SER A N 1
ATOM 3028 C CA . SER A 1 388 ? -12.942 -4.697 34.006 1.00 95.38 388 SER A CA 1
ATOM 3029 C C . SER A 1 388 ? -12.486 -4.165 32.639 1.00 95.38 388 SER A C 1
ATOM 3031 O O . SER A 1 388 ? -11.424 -4.543 32.130 1.00 95.38 388 SER A O 1
ATOM 3033 N N . VAL A 1 389 ? -13.284 -3.266 32.056 1.00 96.75 389 VAL A N 1
ATOM 3034 C CA . VAL A 1 389 ? -13.032 -2.670 30.732 1.00 96.75 389 VAL A CA 1
ATOM 3035 C C . VAL A 1 389 ? -11.697 -1.925 30.708 1.00 96.75 389 VAL A C 1
ATOM 3037 O O . VAL A 1 389 ? -10.932 -2.064 29.756 1.00 96.75 389 VAL A O 1
ATOM 3040 N N . GLU A 1 390 ? -11.370 -1.195 31.775 1.00 94.50 390 GLU A N 1
ATOM 3041 C CA . GLU A 1 390 ? -10.136 -0.408 31.889 1.00 94.50 390 GLU A CA 1
ATOM 3042 C C . GLU A 1 390 ? -8.906 -1.314 31.810 1.00 94.50 390 GLU A C 1
ATOM 3044 O O . GLU A 1 390 ? -7.957 -1.041 31.074 1.00 94.50 390 GLU A O 1
ATOM 3049 N N . ARG A 1 391 ? -8.954 -2.447 32.516 1.00 93.69 391 ARG A N 1
ATOM 3050 C CA . ARG A 1 391 ? -7.863 -3.420 32.540 1.00 93.69 391 ARG A CA 1
ATOM 3051 C C . ARG A 1 391 ? -7.722 -4.149 31.207 1.00 93.69 391 ARG A C 1
ATOM 3053 O O . ARG A 1 391 ? -6.604 -4.437 30.787 1.00 93.69 391 ARG A O 1
ATOM 3060 N N . CYS A 1 392 ? -8.835 -4.417 30.524 1.00 95.81 392 CYS A N 1
ATOM 3061 C CA . CYS A 1 392 ? -8.830 -4.972 29.173 1.00 95.81 392 CYS A CA 1
ATOM 3062 C C . CYS A 1 392 ? -8.193 -3.999 28.170 1.00 95.81 392 CYS A C 1
ATOM 3064 O O . CYS A 1 392 ? -7.324 -4.403 27.399 1.00 95.81 392 CYS A O 1
ATOM 3066 N N . ALA A 1 393 ? -8.569 -2.717 28.210 1.00 95.56 393 ALA A N 1
ATOM 3067 C CA . ALA A 1 393 ? -8.012 -1.688 27.332 1.00 95.56 393 ALA A CA 1
ATOM 3068 C C . ALA A 1 393 ? -6.496 -1.546 27.518 1.00 95.56 393 ALA A C 1
ATOM 3070 O O . ALA A 1 393 ? -5.743 -1.570 26.542 1.00 95.56 393 ALA A O 1
ATOM 3071 N N . GLU A 1 394 ? -6.041 -1.474 28.769 1.00 93.69 394 GLU A N 1
ATOM 3072 C CA . GLU A 1 394 ? -4.620 -1.380 29.094 1.00 93.69 394 GLU A CA 1
ATOM 3073 C C . GLU A 1 394 ? -3.840 -2.627 28.651 1.00 93.69 394 GLU A C 1
ATOM 3075 O O . GLU A 1 394 ? -2.757 -2.510 28.073 1.00 93.69 394 GLU A O 1
ATOM 3080 N N . ALA A 1 395 ? -4.394 -3.826 28.858 1.00 94.56 395 ALA A N 1
ATOM 3081 C CA . ALA A 1 395 ? -3.768 -5.068 28.416 1.00 94.56 395 ALA A CA 1
ATOM 3082 C C . ALA A 1 395 ? -3.617 -5.123 26.887 1.00 94.56 395 ALA A C 1
ATOM 3084 O O . ALA A 1 395 ? -2.547 -5.484 26.395 1.00 94.56 395 ALA A O 1
ATOM 3085 N N . ILE A 1 396 ? -4.646 -4.710 26.137 1.00 95.75 396 ILE A N 1
ATOM 3086 C CA . ILE A 1 396 ? -4.599 -4.635 24.669 1.00 95.75 396 ILE A CA 1
ATOM 3087 C C . ILE A 1 396 ? -3.494 -3.671 24.221 1.00 95.75 396 ILE A C 1
ATOM 3089 O O . ILE A 1 396 ? -2.643 -4.046 23.413 1.00 95.75 396 ILE A O 1
ATOM 3093 N N . GLN A 1 397 ? -3.466 -2.447 24.760 1.00 95.12 397 GLN A N 1
ATOM 3094 C CA . GLN A 1 397 ? -2.453 -1.446 24.408 1.00 95.12 397 GLN A CA 1
ATOM 3095 C C . GLN A 1 397 ? -1.034 -1.942 24.709 1.00 95.12 397 GLN A C 1
ATOM 3097 O O . GLN A 1 397 ? -0.151 -1.845 23.854 1.00 95.12 397 GLN A O 1
ATOM 3102 N N . ARG A 1 398 ? -0.815 -2.525 25.893 1.00 92.94 398 ARG A N 1
ATOM 3103 C CA . ARG A 1 398 ? 0.487 -3.076 26.294 1.00 92.94 398 ARG A CA 1
ATOM 3104 C C . ARG A 1 398 ? 0.936 -4.212 25.377 1.00 92.94 398 ARG A C 1
ATOM 3106 O O . ARG A 1 398 ? 2.083 -4.202 24.940 1.00 92.94 398 ARG A O 1
ATOM 3113 N N . GLN A 1 399 ? 0.048 -5.150 25.041 1.00 94.38 399 GLN A N 1
ATOM 3114 C CA . GLN A 1 399 ? 0.371 -6.276 24.158 1.00 94.38 399 GLN A CA 1
ATOM 3115 C C . GLN A 1 399 ? 0.733 -5.802 22.738 1.00 94.38 399 GLN A C 1
ATOM 3117 O O . GLN A 1 399 ? 1.700 -6.289 22.151 1.00 94.38 399 GLN A O 1
ATOM 3122 N N . LEU A 1 400 ? 0.011 -4.807 22.205 1.00 94.56 400 LEU A N 1
ATOM 3123 C CA . LEU A 1 400 ? 0.304 -4.198 20.901 1.00 94.56 400 LEU A CA 1
ATOM 3124 C C . LEU A 1 400 ? 1.678 -3.512 20.872 1.00 94.56 400 LEU A C 1
ATOM 3126 O O . LEU A 1 400 ? 2.425 -3.667 19.908 1.00 94.56 400 LEU A O 1
ATOM 3130 N N . ILE A 1 401 ? 2.033 -2.768 21.925 1.00 93.19 401 ILE A N 1
ATOM 3131 C CA . ILE A 1 401 ? 3.354 -2.127 22.036 1.00 93.19 401 ILE A CA 1
ATOM 3132 C C . ILE A 1 401 ? 4.454 -3.180 22.176 1.00 93.19 401 ILE A C 1
ATOM 3134 O O . ILE A 1 401 ? 5.499 -3.064 21.532 1.00 93.19 401 ILE A O 1
ATOM 3138 N N . ALA A 1 402 ? 4.231 -4.201 23.007 1.00 91.94 402 ALA A N 1
ATOM 3139 C CA . ALA A 1 402 ? 5.240 -5.204 23.317 1.00 91.94 402 ALA A CA 1
ATOM 3140 C C . ALA A 1 402 ? 5.711 -5.984 22.091 1.00 91.94 402 ALA A C 1
ATOM 3142 O O . ALA A 1 402 ? 6.871 -6.380 22.046 1.00 91.94 402 ALA A O 1
ATOM 3143 N N . SER A 1 403 ? 4.878 -6.106 21.055 1.00 90.44 403 SER A N 1
ATOM 3144 C CA . SER A 1 403 ? 5.299 -6.711 19.793 1.00 90.44 403 SER A CA 1
ATOM 3145 C C . SER A 1 403 ? 6.526 -6.046 19.149 1.00 90.44 403 SER A C 1
ATOM 3147 O O . SER A 1 403 ? 7.223 -6.704 18.380 1.00 90.44 403 SER A O 1
ATOM 3149 N N . TYR A 1 404 ? 6.769 -4.753 19.381 1.00 88.38 404 TYR A N 1
ATOM 3150 C CA . TYR A 1 404 ? 7.946 -4.062 18.841 1.00 88.38 404 TYR A CA 1
ATOM 3151 C C . TYR A 1 404 ? 9.198 -4.263 19.705 1.00 88.38 404 TYR A C 1
ATOM 3153 O O . TYR A 1 404 ? 10.300 -3.967 19.250 1.00 88.38 404 TYR A O 1
ATOM 3161 N N . GLY A 1 405 ? 9.028 -4.723 20.948 1.00 84.81 405 GLY A N 1
ATOM 3162 C CA . GLY A 1 405 ? 10.114 -5.062 21.869 1.00 84.81 405 GLY A CA 1
ATOM 3163 C C . GLY A 1 405 ? 10.406 -6.562 21.961 1.00 84.81 405 GLY A C 1
ATOM 3164 O O . GLY A 1 405 ? 11.440 -6.931 22.512 1.00 84.81 405 GLY A O 1
ATOM 3165 N N . SER A 1 406 ? 9.518 -7.417 21.446 1.00 86.44 406 SER A N 1
ATOM 3166 C CA . SER A 1 406 ? 9.706 -8.866 21.395 1.00 86.44 406 SER A CA 1
ATOM 3167 C C . SER A 1 406 ? 10.681 -9.277 20.290 1.00 86.44 406 SER A C 1
ATOM 3169 O O . SER A 1 406 ? 10.939 -8.527 19.345 1.00 86.44 406 SER A O 1
ATOM 3171 N N . GLU A 1 407 ? 11.176 -10.510 20.370 1.00 90.88 407 GLU A N 1
ATOM 3172 C CA . GLU A 1 407 ? 11.901 -11.148 19.279 1.00 90.88 407 GLU A CA 1
ATOM 3173 C C . GLU A 1 407 ? 11.065 -11.088 17.988 1.00 90.88 407 GLU A C 1
ATOM 3175 O O . GLU A 1 407 ? 9.871 -11.420 18.002 1.00 90.88 407 GLU A O 1
ATOM 3180 N N . PRO A 1 408 ? 11.660 -10.637 16.870 1.00 90.25 408 PRO A N 1
ATOM 3181 C CA . PRO A 1 408 ? 10.948 -10.540 15.609 1.00 90.25 408 PRO A CA 1
ATOM 3182 C C . PRO A 1 408 ? 10.641 -11.929 15.047 1.00 90.25 408 PRO A C 1
ATOM 3184 O O . PRO A 1 408 ? 11.252 -12.933 15.417 1.00 90.25 408 PRO A O 1
ATOM 3187 N N . GLU A 1 409 ? 9.732 -11.984 14.076 1.00 88.62 409 GLU A N 1
ATOM 3188 C CA . GLU A 1 409 ? 9.467 -13.217 13.348 1.00 88.62 409 GLU A CA 1
ATOM 3189 C C . GLU A 1 409 ? 10.761 -13.733 12.677 1.00 88.62 409 GLU A C 1
ATOM 3191 O O . GLU A 1 409 ? 11.326 -13.031 11.833 1.00 88.62 409 GLU A O 1
ATOM 3196 N N . PRO A 1 410 ? 11.205 -14.978 12.944 1.00 87.31 410 PRO A N 1
ATOM 3197 C CA . PRO A 1 410 ? 12.521 -15.458 12.510 1.00 87.31 410 PRO A CA 1
ATOM 3198 C C . PRO A 1 410 ? 12.758 -15.440 10.995 1.00 87.31 410 PRO A C 1
ATOM 3200 O O . PRO A 1 410 ? 13.890 -15.291 10.540 1.00 87.31 410 PRO A O 1
ATOM 3203 N N . LYS A 1 411 ? 11.698 -15.617 10.196 1.00 83.56 411 LYS A N 1
ATOM 3204 C CA . LYS A 1 411 ? 11.800 -15.685 8.729 1.00 83.56 411 LYS A CA 1
ATOM 3205 C C . LYS A 1 411 ? 11.851 -14.310 8.074 1.00 83.56 411 LYS A C 1
ATOM 3207 O O . LYS A 1 411 ? 12.525 -14.132 7.063 1.00 83.56 411 LYS A O 1
ATOM 3212 N N . THR A 1 412 ? 11.107 -13.350 8.610 1.00 82.19 412 THR A N 1
ATOM 3213 C CA . THR A 1 412 ? 10.938 -12.039 7.974 1.00 82.19 412 THR A CA 1
ATOM 3214 C C . THR A 1 412 ? 11.799 -10.971 8.643 1.00 82.19 412 THR A C 1
ATOM 3216 O O . THR A 1 412 ? 12.332 -10.098 7.951 1.00 82.19 412 THR A O 1
ATOM 3219 N N . GLY A 1 413 ? 12.025 -11.089 9.952 1.00 85.56 413 GLY A N 1
ATOM 3220 C CA . GLY A 1 413 ? 12.687 -10.090 10.786 1.00 85.56 413 GLY A CA 1
ATOM 3221 C C . GLY A 1 413 ? 11.765 -8.938 11.194 1.00 85.56 413 GLY A C 1
ATOM 3222 O O . GLY A 1 413 ? 12.253 -7.948 11.731 1.00 85.56 413 GLY A O 1
ATOM 3223 N N . PHE A 1 414 ? 10.455 -9.037 10.937 1.00 85.12 414 PHE A N 1
ATOM 3224 C CA . PHE A 1 414 ? 9.484 -8.014 11.327 1.00 85.12 414 PHE A CA 1
ATOM 3225 C C . PHE A 1 414 ? 8.918 -8.258 12.734 1.00 85.12 414 PHE A C 1
ATOM 3227 O O . PHE A 1 414 ? 8.886 -9.405 13.188 1.00 85.12 414 PHE A O 1
ATOM 3234 N N . PRO A 1 415 ? 8.430 -7.201 13.414 1.00 89.62 415 PRO A N 1
ATOM 3235 C CA . PRO A 1 415 ? 7.608 -7.345 14.613 1.00 89.62 415 PRO A CA 1
ATOM 3236 C C . PRO A 1 415 ? 6.434 -8.300 14.375 1.00 89.62 415 PRO A C 1
ATOM 3238 O O . PRO A 1 415 ? 5.848 -8.293 13.291 1.00 89.62 415 PRO A O 1
ATOM 3241 N N . VAL A 1 416 ? 6.072 -9.084 15.394 1.00 91.19 416 VAL A N 1
ATOM 3242 C CA . VAL A 1 416 ? 4.998 -10.094 15.311 1.00 91.19 416 VAL A CA 1
ATOM 3243 C C . VAL A 1 416 ? 3.659 -9.471 14.894 1.00 91.19 416 VAL A C 1
ATOM 3245 O O . VAL A 1 416 ? 3.013 -9.935 13.960 1.00 91.19 416 VAL A O 1
ATOM 3248 N N . PHE A 1 417 ? 3.285 -8.374 15.545 1.00 91.94 417 PHE A N 1
ATOM 3249 C CA . PHE A 1 417 ? 2.175 -7.484 15.241 1.00 91.94 417 PHE A CA 1
ATOM 3250 C C . PHE A 1 417 ? 2.696 -6.086 14.914 1.00 91.94 417 PHE A C 1
ATOM 3252 O O . PHE A 1 417 ? 2.916 -5.241 15.783 1.00 91.94 417 PHE A O 1
ATOM 3259 N N . ALA A 1 418 ? 2.810 -5.797 13.623 1.00 89.44 418 ALA A N 1
ATOM 3260 C CA . ALA A 1 418 ? 2.848 -4.417 13.169 1.00 89.44 418 ALA A CA 1
ATOM 3261 C C . ALA A 1 418 ? 1.411 -3.879 13.138 1.00 89.44 418 ALA A C 1
ATOM 3263 O O . ALA A 1 418 ? 0.565 -4.451 12.460 1.00 89.44 418 ALA A O 1
ATOM 3264 N N . PHE A 1 419 ? 1.118 -2.780 13.830 1.00 92.38 419 PHE A N 1
ATOM 3265 C CA . PHE A 1 419 ? -0.222 -2.183 13.848 1.00 92.38 419 PHE A CA 1
ATOM 3266 C C . PHE A 1 419 ? -0.210 -0.710 13.457 1.00 92.38 419 PHE A C 1
ATOM 3268 O O . PHE A 1 419 ? 0.817 -0.032 13.535 1.00 92.38 419 PHE A O 1
ATOM 3275 N N . ARG A 1 420 ? -1.372 -0.222 13.028 1.00 91.88 420 ARG A N 1
ATOM 3276 C CA . ARG A 1 420 ? -1.629 1.184 12.724 1.00 91.88 420 ARG A CA 1
ATOM 3277 C C . ARG A 1 420 ? -2.640 1.740 13.710 1.00 91.88 420 ARG A C 1
ATOM 3279 O O . ARG A 1 420 ? -3.632 1.086 14.022 1.00 91.88 420 ARG A O 1
ATOM 3286 N N . LEU A 1 421 ? -2.373 2.963 14.153 1.00 94.25 421 LEU A N 1
ATOM 3287 C CA . LEU A 1 421 ? -3.292 3.782 14.925 1.00 94.25 421 LEU A CA 1
ATOM 3288 C C . LEU A 1 421 ? -3.766 4.921 14.023 1.00 94.25 421 LEU A C 1
ATOM 3290 O O . LEU A 1 421 ? -2.981 5.785 13.631 1.00 94.25 421 LEU A O 1
ATOM 3294 N N . HIS A 1 422 ? -5.047 4.902 13.672 1.00 94.12 422 HIS A N 1
ATOM 3295 C CA . HIS A 1 422 ? -5.682 5.903 12.826 1.00 94.12 422 HIS A CA 1
ATOM 3296 C C . HIS A 1 422 ? -6.416 6.918 13.700 1.00 94.12 422 HIS A C 1
ATOM 3298 O O . HIS A 1 422 ? -7.556 6.694 14.104 1.00 94.12 422 HIS A O 1
ATOM 3304 N N . GLN A 1 423 ? -5.749 8.035 13.993 1.00 94.19 423 GLN A N 1
ATOM 3305 C CA . GLN A 1 423 ? -6.368 9.171 14.666 1.00 94.19 423 GLN A CA 1
ATOM 3306 C C . GLN A 1 423 ? -6.903 10.157 13.628 1.00 94.19 423 GLN A C 1
ATOM 3308 O O . GLN A 1 423 ? -6.135 10.766 12.884 1.00 94.19 423 GLN A O 1
A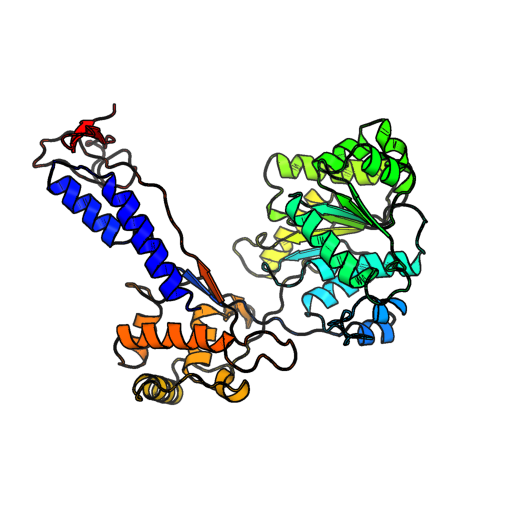TOM 3313 N N . PHE A 1 424 ? -8.221 10.332 13.607 1.00 91.81 424 PHE A N 1
ATOM 3314 C CA . PHE A 1 424 ? -8.865 11.364 12.805 1.00 91.81 424 PHE A CA 1
ATOM 3315 C C . PHE A 1 424 ? -8.976 12.646 13.622 1.00 91.81 424 PHE A C 1
ATOM 3317 O O . PHE A 1 424 ? -9.310 12.606 14.806 1.00 91.81 424 PHE A O 1
ATOM 3324 N N . VAL A 1 425 ? -8.670 13.772 12.987 1.00 90.38 425 VAL A N 1
ATOM 3325 C CA . VAL A 1 425 ? -8.831 15.102 13.570 1.00 90.38 425 VAL A CA 1
ATOM 3326 C C . VAL A 1 425 ? -9.582 15.949 12.559 1.00 90.38 425 VAL A C 1
ATOM 3328 O O . VAL A 1 425 ? -9.131 16.127 11.425 1.00 90.38 425 VAL A O 1
ATOM 3331 N N . SER A 1 426 ? -10.741 16.443 12.968 1.00 86.00 426 SER A N 1
ATOM 3332 C CA . SER A 1 426 ? -11.599 17.287 12.149 1.00 86.00 426 SER A CA 1
ATOM 3333 C C . SER A 1 426 ? -11.405 18.750 12.519 1.00 86.00 426 SER A C 1
ATOM 3335 O O . SER A 1 426 ? -11.141 19.093 13.670 1.00 86.00 426 SER A O 1
ATOM 3337 N N . ARG A 1 427 ? -11.573 19.637 11.536 1.00 82.56 427 ARG A N 1
ATOM 3338 C CA . ARG A 1 427 ? -11.699 21.074 11.809 1.00 82.56 427 ARG A CA 1
ATOM 3339 C C . ARG A 1 427 ? -12.952 21.339 12.651 1.00 82.56 427 ARG A C 1
ATOM 3341 O O . ARG A 1 427 ? -13.927 20.603 12.523 1.00 82.56 427 ARG A O 1
ATOM 3348 N N . GLY A 1 428 ? -12.938 22.418 13.434 1.00 77.06 428 GLY A N 1
ATOM 3349 C CA . GLY A 1 428 ? -14.142 22.910 14.105 1.00 77.06 428 GLY A CA 1
ATOM 3350 C C . GLY A 1 428 ? -15.297 23.117 13.119 1.00 77.06 428 GLY A C 1
ATOM 3351 O O . GLY A 1 428 ? -15.069 23.477 11.959 1.00 77.06 428 GLY A O 1
ATOM 3352 N N . ASP A 1 429 ? -16.517 22.868 13.586 1.00 78.69 429 ASP A N 1
ATOM 3353 C CA . ASP A 1 429 ? -17.739 22.958 12.787 1.00 78.69 429 ASP A CA 1
ATOM 3354 C C . ASP A 1 429 ? -18.712 24.001 13.363 1.00 78.69 429 ASP A C 1
ATOM 3356 O O . ASP A 1 429 ? -18.450 24.634 14.389 1.00 78.69 429 ASP A O 1
ATOM 3360 N N . THR A 1 430 ? -19.822 24.218 12.668 1.00 89.06 430 THR A N 1
ATOM 3361 C CA . THR A 1 430 ? -20.806 25.256 12.974 1.00 89.06 430 THR A CA 1
ATOM 3362 C C . THR A 1 430 ? -21.879 24.741 13.929 1.00 89.06 430 THR A C 1
ATOM 3364 O O . THR A 1 430 ? -22.378 23.626 13.786 1.00 89.06 430 THR A O 1
ATOM 3367 N N . VAL A 1 431 ? -22.287 25.576 14.887 1.00 92.94 431 VAL A N 1
ATOM 3368 C CA . VAL A 1 431 ? -23.506 25.331 15.668 1.00 92.94 431 VAL A CA 1
ATOM 3369 C C . VAL A 1 431 ? -24.697 25.840 14.870 1.00 92.94 431 VAL A C 1
ATOM 3371 O O . VAL A 1 431 ? -24.682 26.965 14.385 1.00 92.94 431 VAL A O 1
ATOM 3374 N N . TYR A 1 432 ? -25.745 25.038 14.772 1.00 95.31 432 TYR A N 1
ATOM 3375 C CA . TYR A 1 432 ? -27.011 25.404 14.161 1.00 95.31 432 TYR A CA 1
ATOM 3376 C C . TYR A 1 432 ? -28.083 25.545 15.232 1.00 95.31 432 TYR A C 1
ATOM 3378 O O . TYR A 1 432 ? -28.150 24.748 16.175 1.00 95.31 432 TYR A O 1
ATOM 3386 N N . ALA A 1 433 ? -28.948 26.536 15.050 1.00 95.56 433 ALA A N 1
ATOM 3387 C CA . ALA A 1 433 ? -30.113 26.739 15.887 1.00 95.56 433 ALA A CA 1
ATOM 3388 C C . ALA A 1 433 ? -31.367 26.985 15.048 1.00 95.56 433 ALA A C 1
ATOM 3390 O O . ALA A 1 433 ? -31.294 27.525 13.943 1.00 95.56 433 ALA A O 1
ATOM 3391 N N . SER A 1 434 ? -32.518 26.579 15.571 1.00 95.06 434 SER A N 1
ATOM 3392 C CA . SER A 1 434 ? -33.813 26.942 14.997 1.00 95.06 434 SER A CA 1
ATOM 3393 C C . SER A 1 434 ? -34.301 28.295 15.525 1.00 95.06 434 SER A C 1
ATOM 3395 O O . SER A 1 434 ? -33.852 28.760 16.567 1.00 95.06 434 SER A O 1
ATOM 3397 N N . LEU A 1 435 ? -35.206 28.943 14.788 1.00 93.44 435 LEU A N 1
ATOM 3398 C CA . LEU A 1 435 ? -35.569 30.360 14.963 1.00 93.44 435 LEU A CA 1
ATOM 3399 C C . LEU A 1 435 ? -36.432 30.691 16.193 1.00 93.44 435 LEU A C 1
ATOM 3401 O O . LEU A 1 435 ? -36.781 31.855 16.387 1.00 93.44 435 LEU A O 1
ATOM 3405 N N . GLU A 1 436 ? -36.826 29.704 16.995 1.00 92.69 436 GLU A N 1
ATOM 3406 C CA . GLU A 1 436 ? -37.669 29.952 18.165 1.00 92.69 436 GLU A CA 1
ATOM 3407 C C . GLU A 1 436 ? -36.902 30.687 19.273 1.00 92.69 436 GLU A C 1
ATOM 3409 O O . GLU A 1 436 ? -35.705 30.972 19.174 1.00 92.69 436 GLU A O 1
ATOM 3414 N N . SER A 1 437 ? -37.617 31.005 20.355 1.00 90.00 437 SER A N 1
ATOM 3415 C CA . SER A 1 437 ? -37.029 31.629 21.537 1.00 90.00 437 SER A CA 1
ATOM 3416 C C . SER A 1 437 ? -35.832 30.826 22.063 1.00 90.00 437 SER A C 1
ATOM 3418 O O . SER A 1 437 ? -35.768 29.605 21.908 1.00 90.00 437 SER A O 1
ATOM 3420 N N . GLU A 1 438 ? -34.894 31.488 22.746 1.00 86.19 438 GLU A N 1
ATOM 3421 C CA . GLU A 1 438 ? -33.723 30.822 23.341 1.00 86.19 438 GLU A CA 1
ATOM 3422 C C . GLU A 1 438 ? -34.109 29.623 24.221 1.00 86.19 438 GLU A C 1
ATOM 3424 O O . GLU A 1 438 ? -33.385 28.629 24.262 1.00 86.19 438 GLU A O 1
ATOM 3429 N N . ALA A 1 439 ? -35.275 29.686 24.874 1.00 87.44 439 ALA A N 1
ATOM 3430 C CA . ALA A 1 439 ? -35.818 28.619 25.703 1.00 87.44 439 ALA A CA 1
ATOM 3431 C C . ALA A 1 439 ? -36.229 27.366 24.900 1.00 87.44 439 ALA A C 1
ATOM 3433 O O . ALA A 1 439 ? -36.100 26.249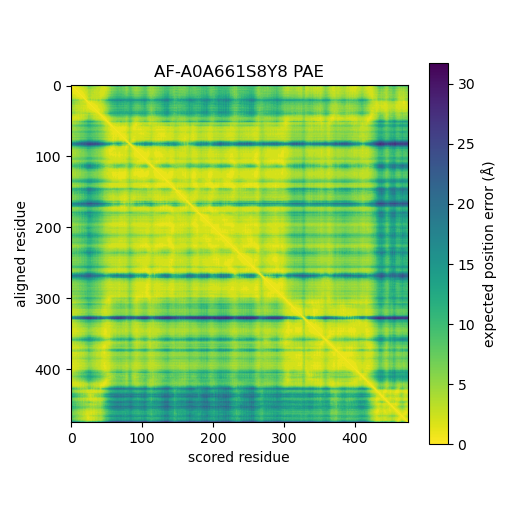 25.403 1.00 87.44 439 ALA A O 1
ATOM 3434 N N . GLU A 1 440 ? -36.653 27.520 23.649 1.00 90.19 440 GLU A N 1
ATOM 3435 C CA . GLU A 1 440 ? -37.331 26.476 22.864 1.00 90.19 440 GLU A CA 1
ATOM 3436 C C . GLU A 1 440 ? -36.563 26.054 21.605 1.00 90.19 440 GLU A C 1
ATOM 3438 O O . GLU A 1 440 ? -36.861 25.008 21.010 1.00 90.19 440 GLU A O 1
ATOM 3443 N N . ARG A 1 441 ? -35.558 26.840 21.201 1.00 92.69 441 ARG A N 1
ATOM 3444 C CA . ARG A 1 441 ? -34.753 26.550 20.016 1.00 92.69 441 ARG A CA 1
ATOM 3445 C C . ARG A 1 441 ? -34.039 25.208 20.136 1.00 92.69 441 ARG A C 1
ATOM 3447 O O . ARG A 1 441 ? -33.448 24.867 21.167 1.00 92.69 441 ARG A O 1
ATOM 3454 N N . HIS A 1 442 ? -34.078 24.457 19.045 1.00 93.81 442 HIS A N 1
ATOM 3455 C CA . HIS A 1 442 ? -33.285 23.260 18.846 1.00 93.81 442 HIS A CA 1
ATOM 3456 C C . HIS A 1 442 ? -31.836 23.662 18.576 1.00 93.81 442 HIS A C 1
ATOM 3458 O O . HIS A 1 442 ? -31.597 24.587 17.807 1.00 93.81 442 HIS A O 1
ATOM 3464 N N . LEU A 1 443 ? -30.882 22.959 19.187 1.00 94.06 443 LEU A N 1
ATOM 3465 C CA . LEU A 1 443 ? -29.449 23.187 19.015 1.00 94.06 443 LEU A CA 1
ATOM 3466 C C . LEU A 1 443 ? -28.792 21.911 18.498 1.00 94.06 443 LEU A C 1
ATOM 3468 O O . LEU A 1 443 ? -29.005 20.832 19.055 1.00 94.06 443 LEU A O 1
ATOM 3472 N N . THR A 1 444 ? -27.965 22.036 17.467 1.00 92.12 444 THR A N 1
ATOM 3473 C CA . THR A 1 444 ? -27.207 20.913 16.911 1.00 92.12 444 THR A CA 1
ATOM 3474 C C . THR A 1 444 ? -25.880 21.385 16.335 1.00 92.12 444 THR A C 1
ATOM 3476 O O . THR A 1 444 ? -25.754 22.516 15.887 1.00 92.12 444 THR A O 1
ATOM 3479 N N . VAL A 1 445 ? -24.884 20.508 16.326 1.00 89.50 445 VAL A N 1
ATOM 3480 C CA . VAL A 1 445 ? -23.593 20.708 15.640 1.00 89.50 445 VAL A CA 1
ATOM 3481 C C . VAL A 1 445 ? -23.550 19.985 14.291 1.00 89.50 445 VAL A C 1
ATOM 3483 O O . VAL A 1 445 ? -22.533 19.970 13.612 1.00 89.50 445 VAL A O 1
ATOM 3486 N N . ARG A 1 446 ? -24.656 19.335 13.905 1.00 87.00 446 ARG A N 1
ATOM 3487 C CA . ARG A 1 446 ? -24.772 18.594 12.648 1.00 87.00 446 ARG A CA 1
ATOM 3488 C C . ARG A 1 446 ? -25.528 19.433 11.631 1.00 87.00 446 ARG A C 1
ATOM 3490 O O . ARG A 1 446 ? -26.693 19.756 11.858 1.00 87.00 446 ARG A O 1
ATOM 3497 N N . ALA A 1 447 ? -24.887 19.714 10.501 1.00 84.19 447 AL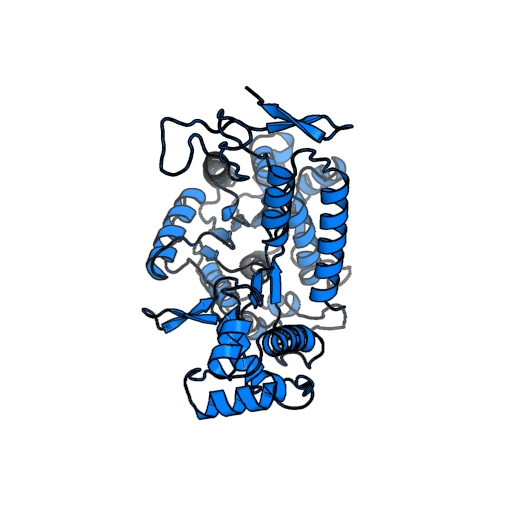A A N 1
ATOM 3498 C CA . ALA A 1 447 ? -25.496 20.443 9.397 1.00 84.19 447 ALA A CA 1
ATOM 3499 C C . ALA A 1 447 ? -26.737 19.711 8.862 1.00 84.19 447 ALA A C 1
ATOM 3501 O O . ALA A 1 447 ? -26.650 18.596 8.344 1.00 84.19 447 ALA A O 1
ATOM 3502 N N . GLN A 1 448 ? -27.899 20.347 8.999 1.00 88.38 448 GLN A N 1
ATOM 3503 C CA . GLN A 1 448 ? -29.191 19.878 8.499 1.00 88.38 448 GLN A CA 1
ATOM 3504 C C . GLN A 1 448 ? -30.041 21.089 8.110 1.00 88.38 448 GLN A C 1
ATOM 3506 O O . GLN A 1 448 ? -29.830 22.184 8.620 1.00 88.38 448 GLN A O 1
ATOM 3511 N N . GLN A 1 449 ? -31.009 20.894 7.214 1.00 91.38 449 GLN A N 1
ATOM 3512 C CA . GLN A 1 449 ? -31.889 21.982 6.774 1.00 91.38 449 GLN A CA 1
ATOM 3513 C C . GLN A 1 449 ? -33.032 22.257 7.766 1.00 91.38 449 GLN A C 1
ATOM 3515 O O . GLN A 1 449 ? -33.462 23.398 7.921 1.00 91.38 449 GLN A O 1
ATOM 3520 N N . PHE A 1 450 ? -33.521 21.215 8.443 1.00 95.00 450 PHE A N 1
ATOM 3521 C CA . PHE A 1 450 ? -34.691 21.278 9.316 1.00 95.00 450 PHE A CA 1
ATOM 3522 C C . PHE A 1 450 ? -34.437 20.544 10.626 1.00 95.00 450 PHE A C 1
ATOM 3524 O O . PHE A 1 450 ? -33.589 19.651 10.685 1.00 95.00 450 PHE A O 1
ATOM 3531 N N . VAL A 1 451 ? -35.205 20.888 11.657 1.00 93.12 451 VAL A N 1
ATOM 3532 C CA . VAL A 1 451 ? -35.203 20.159 12.927 1.00 93.12 451 VAL A CA 1
ATOM 3533 C C . VAL A 1 451 ? -35.598 18.692 12.673 1.00 93.12 451 VAL A C 1
ATOM 3535 O O . VAL A 1 451 ? -36.565 18.434 11.949 1.00 93.12 451 VAL A O 1
ATOM 3538 N N . PRO A 1 452 ? -34.882 17.701 13.243 1.00 91.94 452 PRO A N 1
ATOM 3539 C CA . PRO A 1 452 ? -35.230 16.293 13.076 1.00 91.94 452 PRO A CA 1
ATOM 3540 C C . PRO A 1 452 ? -36.691 16.016 13.453 1.00 91.94 452 PRO A C 1
ATOM 3542 O O . PRO A 1 452 ? -37.115 16.290 14.572 1.00 91.94 452 PRO A O 1
ATOM 3545 N N . GLY A 1 453 ? -37.459 15.468 12.510 1.00 92.50 453 GLY A N 1
ATOM 3546 C CA . GLY A 1 453 ? -38.882 15.167 12.697 1.00 92.50 453 GLY A CA 1
ATOM 3547 C C . GLY A 1 453 ? -39.845 16.335 12.450 1.00 92.50 453 GLY A C 1
ATOM 3548 O O . GLY A 1 453 ? -41.050 16.104 12.450 1.00 92.50 453 GLY A O 1
ATOM 3549 N N . ASP A 1 454 ? -39.358 17.549 12.171 1.00 91.94 454 ASP A N 1
ATOM 3550 C CA . ASP A 1 454 ? -40.202 18.726 11.940 1.00 91.94 454 ASP A CA 1
ATOM 3551 C C . ASP A 1 454 ? -39.653 19.622 10.814 1.00 91.94 454 ASP A C 1
ATOM 3553 O O . ASP A 1 454 ? -38.722 20.406 10.993 1.00 91.94 454 ASP A O 1
ATOM 3557 N N . ARG A 1 455 ? -40.273 19.534 9.629 1.00 93.69 455 ARG A N 1
ATOM 3558 C CA . ARG A 1 455 ? -39.885 20.314 8.437 1.00 93.69 455 ARG A CA 1
ATOM 3559 C C . ARG A 1 455 ? -40.363 21.768 8.455 1.00 93.69 455 ARG A C 1
ATOM 3561 O O . ARG A 1 455 ? -40.002 22.517 7.552 1.00 93.69 455 ARG A O 1
ATOM 3568 N N . SER A 1 456 ? -41.182 22.167 9.428 1.00 93.25 456 SER A N 1
ATOM 3569 C CA . SER A 1 456 ? -41.628 23.561 9.555 1.00 93.25 456 SER A CA 1
ATOM 3570 C C . SER A 1 456 ? -40.577 24.451 10.223 1.00 93.25 456 SER A C 1
ATOM 3572 O O . SER A 1 456 ? -40.574 25.665 10.024 1.00 93.25 456 SER A O 1
ATOM 3574 N N . ARG A 1 457 ? -39.647 23.839 10.965 1.00 93.25 457 ARG A N 1
ATOM 3575 C CA . ARG A 1 457 ? -38.601 24.516 11.731 1.00 93.25 457 ARG A CA 1
ATOM 3576 C C . ARG A 1 457 ? -37.265 24.397 11.006 1.00 93.25 457 ARG A C 1
ATOM 3578 O O . ARG A 1 457 ? -36.700 23.309 10.897 1.00 93.25 457 ARG A O 1
ATOM 3585 N N . VAL A 1 458 ? -36.761 25.517 10.499 1.00 94.00 458 VAL A N 1
ATOM 3586 C CA . VAL A 1 458 ? -35.462 25.584 9.809 1.00 94.00 458 VAL A CA 1
ATOM 3587 C C . VAL A 1 458 ? -34.310 25.673 10.802 1.00 94.00 458 VAL A C 1
ATOM 3589 O O . VAL A 1 458 ? -34.458 26.259 11.873 1.00 94.00 458 VAL A O 1
ATOM 3592 N N . LEU A 1 459 ? -33.161 25.113 10.431 1.00 94.62 459 LEU A N 1
ATOM 3593 C CA . LEU A 1 459 ? -31.908 25.255 11.167 1.00 94.62 459 LEU A CA 1
ATOM 3594 C C . LEU A 1 459 ? -30.997 26.241 10.442 1.00 94.62 459 LEU A C 1
ATOM 3596 O O . LEU A 1 459 ? -30.713 26.077 9.256 1.00 94.62 459 LEU A O 1
ATOM 3600 N N . LEU A 1 460 ? -30.530 27.253 11.166 1.00 94.31 460 LEU A N 1
ATOM 3601 C CA . LEU A 1 460 ? -29.633 28.277 10.650 1.00 94.31 460 LEU A CA 1
ATOM 3602 C C . LEU A 1 460 ? -28.293 28.233 11.390 1.00 94.31 460 LEU A C 1
ATOM 3604 O O . LEU A 1 460 ? -28.275 27.997 12.602 1.00 94.31 460 LEU A O 1
ATOM 3608 N N . PRO A 1 461 ? -27.174 28.449 10.682 1.00 95.44 461 PRO A N 1
ATOM 3609 C CA . PRO A 1 461 ? -25.861 28.496 11.305 1.00 95.44 461 PRO A CA 1
ATOM 3610 C C . PRO A 1 461 ? -25.742 29.699 12.248 1.00 95.44 461 PRO A C 1
ATOM 3612 O O . PRO A 1 461 ? -26.249 30.785 11.964 1.00 95.44 461 PRO A O 1
ATOM 3615 N N . LEU A 1 462 ? -25.034 29.509 13.357 1.00 94.38 462 LEU A N 1
ATOM 3616 C CA . LEU A 1 462 ? -24.684 30.550 14.314 1.00 94.38 462 LEU A CA 1
ATOM 3617 C C . LEU A 1 462 ? -23.241 31.019 14.105 1.00 94.38 462 LEU A C 1
ATOM 3619 O O . LEU A 1 462 ? -22.324 30.215 13.936 1.00 94.38 462 LEU A O 1
ATOM 3623 N N . ALA A 1 463 ? -23.037 32.329 14.198 1.00 93.38 463 ALA A N 1
ATOM 3624 C CA . ALA A 1 463 ? -21.740 32.963 14.395 1.00 93.38 463 ALA A CA 1
ATOM 3625 C C . ALA A 1 463 ? -21.661 33.569 15.798 1.00 93.38 463 ALA A C 1
ATOM 3627 O O . ALA A 1 463 ? -22.679 33.941 16.372 1.00 93.38 463 ALA A O 1
ATOM 3628 N N . PHE A 1 464 ? -20.449 33.709 16.334 1.00 93.50 464 PHE A N 1
ATOM 3629 C CA . PHE A 1 464 ? -20.220 34.204 17.691 1.00 93.50 464 PHE A CA 1
ATOM 3630 C C . PHE A 1 464 ? -19.340 35.455 17.665 1.00 93.50 464 PHE A C 1
ATOM 3632 O O . PHE A 1 464 ? -18.294 35.480 17.008 1.00 93.50 464 PHE A O 1
ATOM 3639 N N . TYR A 1 465 ? -19.742 36.499 18.390 1.00 92.94 465 TYR A N 1
ATOM 3640 C CA . TYR A 1 465 ? -18.906 37.681 18.578 1.00 92.94 465 TYR A CA 1
ATOM 3641 C C . TYR A 1 465 ? -17.686 37.328 19.428 1.00 92.94 465 TYR A C 1
ATOM 3643 O O . TYR A 1 465 ? -17.815 36.780 20.521 1.00 92.94 465 TYR A O 1
ATOM 3651 N N . ARG A 1 466 ? -16.490 37.663 18.937 1.00 88.62 466 ARG A N 1
ATOM 3652 C CA . ARG A 1 466 ? -15.227 37.159 19.499 1.00 88.62 466 ARG A CA 1
ATOM 3653 C C . ARG A 1 466 ? -14.977 37.571 20.953 1.00 88.62 466 ARG A C 1
ATOM 3655 O O . ARG A 1 466 ? -14.415 36.781 21.704 1.00 88.62 466 ARG A O 1
ATOM 3662 N N . GLU A 1 467 ? -15.387 38.770 21.368 1.00 89.12 467 GLU A N 1
ATOM 3663 C CA . GLU A 1 467 ? -15.036 39.270 22.710 1.00 89.12 467 GLU A CA 1
ATOM 3664 C C . GLU A 1 467 ? -16.042 38.848 23.790 1.00 89.12 467 GLU A C 1
ATOM 3666 O O . GLU A 1 467 ? -15.648 38.499 24.897 1.00 89.12 467 GLU A O 1
ATOM 3671 N N . CYS A 1 468 ? -17.342 38.859 23.481 1.00 93.25 468 CYS A N 1
ATOM 3672 C CA . CYS A 1 468 ? -18.409 38.590 24.455 1.00 93.25 468 CYS A CA 1
ATOM 3673 C C . CYS A 1 468 ? -19.112 37.240 24.266 1.00 93.25 468 CYS A C 1
ATOM 3675 O O . CYS A 1 468 ? -19.901 36.854 25.125 1.00 93.25 468 CYS A O 1
ATOM 3677 N N . GLY A 1 469 ? -18.851 36.538 23.160 1.00 93.44 469 GLY A N 1
ATOM 3678 C CA . GLY A 1 469 ? -19.412 35.224 22.855 1.00 93.44 469 GLY A CA 1
ATOM 3679 C C . GLY A 1 469 ? -20.898 35.205 22.506 1.00 93.44 469 GLY A C 1
ATOM 3680 O O . GLY A 1 469 ? -21.498 34.131 22.500 1.00 93.44 469 GLY A O 1
ATOM 3681 N N . GLN A 1 470 ? -21.502 36.371 22.255 1.00 95.31 470 GLN A N 1
ATOM 3682 C CA . GLN A 1 470 ? -22.893 36.484 21.816 1.00 95.31 470 GLN A CA 1
ATOM 3683 C C . GLN A 1 470 ? -23.071 35.816 20.452 1.00 95.31 470 GLN A C 1
ATOM 3685 O O . GLN A 1 470 ? -22.295 36.086 19.535 1.00 95.31 470 GLN A O 1
ATOM 3690 N N . GLU A 1 471 ? -24.085 34.973 20.312 1.00 93.69 471 GLU A N 1
ATOM 3691 C CA . GLU A 1 471 ? -24.430 34.317 19.058 1.00 93.69 471 GLU A CA 1
ATOM 3692 C C . GLU A 1 471 ? -25.351 35.168 18.170 1.00 93.69 471 GLU A C 1
ATOM 3694 O O . GLU A 1 471 ? -26.180 35.940 18.658 1.00 93.69 471 GLU A O 1
ATOM 3699 N N . TYR A 1 472 ? -25.219 34.989 16.856 1.00 94.06 472 TYR A N 1
ATOM 3700 C CA . TYR A 1 472 ? -26.013 35.628 15.808 1.00 94.06 472 TYR A CA 1
ATOM 3701 C C . TYR A 1 472 ? -26.302 34.607 14.713 1.00 94.06 472 TYR A C 1
ATOM 3703 O O . TYR A 1 472 ? -25.429 33.815 14.362 1.00 94.06 472 TYR A O 1
ATOM 3711 N N . TYR A 1 473 ? -27.498 34.644 14.133 1.00 93.12 473 TYR A N 1
ATOM 3712 C CA . TYR A 1 473 ? -27.801 33.838 12.955 1.00 93.12 473 TYR A CA 1
ATOM 3713 C C . TYR A 1 473 ? -27.044 34.366 11.731 1.00 93.12 473 TYR A C 1
ATOM 3715 O O . TYR A 1 473 ? -27.107 35.558 11.423 1.00 93.12 473 TYR A O 1
ATOM 3723 N N . CYS A 1 474 ? -26.357 33.474 11.023 1.00 88.69 474 CYS A N 1
ATOM 3724 C CA . CYS A 1 474 ? -25.848 33.725 9.680 1.00 88.69 474 CYS A CA 1
ATOM 3725 C C . CYS A 1 474 ? -26.932 33.325 8.677 1.00 88.69 474 CYS A C 1
ATOM 3727 O O . CYS A 1 474 ? -27.298 32.151 8.599 1.00 88.69 474 CYS A O 1
ATOM 3729 N N . VAL A 1 475 ? -27.456 34.306 7.942 1.00 78.62 475 VAL A N 1
ATOM 3730 C CA . VAL A 1 475 ? -28.554 34.138 6.978 1.00 78.62 475 VAL A CA 1
ATOM 3731 C C . VAL A 1 475 ? -28.076 34.471 5.577 1.00 78.62 475 VAL A C 1
ATOM 3733 O O . VAL A 1 475 ? -27.347 35.482 5.448 1.00 78.62 475 VAL A O 1
#

pLDDT: mean 92.28, std 6.28, range [58.44, 98.81]

Solvent-accessible surface area (backbone atoms only — not comparable to full-atom values): 25661 Å² total; per-residue (Å²): 134,63,65,65,65,51,48,53,50,53,49,50,55,49,49,52,56,59,52,72,74,65,48,60,55,53,64,67,60,39,52,51,51,53,54,41,51,76,71,18,73,42,50,43,80,41,29,33,28,37,57,66,46,66,34,73,40,59,34,44,55,58,37,29,75,68,66,75,39,46,74,65,47,52,69,34,48,39,40,63,36,94,72,56,91,38,42,84,31,72,33,39,38,45,35,46,51,34,37,55,43,44,73,73,64,48,28,35,33,40,51,35,56,87,90,71,58,68,64,57,31,52,49,51,46,50,51,38,48,38,64,75,74,44,60,82,75,25,25,42,31,40,40,30,27,89,45,71,70,57,46,56,54,50,50,59,54,48,41,58,30,38,17,44,82,36,74,94,53,55,36,83,61,48,68,44,80,52,58,92,81,61,53,72,68,57,49,49,49,41,50,76,56,53,32,28,31,39,35,29,27,67,68,45,51,51,44,38,76,71,40,80,86,33,46,51,47,41,63,32,23,53,58,24,39,36,42,34,38,44,50,48,66,73,50,49,72,70,57,22,54,55,50,19,52,47,43,48,50,50,37,58,69,16,60,19,86,74,49,29,43,38,38,31,21,62,67,72,71,68,84,74,54,74,66,57,30,26,45,51,43,15,54,54,51,17,59,37,54,70,45,78,31,48,41,86,36,41,37,49,66,48,55,43,77,85,36,69,89,73,64,82,83,37,67,68,52,35,52,49,35,31,52,61,65,72,42,80,85,62,72,66,51,50,47,50,69,54,34,36,69,31,54,62,47,34,50,47,40,56,64,22,17,40,41,65,40,88,90,76,68,44,60,41,74,37,68,66,41,31,48,60,67,99,86,7,50,13,48,57,51,13,72,69,46,75,47,57,42,69,60,35,37,50,51,52,55,50,48,54,57,38,22,72,73,22,46,40,39,88,89,80,65,42,45,75,52,45,66,47,78,49,73,58,76,54,77,90,79,55,46,29,36,29,88,55,56,89,91,70,36,53,76,42,68,67,94,54,70,40,44,90,98,36,85,88,42,48,39,36,43,48,45,60,42,82,89,72,8,50,74,42,78,58,128

Sequence (475 aa):
MNVFELRDRLISDYSAFVQSFMNIRDPRIRQRVDSELSAGLLWPEPLIQLNPSFQLGENIDELVDAGILHEECRRVFRRDKDHGDGKPLLLYTHQSEAIKTAQQGHNYVLTTGTGSGKSLAYIIPIVDHVLRRGSGRGIQAIIVYPMNALANSQIGELEKFLCAGYPDGKGPVTFARYTGQESDEEKNEIIAHPPDILLTNYVMLELILTRPAEKALVRAAQGLRFLVLDELHTYRGRQGADVAMLVRRARDAFAAEQLQCVGTSATLAGSGTYDEQRAEIARITSTIFGARVQPEHVIGETIRRVTPARDLADPQFIAALRKRLEGPYVEPPTDFQGFINDPLSIWIESTFGVTTEPETGRLVRVPPRTITGDDGAAKELSELTGVSVERCAEAIQRQLIASYGSEPEPKTGFPVFAFRLHQFVSRGDTVYASLESEAERHLTVRAQQFVPGDRSRVLLPLAFYRECGQEYYCV

Foldseek 3Di:
DQPVVVVVVVVVVVVVVQVVQADAQDVVQVVQVVVCVVCQVFWHFWWKFWAFDFAWDAWQVVCVVVVLFDPCSQQLDADPLVPPSHHTGIAGPLLVLLSNCVSVLAAFEEAEAPPNPVVSSPVRSLVRVCVVVFWQQFAQAEEAEADVVVLVVVVVVSLCRAQRPDPPSHGRFFEDEDEPPDDPVSNLCCLVRPGNYYYYHLVRLVCLLPPPSNVSNLVRLAQHAEYEYEALVVCDDPNLVSLLVSLVSSCVSNVNPSHHYYYYHHDQADDDDLLVRLCVVQVSVCSSNVHGHDSSRHRYTQGDALADDDDLLPPVLLQQLLVCLPPDVPQQDQESVSNRDRSLNNVLCCARAWDADPPPRGIDTDDTAGCDDPRHPLVVNCVSRVDDSVSSSVSSSNSQVSQVNHQDDPPPRHRNTDMDIGIGGHDQAWWKWWDDDPVDIDIDRDDDQADVPDPVTGIFTWDADSPNNDIDGDD